Protein AF-A0A653BVE2-F1 (afdb_monomer_lite)

Radius of gyration: 38.2 Å; chains: 1; bounding box: 111×104×84 Å

Foldseek 3Di:
DQDWDAAPPPRDTDSDPVVSQVCCCPPVVDRDFDQQWWAAALPPRDTDNDLVVNVVCCCPPVVDDKDKDKDFDDDDQVVPQFWDFDDDWDDDPQKTKTKTAGQQADIDRDGPDDDDDDPDDDADPLGDLHQPHGWSWMKMWIGDPPTIIIMTMDDTPNDDPDLQSTDDGPVLLVVLLVCVLVLNDPVRCLVVLCVPDPDPVPDHNSNVDDPVNSVVSCVVVVVDDDPPDDPPPPPPPPVVVVVVPVPDDDDDDDDDDDPVVVVVVVVVVVVVVVPPDPDDDPCVVVDDDQPPKWKFADDFDFFWEFQDQQFFKAFEDEDADLVSVVCCLPPAPGFQYEYEYEPLPDAPVSLVSVQVSVRYQEYEYEYDPDDDPDDDLAALAFLPPFFAPPLDDPVARPRNRHRVNLVDDHRHMYIYYYDVVSVVVSVVQCVVFPPDDRNCNVVGDGDMDTGDDGQLATGHDVVLVVQQPDCPDSPRDRRDDDDDDAKDKDWLDDQWDDDPVQTAGLPPAAEAEEEFEDDDDDSTPPDDPPQKGPQSVVVLVVCSVVCSVVDDPVNCVVNSYIYMYIYFYCLSPSLPRLVVVLVCQCVLCPPHGPDDCPDRPYHRHHLLRYQAYEYETAAPDPDLEKEKEWEDPPVPVVVVCCVVPVVDRGHYDYDYPNDGSDNNRGNVLVVCCVDPVNVPPSSVSPHGYIYIHPDDPD

Organism: Callosobruchus maculatus (NCBI:txid64391)

pLDDT: mean 72.63, std 16.87, range [28.06, 95.56]

Sequence (698 aa):
MGDNITCNICDKQYSNVSNLNKHVRLLHNIEPQVKKRCLVCPTCMGMFATYVDLRDHLITTHKVEMYKEEKCFNNYAEMKCAYVKTTGNKSWKNTEKVYYICHRSHVQRSYRYAPQEEQHKMEKSQGSAKASVTCPSTLDVTLGKQQLNAVLYFPHVGHTCSLAHINLTKTERKHIAGKISEGVSFEKILDEIRDSITDKTSLGRINLLDRQDLRNITRDFSLKGNIQLHQNDVKGVFIILSVKILQKNNIFQIPIMNKTIKCTLSACIILQILSRGHGERTKDKMYERITGARGCYRRLNATHQIADRDGSTGVIYYAENIEQLDFILHNGTAPPYIPVIPVKNLSIDVIKKLIDSGLVSGLMVHANNDSLDYFTHDYQCPNPLSSIDGTCRKDSMWNPHGTALLFADIPFPIFYLEEEEEVWKIRDCFKKFNDFHYEAQSDRPLCSLELKSFMYATIDTPTCKRRSSIMTNLNPVKFCDPLGDSNIWASLYPLVEGSRNETVPLRNYKYIVVSARMDTTSMFEKTVGGNSPVTGIVTLLTVAKYLKGILKQEDIHEAKLNVLFILFNGETYDYIGSQRLLYDMLKGDFPVKGLDETNSILPIIRPDDIELFIELSQLGNNRDELYMHYLQNRTEWLLLFLSNVGAGTSKFVTLYSLVPPREFYTRAIGNIMNDPAYLGSGIMCIILMMVLSRNSDH

Structure (mmCIF, N/CA/C/O backbone):
data_AF-A0A653BVE2-F1
#
_entry.id   AF-A0A653BVE2-F1
#
loop_
_atom_site.group_PDB
_atom_site.id
_atom_site.type_symbol
_atom_site.label_atom_id
_atom_site.label_alt_id
_atom_site.label_comp_id
_atom_site.label_asym_id
_atom_site.label_entity_id
_atom_site.label_seq_id
_atom_site.pdbx_PDB_ins_code
_atom_site.Cartn_x
_atom_site.Cartn_y
_atom_site.Cartn_z
_atom_site.occupancy
_atom_site.B_iso_or_equiv
_atom_site.auth_seq_id
_atom_site.auth_comp_id
_atom_site.auth_asym_id
_atom_site.auth_atom_id
_atom_site.pdbx_PDB_model_num
ATOM 1 N N . MET A 1 1 ? 34.224 -57.506 31.367 1.00 35.59 1 MET A N 1
ATOM 2 C CA . MET A 1 1 ? 33.426 -57.850 32.560 1.00 35.59 1 MET A CA 1
ATOM 3 C C . MET A 1 1 ? 32.039 -57.290 32.315 1.00 35.59 1 MET A C 1
ATOM 5 O O . MET A 1 1 ? 31.949 -56.113 32.005 1.00 35.59 1 MET A O 1
ATOM 9 N N . GLY A 1 2 ? 31.014 -58.140 32.241 1.00 46.56 2 GLY A N 1
ATOM 10 C CA . GLY A 1 2 ? 29.642 -57.693 31.984 1.00 46.56 2 GLY A CA 1
ATOM 11 C C . GLY A 1 2 ? 28.997 -57.266 33.294 1.00 46.56 2 GLY A C 1
ATOM 12 O O . GLY A 1 2 ? 29.038 -58.038 34.248 1.00 46.56 2 GLY A O 1
ATOM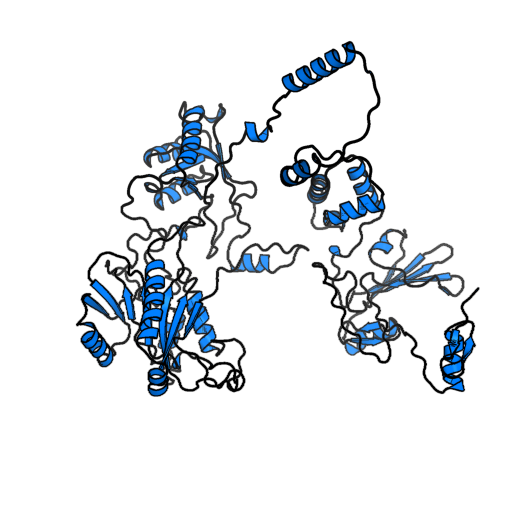 13 N N . ASP A 1 3 ? 28.452 -56.054 33.342 1.00 50.06 3 ASP A N 1
ATOM 14 C CA . ASP A 1 3 ? 27.795 -55.529 34.537 1.00 50.06 3 ASP A CA 1
ATOM 15 C C . ASP A 1 3 ? 26.571 -56.388 34.880 1.00 50.06 3 ASP A C 1
ATOM 17 O O . ASP A 1 3 ? 25.603 -56.467 34.118 1.00 50.06 3 ASP A O 1
ATOM 21 N N . ASN A 1 4 ? 26.632 -57.067 36.026 1.00 69.56 4 ASN A N 1
ATOM 22 C CA . ASN A 1 4 ? 25.501 -57.804 36.571 1.00 69.56 4 ASN A CA 1
ATOM 23 C C . ASN A 1 4 ? 24.443 -56.813 37.070 1.00 69.56 4 ASN A C 1
ATOM 25 O O . ASN A 1 4 ? 24.745 -55.860 37.783 1.00 69.56 4 ASN A O 1
ATOM 29 N N . ILE A 1 5 ? 23.188 -57.065 36.716 1.00 75.75 5 ILE A N 1
ATOM 30 C CA . ILE A 1 5 ? 22.051 -56.194 37.004 1.00 75.75 5 ILE A CA 1
ATOM 31 C C . ILE A 1 5 ? 21.313 -56.757 38.218 1.00 75.75 5 ILE A C 1
ATOM 33 O O . ILE A 1 5 ? 20.835 -57.894 38.183 1.00 75.75 5 ILE A O 1
ATOM 37 N N . THR A 1 6 ? 21.236 -55.981 39.295 1.00 77.44 6 THR A N 1
ATOM 38 C CA . THR A 1 6 ? 20.564 -56.346 40.549 1.00 77.44 6 THR A CA 1
ATOM 39 C C . THR A 1 6 ? 19.058 -56.100 40.482 1.00 77.44 6 THR A C 1
ATOM 41 O O . THR A 1 6 ? 18.588 -55.126 39.893 1.00 77.44 6 THR A O 1
ATOM 44 N N . CYS A 1 7 ? 18.275 -56.990 41.095 1.00 78.00 7 CYS A N 1
ATOM 45 C CA . CYS A 1 7 ? 16.862 -56.744 41.353 1.00 78.00 7 CYS A CA 1
ATOM 46 C C . CYS A 1 7 ? 16.704 -55.723 42.480 1.00 78.00 7 CYS A C 1
ATOM 48 O O . CYS A 1 7 ? 17.214 -55.933 43.568 1.00 78.00 7 CYS A O 1
ATOM 50 N N . ASN A 1 8 ? 15.930 -54.670 42.248 1.00 72.38 8 ASN A N 1
ATOM 51 C CA . ASN A 1 8 ? 15.649 -53.608 43.217 1.00 72.38 8 ASN A CA 1
ATOM 52 C C . ASN A 1 8 ? 14.666 -54.000 44.340 1.00 72.38 8 ASN A C 1
ATOM 54 O O . ASN A 1 8 ? 14.310 -53.146 45.146 1.00 72.38 8 ASN A O 1
ATOM 58 N N . ILE A 1 9 ? 14.187 -55.249 44.364 1.00 78.06 9 ILE A N 1
ATOM 59 C CA . ILE A 1 9 ? 13.228 -55.750 45.364 1.00 78.06 9 ILE A CA 1
ATOM 60 C C . ILE A 1 9 ? 13.868 -56.815 46.262 1.00 78.06 9 ILE A C 1
ATOM 62 O O . ILE A 1 9 ? 13.533 -56.900 47.438 1.00 78.06 9 ILE A O 1
ATOM 66 N N . CYS A 1 10 ? 14.779 -57.638 45.731 1.00 81.69 10 CYS A N 1
ATOM 67 C CA . CYS A 1 10 ? 15.415 -58.710 46.506 1.00 81.69 10 CYS A CA 1
ATOM 68 C C . CYS A 1 10 ? 16.926 -58.869 46.268 1.00 81.69 10 CYS A C 1
ATOM 70 O O . CYS A 1 10 ? 17.470 -59.938 46.545 1.00 81.69 10 CYS A O 1
ATOM 72 N N . ASP A 1 11 ? 17.579 -57.866 45.674 1.00 76.62 11 ASP A N 1
ATOM 73 C CA . ASP A 1 11 ? 19.035 -57.739 45.474 1.00 76.62 11 ASP A CA 1
ATOM 74 C C . ASP A 1 11 ? 19.748 -58.904 44.759 1.00 76.62 11 ASP A C 1
ATOM 76 O O . ASP A 1 11 ? 20.977 -58.971 44.697 1.00 76.62 11 ASP A O 1
ATOM 80 N N . LYS A 1 12 ? 18.996 -59.811 44.121 1.00 80.44 12 LYS A N 1
ATOM 81 C CA . LYS A 1 12 ? 19.558 -60.897 43.304 1.00 80.44 12 LYS A CA 1
ATOM 82 C C . LYS A 1 12 ? 20.155 -60.350 42.010 1.00 80.44 12 LYS A C 1
ATOM 84 O O . LYS A 1 12 ? 19.536 -59.534 41.327 1.00 80.44 12 LYS A O 1
ATOM 89 N N . GLN A 1 13 ? 21.344 -60.833 41.657 1.00 81.44 13 GLN A N 1
ATOM 90 C CA . GLN A 1 13 ? 22.082 -60.412 40.467 1.00 81.44 13 GLN A CA 1
ATOM 91 C C . GLN A 1 13 ? 21.771 -61.280 39.248 1.00 81.44 13 GLN A C 1
ATOM 93 O O . GLN A 1 13 ? 21.729 -62.507 39.330 1.00 81.44 13 GLN A O 1
ATOM 98 N N . TYR A 1 14 ? 21.612 -60.632 38.096 1.00 82.12 14 TYR A N 1
ATOM 99 C CA . TYR A 1 14 ? 21.336 -61.274 36.816 1.00 82.12 14 TYR A CA 1
ATOM 100 C C . TYR A 1 14 ? 22.290 -60.767 35.739 1.00 82.12 14 TYR A C 1
ATOM 102 O O . TYR A 1 14 ? 22.575 -59.578 35.650 1.00 82.12 14 TYR A O 1
ATOM 110 N N . SER A 1 15 ? 22.723 -61.661 34.854 1.00 76.38 15 SER A N 1
ATOM 111 C CA . SER A 1 15 ? 23.645 -61.329 33.761 1.00 76.38 15 SER A CA 1
ATOM 112 C C . SER A 1 15 ? 23.015 -60.488 32.640 1.00 76.38 15 SER A C 1
ATOM 114 O O . SER A 1 15 ? 23.722 -59.981 31.774 1.00 76.38 15 SER A O 1
ATOM 116 N N . ASN A 1 16 ? 21.683 -60.361 32.599 1.00 71.56 16 ASN A N 1
ATOM 117 C CA . ASN A 1 16 ? 20.964 -59.597 31.579 1.00 71.56 16 ASN A CA 1
ATOM 118 C C . ASN A 1 16 ? 19.517 -59.246 31.991 1.00 71.56 16 ASN A C 1
ATOM 120 O O . ASN A 1 16 ? 18.836 -59.983 32.707 1.00 71.56 16 ASN A O 1
ATOM 124 N N . VAL A 1 17 ? 19.015 -58.121 31.459 1.00 72.94 17 VAL A N 1
ATOM 125 C CA . VAL A 1 17 ? 17.705 -57.516 31.797 1.00 72.94 17 VAL A CA 1
ATOM 126 C C . VAL A 1 17 ? 16.525 -58.469 31.563 1.00 72.94 17 VAL A C 1
ATOM 128 O O . VAL A 1 17 ? 15.536 -58.425 32.287 1.00 72.94 17 VAL A O 1
ATOM 131 N N . SER A 1 18 ? 16.605 -59.358 30.567 1.00 74.19 18 SER A N 1
ATOM 132 C CA . SER A 1 18 ? 15.525 -60.318 30.289 1.00 74.19 18 SER A CA 1
ATOM 133 C C . SER A 1 18 ? 15.348 -61.350 31.404 1.00 74.19 18 SER A C 1
ATOM 135 O O . SER A 1 18 ? 14.212 -61.704 31.719 1.00 74.19 18 SER A O 1
ATOM 137 N N . ASN A 1 19 ? 16.442 -61.811 32.017 1.00 79.62 19 ASN A N 1
ATOM 138 C CA . ASN A 1 19 ? 16.379 -62.758 33.129 1.00 79.62 19 ASN A CA 1
ATOM 139 C C . ASN A 1 19 ? 15.893 -62.071 34.407 1.00 79.62 19 ASN A C 1
ATOM 141 O O . ASN A 1 19 ? 15.027 -62.618 35.087 1.00 79.62 19 ASN A O 1
ATOM 145 N N . LEU A 1 20 ? 16.342 -60.835 34.652 1.00 80.81 20 LEU A N 1
ATOM 146 C CA . LEU A 1 20 ? 15.808 -59.992 35.721 1.00 80.81 20 LEU A CA 1
ATOM 147 C C . LEU A 1 20 ? 14.291 -59.777 35.564 1.00 80.81 20 LEU A C 1
ATOM 149 O O . LEU A 1 20 ? 13.531 -59.999 36.498 1.00 80.81 20 LEU A O 1
ATOM 153 N N . ASN A 1 21 ? 13.823 -59.437 34.361 1.00 74.69 21 ASN A N 1
ATOM 154 C CA . ASN A 1 21 ? 12.399 -59.233 34.087 1.00 74.69 21 ASN A CA 1
ATOM 155 C C . ASN A 1 21 ? 11.561 -60.507 34.285 1.00 74.69 21 ASN A C 1
ATOM 157 O O . ASN A 1 21 ? 10.428 -60.425 34.754 1.00 74.69 21 ASN A O 1
ATOM 161 N N . LYS A 1 22 ? 12.089 -61.691 33.940 1.00 80.75 22 LYS A N 1
ATOM 162 C CA . LYS A 1 22 ? 11.421 -62.971 34.236 1.00 80.75 22 LYS A CA 1
ATOM 163 C C . LYS A 1 22 ? 11.338 -63.222 35.738 1.00 80.75 22 LYS A C 1
ATOM 165 O O . LYS A 1 22 ? 10.286 -63.618 36.224 1.00 80.75 22 LYS A O 1
ATOM 170 N N . HIS A 1 23 ? 12.426 -62.965 36.457 1.00 81.81 23 HIS A N 1
ATOM 171 C CA . HIS A 1 23 ? 12.469 -63.084 37.907 1.00 81.81 23 HIS A CA 1
ATOM 172 C C . HIS A 1 23 ? 11.448 -62.161 38.590 1.00 81.81 23 HIS A C 1
ATOM 174 O O . HIS A 1 23 ? 10.668 -62.636 39.410 1.00 81.81 23 HIS A O 1
ATOM 180 N N . VAL A 1 24 ? 11.386 -60.886 38.190 1.00 78.50 24 VAL A N 1
ATOM 181 C CA . VAL A 1 24 ? 10.437 -59.905 38.740 1.00 78.50 24 VAL A CA 1
ATOM 182 C C . VAL A 1 24 ? 8.983 -60.312 38.472 1.00 78.50 24 VAL A C 1
ATOM 184 O O . VAL A 1 24 ? 8.148 -60.207 39.367 1.00 78.50 24 VAL A O 1
ATOM 187 N N . ARG A 1 25 ? 8.680 -60.879 37.294 1.00 79.31 25 ARG A N 1
ATOM 188 C CA . ARG A 1 25 ? 7.337 -61.420 37.010 1.00 79.31 25 ARG A CA 1
ATOM 189 C C . ARG A 1 25 ? 6.971 -62.594 37.902 1.00 79.31 25 ARG A C 1
ATOM 191 O O . ARG A 1 25 ? 5.851 -62.644 38.382 1.00 79.31 25 ARG A O 1
ATOM 198 N N . LEU A 1 26 ? 7.883 -63.550 38.060 1.00 78.56 26 LEU A N 1
ATOM 199 C CA . LEU A 1 26 ? 7.574 -64.837 38.684 1.00 78.56 26 LEU A CA 1
ATOM 200 C C . LEU A 1 26 ? 7.651 -64.800 40.212 1.00 78.56 26 LEU A C 1
ATOM 202 O O . LEU A 1 26 ? 6.894 -65.510 40.860 1.00 78.56 26 LEU A O 1
ATOM 206 N N . LEU A 1 27 ? 8.569 -64.015 40.786 1.00 79.56 27 LEU A N 1
ATOM 207 C CA . LEU A 1 27 ? 8.801 -63.983 42.236 1.00 79.56 27 LEU A CA 1
ATOM 208 C C . LEU A 1 27 ? 8.268 -62.722 42.915 1.00 79.56 27 LEU A C 1
ATOM 210 O O . LEU A 1 27 ? 8.038 -62.748 44.119 1.00 79.56 27 LEU A O 1
ATOM 214 N N . HIS A 1 28 ? 8.060 -61.636 42.167 1.00 78.38 28 HIS A N 1
ATOM 215 C CA . HIS A 1 28 ? 7.499 -60.400 42.716 1.00 78.38 28 HIS A CA 1
ATOM 216 C C . HIS A 1 28 ? 6.098 -60.088 42.191 1.00 78.38 28 HIS A C 1
ATOM 218 O O . HIS A 1 28 ? 5.514 -59.108 42.632 1.00 78.38 28 HIS A O 1
ATOM 224 N N . ASN A 1 29 ? 5.545 -60.897 41.272 1.00 71.94 29 ASN A N 1
ATOM 225 C CA . ASN A 1 29 ? 4.246 -60.657 40.626 1.00 71.94 29 ASN A CA 1
ATOM 226 C C . ASN A 1 29 ? 4.094 -59.240 40.035 1.00 71.94 29 ASN A C 1
ATOM 228 O O . ASN A 1 29 ? 2.986 -58.750 39.829 1.00 71.94 29 ASN A O 1
ATOM 232 N N . ILE A 1 30 ? 5.212 -58.578 39.726 1.00 69.62 30 ILE A N 1
ATOM 233 C CA . ILE A 1 30 ? 5.234 -57.238 39.144 1.00 69.62 30 ILE A CA 1
ATOM 234 C C . ILE A 1 30 ? 5.510 -57.379 37.653 1.00 69.62 30 ILE A C 1
ATOM 236 O O . ILE A 1 30 ? 6.476 -58.024 37.238 1.00 69.62 30 ILE A O 1
ATOM 240 N N . GLU A 1 31 ? 4.664 -56.768 36.824 1.00 65.81 31 GLU A N 1
ATOM 241 C CA . GLU A 1 31 ? 4.888 -56.731 35.383 1.00 65.81 31 GLU A CA 1
ATOM 242 C C . GLU A 1 31 ? 6.006 -55.704 35.067 1.00 65.81 31 GLU A C 1
ATOM 244 O O . GLU A 1 31 ? 5.829 -54.506 35.286 1.00 65.81 31 GLU A O 1
ATOM 249 N N . PRO A 1 32 ? 7.180 -56.124 34.558 1.00 59.06 32 PRO A N 1
ATOM 250 C CA . PRO A 1 32 ? 8.291 -55.236 34.263 1.00 59.06 32 PRO A CA 1
ATOM 251 C C . PRO A 1 32 ? 7.943 -54.331 33.086 1.00 59.06 32 PRO A C 1
ATOM 253 O O . PRO A 1 32 ? 7.394 -54.789 32.077 1.00 59.06 32 PRO A O 1
ATOM 256 N N . GLN A 1 33 ? 8.348 -53.066 33.179 1.00 53.38 33 GLN A N 1
ATOM 257 C CA . GLN A 1 33 ? 8.176 -52.047 32.144 1.00 53.38 33 GLN A CA 1
ATOM 258 C C . GLN A 1 33 ? 9.037 -52.373 30.909 1.00 53.38 33 GLN A C 1
ATOM 260 O O . GLN A 1 33 ? 10.165 -51.902 30.760 1.00 53.38 33 GLN A O 1
ATOM 265 N N . VAL A 1 34 ? 8.535 -53.217 30.003 1.00 53.03 34 VAL A N 1
ATOM 266 C CA . VAL A 1 34 ? 9.236 -53.548 28.753 1.00 53.03 34 VAL A CA 1
ATOM 267 C C . VAL A 1 34 ? 8.854 -52.545 27.667 1.00 53.03 34 VAL A C 1
ATOM 269 O O . VAL A 1 34 ? 7.683 -52.433 27.311 1.00 53.03 34 VAL A O 1
ATOM 272 N N . LYS A 1 35 ? 9.850 -51.870 27.076 1.00 51.22 35 LYS A N 1
ATOM 273 C CA . LYS A 1 35 ? 9.685 -51.021 25.882 1.00 51.22 35 LYS A CA 1
ATOM 274 C C . LYS A 1 35 ? 9.213 -51.876 24.697 1.00 51.22 35 LYS A C 1
ATOM 276 O O . LYS A 1 35 ? 10.043 -52.443 23.982 1.00 51.22 35 LYS A O 1
ATOM 281 N N . LYS A 1 36 ? 7.902 -51.998 24.472 1.00 55.22 36 LYS A N 1
ATOM 282 C CA . LYS A 1 36 ? 7.369 -52.608 23.244 1.00 55.22 36 LYS A CA 1
ATOM 283 C C . LYS A 1 36 ? 7.327 -51.552 22.137 1.00 55.22 36 LYS A C 1
ATOM 285 O O . LYS A 1 36 ? 6.997 -50.395 22.377 1.00 55.22 36 LYS A O 1
ATOM 290 N N . ARG A 1 37 ? 7.748 -51.940 20.928 1.00 57.78 37 ARG A N 1
ATOM 291 C CA . ARG A 1 37 ? 7.570 -51.107 19.730 1.00 57.78 37 ARG A CA 1
ATOM 292 C C . ARG A 1 37 ? 6.094 -51.166 19.358 1.00 57.78 37 ARG A C 1
ATOM 294 O O . ARG A 1 37 ? 5.580 -52.271 19.214 1.00 57.78 37 ARG A O 1
ATOM 301 N N . CYS A 1 38 ? 5.468 -50.011 19.192 1.00 69.38 38 CYS A N 1
ATOM 302 C CA . CYS A 1 38 ? 4.079 -49.906 18.763 1.00 69.38 38 CYS A CA 1
ATOM 303 C C . CYS A 1 38 ? 4.048 -49.141 17.439 1.00 69.38 38 CYS A C 1
ATOM 305 O O . CYS A 1 38 ? 4.719 -48.117 17.285 1.00 69.38 38 CYS A O 1
ATOM 307 N N . LEU A 1 39 ? 3.321 -49.683 16.467 1.00 77.50 39 LEU A N 1
ATOM 308 C CA . LEU A 1 39 ? 3.042 -49.028 15.195 1.00 77.50 39 LEU A CA 1
ATOM 309 C C . LEU A 1 39 ? 1.758 -48.222 15.371 1.00 77.50 39 LEU A C 1
ATOM 311 O O . LEU A 1 39 ? 0.770 -48.762 15.858 1.00 77.50 39 LEU A O 1
ATOM 315 N N . VAL A 1 40 ? 1.781 -46.941 15.022 1.00 78.62 40 VAL A N 1
ATOM 316 C CA . VAL A 1 40 ? 0.650 -46.033 15.251 1.00 78.62 40 VAL A CA 1
ATOM 317 C C . VAL A 1 40 ? -0.050 -45.772 13.926 1.00 78.62 40 VAL A C 1
ATOM 319 O O . VAL A 1 40 ? 0.599 -45.367 12.957 1.00 78.62 40 VAL A O 1
ATOM 322 N N . CYS A 1 41 ? -1.364 -46.003 13.886 1.00 80.12 41 CYS A N 1
ATOM 323 C CA . CYS A 1 41 ? -2.175 -45.755 12.703 1.00 80.12 41 CYS A CA 1
ATOM 324 C C . CYS A 1 41 ? -2.134 -44.269 12.322 1.00 80.12 41 CYS A C 1
ATOM 326 O O . CYS A 1 41 ? -2.431 -43.421 13.168 1.00 80.12 41 CYS A O 1
ATOM 328 N N . PRO A 1 42 ? -1.817 -43.940 11.057 1.00 78.62 42 PRO A N 1
ATOM 329 C CA . PRO A 1 42 ? -1.779 -42.558 10.597 1.00 78.62 42 PRO A CA 1
ATOM 330 C C . PRO A 1 42 ? -3.099 -41.792 10.676 1.00 78.62 42 PRO A C 1
ATOM 332 O O . PRO A 1 42 ? -3.065 -40.568 10.714 1.00 78.62 42 PRO A O 1
ATOM 335 N N . THR A 1 43 ? -4.236 -42.492 10.665 1.00 78.62 43 THR A N 1
ATOM 336 C CA . THR A 1 43 ? -5.560 -41.867 10.525 1.00 78.62 43 THR A CA 1
ATOM 337 C C . THR A 1 43 ? -6.300 -41.739 11.857 1.00 78.62 43 THR A C 1
ATOM 339 O O . THR A 1 43 ? -6.983 -40.745 12.073 1.00 78.62 43 THR A O 1
ATOM 342 N N . CYS A 1 44 ? -6.165 -42.712 12.765 1.00 79.12 44 CYS A N 1
ATOM 343 C CA . CYS A 1 44 ? -6.901 -42.733 14.040 1.00 79.12 44 CYS A CA 1
ATOM 344 C C . CYS A 1 44 ? -6.022 -42.882 15.289 1.00 79.12 44 CYS A C 1
ATOM 346 O O . CYS A 1 44 ? -6.548 -43.031 16.386 1.00 79.12 44 CYS A O 1
ATOM 348 N N . MET A 1 45 ? -4.693 -42.898 15.137 1.00 72.94 45 MET A N 1
ATOM 349 C CA . MET A 1 45 ? -3.726 -43.106 16.226 1.00 72.94 45 MET A CA 1
ATOM 350 C C . MET A 1 45 ? -3.851 -44.442 16.990 1.00 72.94 45 MET A C 1
ATOM 352 O O . MET A 1 45 ? -3.186 -44.632 18.008 1.00 72.94 45 MET A O 1
ATOM 356 N N . GLY A 1 46 ? -4.633 -45.407 16.487 1.00 72.94 46 GLY A N 1
ATOM 357 C CA . GLY A 1 46 ? -4.687 -46.766 17.033 1.00 72.94 46 GLY A CA 1
ATOM 358 C C . GLY A 1 46 ? -3.308 -47.441 17.049 1.00 72.94 46 GLY A C 1
ATOM 359 O O . GLY A 1 46 ? -2.490 -47.217 16.154 1.00 72.94 46 GLY A O 1
ATOM 360 N N . MET A 1 47 ? -3.031 -48.263 18.065 1.00 77.12 47 MET A N 1
ATOM 361 C CA . MET A 1 47 ? -1.729 -48.918 18.249 1.00 77.12 47 MET A CA 1
ATOM 362 C C . MET A 1 47 ? -1.754 -50.386 17.809 1.00 77.12 47 MET A C 1
ATOM 364 O O . MET A 1 47 ? -2.614 -51.153 18.235 1.00 77.12 47 MET A O 1
ATOM 368 N N . PHE A 1 48 ? -0.755 -50.793 17.024 1.00 77.56 48 PHE A N 1
ATOM 369 C CA . PHE A 1 48 ? -0.645 -52.121 16.414 1.00 77.56 48 PHE A CA 1
ATOM 370 C C . PHE A 1 48 ? 0.724 -52.754 16.672 1.00 77.56 48 PHE A C 1
ATOM 372 O O . PHE A 1 48 ? 1.746 -52.067 16.784 1.00 77.56 48 PHE A O 1
ATOM 379 N N . ALA A 1 49 ? 0.756 -54.086 16.758 1.00 73.31 49 ALA A N 1
ATOM 380 C CA . ALA A 1 49 ? 1.981 -54.840 17.012 1.00 73.31 49 ALA A CA 1
ATOM 381 C C . ALA A 1 49 ? 2.783 -55.111 15.728 1.00 73.31 49 ALA A C 1
ATOM 383 O O . ALA A 1 49 ? 4.018 -55.116 15.768 1.00 73.31 49 ALA A O 1
ATOM 384 N N . THR A 1 50 ? 2.105 -55.329 14.594 1.00 78.88 50 THR A N 1
ATOM 385 C CA . THR A 1 50 ? 2.747 -55.654 13.314 1.00 78.88 50 THR A CA 1
ATOM 386 C C . THR A 1 50 ? 2.213 -54.822 12.146 1.00 78.88 50 THR A C 1
ATOM 388 O O . THR A 1 50 ? 1.132 -54.239 12.204 1.00 78.88 50 THR A O 1
ATOM 391 N N . TYR A 1 51 ? 3.002 -54.742 11.067 1.00 81.31 51 TYR A N 1
ATOM 392 C CA . TYR A 1 51 ? 2.610 -54.043 9.836 1.00 81.31 51 TYR A CA 1
ATOM 393 C C . TYR A 1 51 ? 1.444 -54.727 9.111 1.00 81.31 51 TYR A C 1
ATOM 395 O O . TYR A 1 51 ? 0.775 -54.074 8.318 1.00 81.31 51 TYR A O 1
ATOM 403 N N . VAL A 1 52 ? 1.214 -56.020 9.368 1.00 83.94 52 VAL A N 1
ATOM 404 C CA . VAL A 1 52 ? 0.058 -56.754 8.838 1.00 83.94 52 VAL A CA 1
ATOM 405 C C . VAL A 1 52 ? -1.204 -56.255 9.534 1.00 83.94 52 VAL A C 1
ATOM 407 O O . VAL A 1 52 ? -2.062 -55.702 8.859 1.00 83.94 52 VAL A O 1
ATOM 410 N N . ASP A 1 53 ? -1.228 -56.282 10.873 1.00 82.50 53 ASP A N 1
ATOM 411 C CA . ASP A 1 53 ? -2.370 -55.796 11.666 1.00 82.50 53 ASP A CA 1
ATOM 412 C C . ASP A 1 53 ? -2.717 -54.334 11.341 1.00 82.50 53 ASP A C 1
ATOM 414 O O . ASP A 1 53 ? -3.885 -53.965 11.235 1.00 82.50 53 ASP A O 1
ATOM 418 N N . LEU A 1 54 ? -1.692 -53.491 11.149 1.00 84.25 54 LEU A N 1
ATOM 419 C CA . LEU A 1 54 ? -1.878 -52.092 10.766 1.00 84.25 54 LEU A CA 1
ATOM 420 C C . LEU A 1 54 ? -2.521 -51.950 9.376 1.00 84.25 54 LEU A C 1
ATOM 422 O O . LEU A 1 54 ? -3.380 -51.090 9.191 1.00 84.25 54 LEU A O 1
ATOM 426 N N . ARG A 1 55 ? -2.101 -52.751 8.389 1.00 86.62 55 ARG A N 1
ATOM 427 C CA . ARG A 1 55 ? -2.677 -52.703 7.036 1.00 86.62 55 ARG A CA 1
ATOM 428 C C . ARG A 1 55 ? -4.106 -53.223 7.017 1.00 86.62 55 ARG A C 1
ATOM 430 O O . ARG A 1 55 ? -4.950 -52.576 6.408 1.00 86.62 55 ARG A O 1
ATOM 437 N N . ASP A 1 56 ? -4.378 -54.315 7.721 1.00 84.06 56 ASP A N 1
ATOM 438 C CA . ASP A 1 56 ? -5.725 -54.879 7.812 1.00 84.06 56 ASP A CA 1
ATOM 439 C C . ASP A 1 56 ? -6.686 -53.862 8.434 1.00 84.06 56 ASP A C 1
ATOM 441 O O . ASP A 1 56 ? -7.736 -53.579 7.865 1.00 84.06 56 ASP A O 1
ATOM 445 N N . HIS A 1 57 ? -6.274 -53.200 9.519 1.00 85.12 57 HIS A N 1
ATOM 446 C CA . HIS A 1 57 ? -7.033 -52.102 10.112 1.00 85.12 57 HIS A CA 1
ATOM 447 C C . HIS A 1 57 ? -7.270 -50.930 9.142 1.00 85.12 57 HIS A C 1
ATOM 449 O O . HIS A 1 57 ? -8.378 -50.391 9.080 1.00 85.12 57 HIS A O 1
ATOM 455 N N . LEU A 1 58 ? -6.258 -50.524 8.366 1.00 84.69 58 LEU A N 1
ATOM 456 C CA . LEU A 1 58 ? -6.411 -49.463 7.364 1.00 84.69 58 LEU A CA 1
ATOM 457 C C . LEU A 1 58 ? -7.424 -49.847 6.274 1.00 84.69 58 LEU A C 1
ATOM 459 O O . LEU A 1 58 ? -8.212 -48.999 5.855 1.00 84.69 58 LEU A O 1
ATOM 463 N N . ILE A 1 59 ? -7.455 -51.115 5.865 1.00 84.69 59 ILE A N 1
ATOM 464 C CA . ILE A 1 59 ? -8.418 -51.630 4.886 1.00 84.69 59 ILE A CA 1
ATOM 465 C C . ILE A 1 59 ? -9.826 -51.670 5.495 1.00 84.69 59 ILE A C 1
ATOM 467 O O . ILE A 1 59 ? -10.763 -51.122 4.920 1.00 84.69 59 ILE A O 1
ATOM 471 N N . THR A 1 60 ? -9.996 -52.274 6.673 1.00 84.81 60 THR A N 1
ATOM 472 C CA . THR A 1 60 ? -11.328 -52.523 7.249 1.00 84.81 60 THR A CA 1
ATOM 473 C C . THR A 1 60 ? -11.969 -51.279 7.851 1.00 84.81 60 THR A C 1
ATOM 475 O O . THR A 1 60 ? -13.172 -51.076 7.719 1.00 84.81 60 THR A O 1
ATOM 478 N N . THR A 1 61 ? -11.185 -50.449 8.541 1.00 85.31 61 THR A N 1
ATOM 479 C CA . THR A 1 61 ? -11.697 -49.308 9.315 1.00 85.31 61 THR A CA 1
ATOM 480 C C . THR A 1 61 ? -11.610 -48.006 8.529 1.00 85.31 61 THR A C 1
ATOM 482 O O . THR A 1 61 ? -12.514 -47.179 8.611 1.00 85.31 61 THR A O 1
ATOM 485 N N . HIS A 1 62 ? -10.544 -47.824 7.745 1.00 84.00 62 HIS A N 1
ATOM 486 C CA . HIS A 1 62 ? -10.303 -46.592 6.988 1.00 84.00 62 HIS A CA 1
ATOM 487 C C . HIS A 1 62 ? -10.571 -46.722 5.486 1.00 84.00 62 HIS A C 1
ATOM 489 O O . HIS A 1 62 ? -10.440 -45.726 4.777 1.00 84.00 62 HIS A O 1
ATOM 495 N N . LYS A 1 63 ? -10.977 -47.910 5.008 1.00 84.06 63 LYS A N 1
ATOM 496 C CA . LYS A 1 63 ? -11.266 -48.195 3.592 1.00 84.06 63 LYS A CA 1
ATOM 497 C C . LYS A 1 63 ? -10.115 -47.798 2.657 1.00 84.06 63 LYS A C 1
ATOM 499 O O . LYS A 1 63 ? -10.344 -47.337 1.544 1.00 84.06 63 LYS A O 1
ATOM 504 N N . VAL A 1 64 ? -8.873 -47.947 3.122 1.00 83.38 64 VAL A N 1
ATOM 505 C CA . VAL A 1 64 ? -7.675 -47.672 2.321 1.00 83.38 64 VAL A CA 1
ATOM 506 C C . VAL A 1 64 ? -7.373 -48.878 1.439 1.00 83.38 64 VAL A C 1
ATOM 508 O O . VAL A 1 64 ? -7.148 -49.975 1.949 1.00 83.38 64 VAL A O 1
ATOM 511 N N . GLU A 1 65 ? -7.311 -48.675 0.126 1.00 80.88 65 GLU A N 1
ATOM 512 C CA . GLU A 1 65 ? -6.863 -49.708 -0.811 1.00 80.88 65 GLU A CA 1
ATOM 513 C C . GLU A 1 65 ? -5.341 -49.893 -0.728 1.00 80.88 65 GLU A C 1
ATOM 515 O O . GLU A 1 65 ? -4.571 -48.953 -0.934 1.00 80.88 65 GLU A O 1
ATOM 520 N N . MET A 1 66 ? -4.903 -51.115 -0.410 1.00 80.00 66 MET A N 1
ATOM 521 C CA . MET A 1 66 ? -3.490 -51.497 -0.360 1.00 80.00 66 MET A CA 1
ATOM 522 C C . MET A 1 66 ? -3.166 -52.442 -1.518 1.00 80.00 66 MET A C 1
ATOM 524 O O . MET A 1 66 ? -3.816 -53.472 -1.691 1.00 80.00 66 MET A O 1
ATOM 528 N N . TYR A 1 67 ? -2.110 -52.129 -2.260 1.00 77.38 67 TYR A N 1
ATOM 529 C CA . TYR A 1 67 ? -1.635 -52.896 -3.406 1.00 77.38 67 TYR A CA 1
ATOM 530 C C . TYR A 1 67 ? -0.340 -53.647 -3.070 1.00 77.38 67 TYR A C 1
ATOM 532 O O . TYR A 1 67 ? 0.489 -53.193 -2.269 1.00 77.38 67 TYR A O 1
ATOM 540 N N . LYS A 1 68 ? -0.169 -54.811 -3.704 1.00 81.69 68 LYS A N 1
ATOM 541 C CA . LYS A 1 68 ? 1.019 -55.665 -3.611 1.00 81.69 68 LYS A CA 1
ATOM 542 C C . LYS A 1 68 ? 1.600 -55.851 -5.011 1.00 81.69 68 LYS A C 1
ATOM 544 O O . LYS A 1 68 ? 0.942 -56.428 -5.869 1.00 81.69 68 LYS A O 1
ATOM 549 N N . GLU A 1 69 ? 2.842 -55.425 -5.208 1.00 75.69 69 GLU A N 1
ATOM 550 C CA . GLU A 1 69 ? 3.599 -55.663 -6.442 1.00 75.69 69 GLU A CA 1
ATOM 551 C C . GLU A 1 69 ? 4.778 -56.606 -6.183 1.00 75.69 69 GLU A C 1
ATOM 553 O O . GLU A 1 69 ? 5.538 -56.430 -5.226 1.00 75.69 69 GLU A O 1
ATOM 558 N N . GLU A 1 70 ? 4.944 -57.602 -7.054 1.00 71.00 70 GLU A N 1
ATOM 559 C CA . GLU A 1 70 ? 6.115 -58.481 -7.080 1.00 71.00 70 GLU A CA 1
ATOM 560 C C . GLU A 1 70 ? 7.044 -58.004 -8.194 1.00 71.00 70 GLU A C 1
ATOM 562 O O . GLU A 1 70 ? 6.668 -57.994 -9.365 1.00 71.00 70 GLU A O 1
ATOM 567 N N . LYS A 1 71 ? 8.248 -57.553 -7.833 1.00 59.72 71 LYS A N 1
ATOM 568 C CA . LYS A 1 71 ? 9.176 -56.946 -8.788 1.00 59.72 71 LYS A CA 1
ATOM 569 C C . LYS A 1 71 ? 10.564 -57.564 -8.652 1.00 59.72 71 LYS A C 1
ATOM 571 O O . LYS A 1 71 ? 11.146 -57.610 -7.566 1.00 59.72 71 LYS A O 1
ATOM 576 N N . CYS A 1 72 ? 11.091 -58.048 -9.774 1.00 44.72 72 CYS A N 1
ATOM 577 C CA . CYS A 1 72 ? 12.472 -58.504 -9.905 1.00 44.72 72 CYS A CA 1
ATOM 578 C C . CYS A 1 72 ? 13.344 -57.286 -10.237 1.00 44.72 72 CYS A C 1
ATOM 580 O O . CYS A 1 72 ? 13.074 -56.586 -11.212 1.00 44.72 72 CYS A O 1
ATOM 582 N N . PHE A 1 73 ? 14.364 -57.000 -9.425 1.00 46.62 73 PHE A N 1
ATOM 583 C CA . PHE A 1 73 ? 15.236 -55.835 -9.618 1.00 46.62 73 PHE A CA 1
ATOM 584 C C . PHE A 1 73 ? 16.669 -56.253 -9.953 1.00 46.62 73 PHE A C 1
ATOM 586 O O . PHE A 1 73 ? 17.207 -57.177 -9.345 1.00 46.62 73 PHE A O 1
ATOM 593 N N . ASN A 1 74 ? 17.307 -55.513 -10.867 1.00 38.53 74 ASN A N 1
ATOM 594 C CA . ASN A 1 74 ? 18.656 -55.808 -11.363 1.00 38.53 74 ASN A CA 1
ATOM 595 C C . ASN A 1 74 ? 19.794 -55.192 -10.520 1.00 38.53 74 ASN A C 1
ATOM 597 O O . ASN A 1 74 ? 20.942 -55.593 -10.695 1.00 38.53 74 ASN A O 1
ATOM 601 N N . ASN A 1 75 ? 19.541 -54.229 -9.613 1.00 41.84 75 ASN A N 1
ATOM 602 C CA . ASN A 1 75 ? 20.612 -53.633 -8.796 1.00 41.84 75 ASN A CA 1
ATOM 603 C C . ASN A 1 75 ? 20.152 -53.082 -7.423 1.00 41.84 75 ASN A C 1
ATOM 605 O O . ASN A 1 75 ? 19.042 -52.585 -7.266 1.00 41.84 75 ASN A O 1
ATOM 609 N N . TYR A 1 76 ? 21.037 -53.144 -6.418 1.00 42.12 76 TYR A N 1
ATOM 610 C CA . TYR A 1 76 ? 20.756 -52.893 -4.987 1.00 42.12 76 TYR A CA 1
ATOM 611 C C . TYR A 1 76 ? 20.860 -51.407 -4.567 1.00 42.12 76 TYR A C 1
ATOM 613 O O . TYR A 1 76 ? 20.500 -51.037 -3.446 1.00 42.12 76 TYR A O 1
ATOM 621 N N . ALA A 1 77 ? 21.411 -50.545 -5.430 1.00 42.69 77 ALA A N 1
ATOM 622 C CA . ALA A 1 77 ? 21.805 -49.177 -5.079 1.00 42.69 77 ALA A CA 1
ATOM 623 C C . ALA A 1 77 ? 20.653 -48.151 -5.095 1.00 42.69 77 ALA A C 1
ATOM 625 O O . ALA A 1 77 ? 20.678 -47.223 -4.287 1.00 42.69 77 ALA A O 1
ATOM 626 N N . GLU A 1 78 ? 19.627 -48.341 -5.931 1.00 43.16 78 GLU A N 1
ATOM 627 C CA . GLU A 1 78 ? 18.482 -47.417 -6.057 1.00 43.16 78 GLU A CA 1
ATOM 628 C C . GLU A 1 78 ? 17.492 -47.524 -4.879 1.00 43.16 78 GLU A C 1
ATOM 630 O O . GLU A 1 78 ? 16.888 -46.537 -4.461 1.00 43.16 78 GLU A O 1
ATOM 635 N N . MET A 1 79 ? 17.394 -48.697 -4.244 1.00 50.16 79 MET A N 1
ATOM 636 C CA . MET A 1 79 ? 16.438 -48.974 -3.158 1.00 50.16 79 MET A CA 1
ATOM 637 C C . MET A 1 79 ? 16.715 -48.217 -1.846 1.00 50.16 79 MET A C 1
ATOM 639 O O . MET A 1 79 ? 15.801 -47.978 -1.053 1.00 50.16 79 MET A O 1
ATOM 643 N N . LYS A 1 80 ? 17.976 -47.841 -1.584 1.00 47.75 80 LYS A N 1
ATOM 644 C CA . LYS A 1 80 ? 18.406 -47.267 -0.292 1.00 47.75 80 LYS A CA 1
ATOM 645 C C . LYS A 1 80 ? 17.908 -45.845 -0.035 1.00 47.75 80 LYS A C 1
ATOM 647 O O . LYS A 1 80 ? 17.940 -45.408 1.114 1.00 47.75 80 LYS A O 1
ATOM 652 N N . CYS A 1 81 ? 17.486 -45.120 -1.068 1.00 48.91 81 CYS A N 1
ATOM 653 C CA . CYS A 1 81 ? 17.119 -43.711 -0.926 1.00 48.91 81 CYS A CA 1
ATOM 654 C C . CYS A 1 81 ? 15.673 -43.508 -0.440 1.00 48.91 81 CYS A C 1
ATOM 656 O O . CYS A 1 81 ? 15.392 -42.474 0.162 1.00 48.91 81 CYS A O 1
ATOM 658 N N . ALA A 1 82 ? 14.786 -44.500 -0.608 1.00 59.88 82 ALA A N 1
ATOM 659 C CA . ALA A 1 82 ? 13.388 -44.430 -0.160 1.00 59.88 82 ALA A CA 1
ATOM 660 C C . ALA A 1 82 ? 13.085 -45.298 1.079 1.00 59.88 82 ALA A C 1
ATOM 662 O O . ALA A 1 82 ? 12.273 -44.893 1.922 1.00 59.88 82 ALA A O 1
ATOM 663 N N . TYR A 1 83 ? 13.762 -46.448 1.229 1.00 71.81 83 TYR A N 1
ATOM 664 C CA . TYR A 1 83 ? 13.526 -47.403 2.315 1.00 71.81 83 TYR A CA 1
ATOM 665 C C . TYR A 1 83 ? 14.779 -47.691 3.153 1.00 71.81 83 TYR A C 1
ATOM 667 O O . TYR A 1 83 ? 15.901 -47.773 2.654 1.00 71.81 83 TYR A O 1
ATOM 675 N N . VAL A 1 84 ? 14.579 -47.894 4.456 1.00 73.31 84 VAL A N 1
ATOM 676 C CA . VAL A 1 84 ? 15.637 -48.123 5.445 1.00 73.31 84 VAL A CA 1
ATOM 677 C C . VAL A 1 84 ? 15.482 -49.506 6.072 1.00 73.31 84 VAL A C 1
ATOM 679 O O . VAL A 1 84 ? 14.403 -49.899 6.520 1.00 73.31 84 VAL A O 1
ATOM 682 N N . LYS A 1 85 ? 16.595 -50.239 6.149 1.00 75.81 85 LYS A N 1
ATOM 683 C CA . LYS A 1 85 ? 16.686 -51.522 6.853 1.00 75.81 85 LYS A CA 1
ATOM 684 C C . LYS A 1 85 ? 16.681 -51.286 8.364 1.00 75.81 85 LYS A C 1
ATOM 686 O O . LYS A 1 85 ? 17.538 -50.568 8.874 1.00 75.81 85 LYS A O 1
ATOM 691 N N . THR A 1 86 ? 15.746 -51.904 9.084 1.00 64.44 86 THR A N 1
ATOM 692 C CA . THR A 1 86 ? 15.620 -51.737 10.550 1.00 64.44 86 THR A CA 1
ATOM 693 C C . THR A 1 86 ? 15.969 -52.972 11.367 1.00 64.44 86 THR A C 1
ATOM 695 O O . THR A 1 86 ? 16.163 -52.863 12.580 1.00 64.44 86 THR A O 1
ATOM 698 N N . THR A 1 87 ? 16.070 -54.137 10.730 1.00 65.44 87 THR A N 1
ATOM 699 C CA . THR A 1 87 ? 16.433 -55.404 11.374 1.00 65.44 87 THR A CA 1
ATOM 700 C C . THR A 1 87 ? 17.565 -56.095 10.620 1.00 65.44 87 THR A C 1
ATOM 702 O O . THR A 1 87 ? 17.756 -55.858 9.427 1.00 65.44 87 THR A O 1
ATOM 705 N N . GLY A 1 88 ? 18.310 -56.967 11.306 1.00 70.31 88 GLY A N 1
ATOM 706 C CA . GLY A 1 88 ? 19.264 -57.878 10.665 1.00 70.31 88 GLY A CA 1
ATOM 707 C C . GLY A 1 88 ? 18.583 -58.852 9.694 1.00 70.31 88 GLY A C 1
ATOM 708 O O . GLY A 1 88 ? 17.352 -58.946 9.666 1.00 70.31 88 GLY A O 1
ATOM 709 N N . ASN A 1 89 ? 19.387 -59.556 8.893 1.00 78.06 89 ASN A N 1
ATOM 710 C CA . ASN A 1 89 ? 18.889 -60.586 7.975 1.00 78.06 89 ASN A CA 1
ATOM 711 C C . ASN A 1 89 ? 18.260 -61.719 8.789 1.00 78.06 89 ASN A C 1
ATOM 713 O O . ASN A 1 89 ? 18.792 -62.099 9.833 1.00 78.06 89 ASN A O 1
ATOM 717 N N . LYS A 1 90 ? 17.124 -62.247 8.327 1.00 76.56 90 LYS A N 1
ATOM 718 C CA . LYS A 1 90 ? 16.475 -63.402 8.954 1.00 76.56 90 LYS A CA 1
ATOM 719 C C . LYS A 1 90 ? 16.595 -64.605 8.030 1.00 76.56 90 LYS A C 1
ATOM 721 O O . LYS A 1 90 ? 16.181 -64.524 6.876 1.00 76.56 90 LYS A O 1
ATOM 726 N N . SER A 1 91 ? 17.129 -65.711 8.535 1.00 72.88 91 SER A N 1
ATOM 727 C CA . SER A 1 91 ? 17.158 -66.975 7.803 1.00 72.88 91 SER A CA 1
ATOM 728 C C . SER A 1 91 ? 15.753 -67.579 7.744 1.00 72.88 91 SER A C 1
ATOM 730 O O . SER A 1 91 ? 15.034 -67.642 8.742 1.00 72.88 91 SER A O 1
ATOM 732 N N . TRP A 1 92 ? 15.328 -67.996 6.555 1.00 66.00 92 TRP A N 1
ATOM 733 C CA . TRP A 1 92 ? 14.023 -68.607 6.328 1.00 66.00 92 TRP A CA 1
ATOM 734 C C . TRP A 1 92 ? 14.113 -69.637 5.203 1.00 66.00 92 TRP A C 1
ATOM 736 O O . TRP A 1 92 ? 14.410 -69.279 4.069 1.00 66.00 92 TRP A O 1
ATOM 746 N N . LYS A 1 93 ? 13.861 -70.919 5.506 1.00 58.47 93 LYS A N 1
ATOM 747 C CA . LYS A 1 93 ? 13.804 -72.027 4.526 1.00 58.47 93 LYS A CA 1
ATOM 748 C C . LYS A 1 93 ? 14.899 -71.951 3.433 1.00 58.47 93 LYS A C 1
ATOM 750 O O . LYS A 1 93 ? 14.586 -71.911 2.249 1.00 58.47 93 LYS A O 1
ATOM 755 N N . ASN A 1 94 ? 16.178 -71.900 3.829 1.00 67.69 94 ASN A N 1
ATOM 756 C CA . ASN A 1 94 ? 17.352 -71.794 2.933 1.00 67.69 94 ASN A CA 1
ATOM 757 C C . ASN A 1 94 ? 17.512 -70.482 2.128 1.00 67.69 94 ASN A C 1
ATOM 759 O O . ASN A 1 94 ? 18.356 -70.405 1.237 1.00 67.69 94 ASN A O 1
ATOM 763 N N . THR A 1 95 ? 16.747 -69.443 2.462 1.00 71.06 95 THR A N 1
ATOM 764 C CA . THR A 1 95 ? 16.838 -68.089 1.889 1.00 71.06 95 THR A CA 1
ATOM 765 C C . THR A 1 95 ? 16.998 -67.049 2.996 1.00 71.06 95 THR A C 1
ATOM 767 O O . THR A 1 95 ? 16.618 -67.293 4.145 1.00 71.06 95 THR A O 1
ATOM 770 N N . GLU A 1 96 ? 17.561 -65.883 2.682 1.00 78.81 96 GLU A N 1
ATOM 771 C CA . GLU A 1 96 ? 17.617 -64.766 3.631 1.00 78.81 96 GLU A CA 1
ATOM 772 C C . GLU A 1 96 ? 16.521 -63.749 3.319 1.00 78.81 96 GLU A C 1
ATOM 774 O O . GLU A 1 96 ? 16.424 -63.247 2.202 1.00 78.81 96 GLU A O 1
ATOM 779 N N . LYS A 1 97 ? 15.701 -63.408 4.317 1.00 78.50 97 LYS A N 1
ATOM 780 C CA . LYS A 1 97 ? 14.706 -62.338 4.209 1.00 78.50 97 LYS A CA 1
ATOM 781 C C . LYS A 1 97 ? 15.201 -61.060 4.869 1.00 78.50 97 LYS A C 1
ATOM 783 O O . LYS A 1 97 ? 15.654 -61.067 6.020 1.00 78.50 97 LYS A O 1
ATOM 788 N N . VAL A 1 98 ? 15.064 -59.951 4.150 1.00 80.00 98 VAL A N 1
ATOM 789 C CA . VAL A 1 98 ? 15.410 -58.603 4.601 1.00 80.00 98 VAL A CA 1
ATOM 790 C C . VAL A 1 98 ? 14.186 -57.704 4.478 1.00 80.00 98 VAL A C 1
ATOM 792 O O . VAL A 1 98 ? 13.602 -57.580 3.407 1.00 80.00 98 VAL A O 1
ATOM 795 N N . TYR A 1 99 ? 13.817 -57.062 5.586 1.00 80.81 99 TYR A N 1
ATOM 796 C CA . TYR A 1 99 ? 12.661 -56.172 5.665 1.00 80.81 99 TYR A CA 1
ATOM 797 C C . TYR A 1 99 ? 13.116 -54.715 5.633 1.00 80.81 99 TYR A C 1
ATOM 799 O O . TYR A 1 99 ? 13.941 -54.285 6.453 1.00 80.81 99 TYR A O 1
ATOM 807 N N . TYR A 1 100 ? 12.550 -53.952 4.709 1.00 79.50 100 TYR A N 1
ATOM 808 C CA . TYR A 1 100 ? 12.778 -52.526 4.564 1.00 79.50 100 TYR A CA 1
ATOM 809 C C . TYR A 1 100 ? 11.487 -51.765 4.859 1.00 79.50 100 TYR A C 1
ATOM 811 O O . TYR A 1 100 ? 10.407 -52.139 4.409 1.00 79.50 100 TYR A O 1
ATOM 819 N N . ILE A 1 101 ? 11.600 -50.675 5.616 1.00 80.19 101 ILE A N 1
ATOM 820 C CA . ILE A 1 101 ? 10.471 -49.784 5.911 1.00 80.19 101 ILE A CA 1
ATOM 821 C C . ILE A 1 101 ? 10.712 -48.417 5.285 1.00 80.19 101 ILE A C 1
ATOM 823 O O . ILE A 1 101 ? 11.864 -48.024 5.087 1.00 80.19 101 ILE A O 1
ATOM 827 N N . CYS A 1 102 ? 9.647 -47.672 5.000 1.00 77.94 102 CYS A N 1
ATOM 828 C CA . CYS A 1 102 ? 9.771 -46.308 4.491 1.00 77.94 102 CYS A CA 1
ATOM 829 C C . CYS A 1 102 ? 10.675 -45.444 5.397 1.00 77.94 102 CYS A C 1
ATOM 831 O O . CYS A 1 102 ? 10.537 -45.450 6.625 1.00 77.94 102 CYS A O 1
ATOM 833 N N . HIS A 1 103 ? 11.586 -44.661 4.806 1.00 74.75 103 HIS A N 1
ATOM 834 C CA . HIS A 1 103 ? 12.501 -43.798 5.561 1.00 74.75 103 HIS A CA 1
ATOM 835 C C . HIS A 1 103 ? 11.776 -42.745 6.413 1.00 74.75 103 HIS A C 1
ATOM 837 O O . HIS A 1 103 ? 12.305 -42.370 7.461 1.00 74.75 103 HIS A O 1
ATOM 843 N N . ARG A 1 104 ? 10.570 -42.310 6.017 1.00 70.06 104 ARG A N 1
ATOM 844 C CA . ARG A 1 104 ? 9.741 -41.366 6.787 1.00 70.06 104 ARG A CA 1
ATOM 845 C C . ARG A 1 104 ? 8.980 -42.030 7.928 1.00 70.06 104 ARG A C 1
ATOM 847 O O . ARG A 1 104 ? 8.541 -41.318 8.823 1.00 70.06 104 ARG A O 1
ATOM 854 N N . SER A 1 105 ? 8.865 -43.361 7.938 1.00 75.69 105 SER A N 1
ATOM 855 C CA . SER A 1 105 ? 8.119 -44.082 8.971 1.00 75.69 105 SER A CA 1
ATOM 856 C C . SER A 1 105 ? 8.734 -43.847 10.352 1.00 75.69 105 SER A C 1
ATOM 858 O O . SER A 1 105 ? 9.952 -44.016 10.551 1.00 75.69 105 SER A O 1
ATOM 860 N N . HIS A 1 106 ? 7.885 -43.450 11.297 1.00 73.38 106 HIS A N 1
ATOM 861 C CA . HIS A 1 106 ? 8.219 -43.338 12.707 1.00 73.38 106 HIS A CA 1
ATOM 862 C C . HIS A 1 106 ? 7.586 -44.480 13.490 1.00 73.38 106 HIS A C 1
ATOM 864 O O . HIS A 1 106 ? 6.416 -44.815 13.317 1.00 73.38 106 HIS A O 1
ATOM 870 N N . VAL A 1 107 ? 8.398 -45.096 14.346 1.00 65.19 107 VAL A N 1
ATOM 871 C CA . VAL A 1 107 ? 7.985 -46.185 15.228 1.00 65.19 107 VAL A CA 1
ATOM 872 C C . VAL A 1 107 ? 8.143 -45.673 16.649 1.00 65.19 107 VAL A C 1
ATOM 874 O O . VAL A 1 107 ? 9.275 -45.533 17.128 1.00 65.19 107 VAL A O 1
ATOM 877 N N . GLN A 1 108 ? 7.020 -45.379 17.305 1.00 60.03 108 GLN A N 1
ATOM 878 C CA . GLN A 1 108 ? 7.031 -44.956 18.699 1.00 60.03 108 GLN A CA 1
ATOM 879 C C . GLN A 1 108 ? 7.462 -46.120 19.604 1.00 60.03 108 GLN A C 1
ATOM 881 O O . GLN A 1 108 ? 7.186 -47.300 19.361 1.00 60.03 108 GLN A O 1
ATOM 886 N N . ARG A 1 109 ? 8.183 -45.776 20.672 1.00 53.09 109 ARG A N 1
ATOM 887 C CA . ARG A 1 109 ? 8.502 -46.688 21.775 1.00 53.09 109 ARG A CA 1
ATOM 888 C C . ARG A 1 109 ? 7.682 -46.226 22.975 1.00 53.09 109 ARG A C 1
ATOM 890 O O . ARG A 1 109 ? 8.129 -45.332 23.683 1.00 53.09 109 ARG A O 1
ATOM 897 N N . SER A 1 110 ? 6.492 -46.781 23.183 1.00 43.16 110 SER A N 1
ATOM 898 C CA . SER A 1 110 ? 5.656 -46.394 24.325 1.00 43.16 110 SER A CA 1
ATOM 899 C C . SER A 1 110 ? 6.165 -47.044 25.621 1.00 43.16 110 SER A C 1
ATOM 901 O O . SER A 1 110 ? 6.402 -48.256 25.663 1.00 43.16 110 SER A O 1
ATOM 903 N N . TYR A 1 111 ? 6.311 -46.244 26.684 1.00 42.31 111 TYR A N 1
ATOM 904 C CA . TYR A 1 111 ? 6.190 -46.729 28.066 1.00 42.31 111 TYR A CA 1
ATOM 905 C C . TYR A 1 111 ? 4.725 -47.083 28.314 1.00 42.31 111 TYR A C 1
ATOM 907 O O . TYR A 1 111 ? 3.851 -46.432 27.747 1.00 42.31 111 TYR A O 1
ATOM 915 N N . ARG A 1 112 ? 4.435 -48.101 29.135 1.00 37.97 112 ARG A N 1
ATOM 916 C CA . ARG A 1 112 ? 3.032 -48.425 29.410 1.00 37.97 112 ARG A CA 1
ATOM 917 C C . ARG A 1 112 ? 2.362 -47.353 30.280 1.00 37.97 112 ARG A C 1
ATOM 919 O O . ARG A 1 112 ? 1.196 -47.113 30.050 1.00 37.97 112 ARG A O 1
ATOM 926 N N . TYR A 1 113 ? 3.081 -46.652 31.160 1.00 40.62 113 TYR A N 1
ATOM 927 C CA . TYR A 1 113 ? 2.588 -45.477 31.896 1.00 40.62 113 TYR A CA 1
ATOM 928 C C . TYR A 1 113 ? 3.783 -44.644 32.398 1.00 40.62 113 TYR A C 1
ATOM 930 O O . TYR A 1 113 ? 4.555 -45.148 33.210 1.00 40.62 113 TYR A O 1
ATOM 938 N N . ALA A 1 114 ? 3.966 -43.416 31.897 1.00 31.81 114 ALA A N 1
ATOM 939 C CA . ALA A 1 114 ? 4.709 -42.326 32.555 1.00 31.81 114 ALA A CA 1
ATOM 940 C C . ALA A 1 114 ? 4.486 -41.002 31.786 1.00 31.81 114 ALA A C 1
ATOM 942 O O . ALA A 1 114 ? 4.610 -41.014 30.557 1.00 31.81 114 ALA A O 1
ATOM 943 N N . PRO A 1 115 ? 4.188 -39.876 32.461 1.00 32.56 115 PRO A N 1
ATOM 944 C CA . PRO A 1 115 ? 4.114 -38.564 31.823 1.00 32.56 115 PRO A CA 1
ATOM 945 C C . PRO A 1 115 ? 5.535 -38.080 31.496 1.00 32.56 115 PRO A C 1
ATOM 947 O O . PRO A 1 115 ? 6.430 -38.162 32.336 1.00 32.56 115 PRO A O 1
ATOM 950 N N . GLN A 1 116 ? 5.770 -37.628 30.263 1.00 37.56 116 GLN A N 1
ATOM 951 C CA . GLN A 1 116 ? 7.044 -37.022 29.873 1.00 37.56 116 GLN A CA 1
ATOM 952 C C . GLN A 1 116 ? 6.970 -35.512 30.077 1.00 37.56 116 GLN A C 1
ATOM 954 O O . GLN A 1 116 ? 6.134 -34.850 29.471 1.00 37.56 116 GLN A O 1
ATOM 959 N N . GLU A 1 117 ? 7.868 -34.989 30.911 1.00 35.19 117 GLU A N 1
ATOM 960 C CA . GLU A 1 117 ? 8.192 -33.565 30.970 1.00 35.19 117 GLU A CA 1
ATOM 961 C C . GLU A 1 117 ? 8.585 -33.065 29.571 1.00 35.19 117 GLU A C 1
ATOM 963 O O . GLU A 1 117 ? 9.442 -33.645 28.893 1.00 35.19 117 GLU A O 1
ATOM 968 N N . GLU A 1 118 ? 7.929 -31.995 29.125 1.00 34.59 118 GLU A N 1
ATOM 969 C CA . GLU A 1 118 ? 8.129 -31.392 27.813 1.00 34.59 118 GLU A CA 1
ATOM 970 C C . GLU A 1 118 ? 9.498 -30.708 27.723 1.00 34.59 118 GLU A C 1
ATOM 972 O O . GLU A 1 118 ? 9.688 -29.561 28.126 1.00 34.59 118 GLU A O 1
ATOM 977 N N . GLN A 1 119 ? 10.477 -31.391 27.131 1.00 34.97 119 GLN A N 1
ATOM 978 C CA . GLN A 1 119 ? 11.660 -30.717 26.604 1.00 34.97 119 GLN A CA 1
ATOM 979 C C . GLN A 1 119 ? 11.335 -30.128 25.229 1.00 34.97 119 GLN A C 1
ATOM 981 O O . GLN A 1 119 ? 11.417 -30.809 24.203 1.00 34.97 119 GLN A O 1
ATOM 986 N N . HIS A 1 120 ? 10.995 -28.840 25.213 1.00 37.16 120 HIS A N 1
ATOM 987 C CA . HIS A 1 120 ? 10.819 -28.039 24.002 1.00 37.16 120 HIS A CA 1
ATOM 988 C C . HIS A 1 120 ? 12.157 -27.902 23.256 1.00 37.16 120 HIS A C 1
ATOM 990 O O . HIS A 1 120 ? 12.998 -27.064 23.582 1.00 37.16 120 HIS A O 1
ATOM 996 N N . LYS A 1 121 ? 12.390 -28.746 22.244 1.00 38.84 121 LYS A N 1
ATOM 997 C CA . LYS A 1 121 ? 13.434 -28.506 21.234 1.00 38.84 121 LYS A CA 1
ATOM 998 C C . LYS A 1 121 ? 12.863 -27.603 20.152 1.00 38.84 121 LYS A C 1
ATOM 1000 O O . LYS A 1 121 ? 11.819 -27.922 19.597 1.00 38.84 121 LYS A O 1
ATOM 1005 N N . MET A 1 122 ? 13.591 -26.542 19.800 1.00 38.81 122 MET A N 1
ATOM 1006 C CA . MET A 1 122 ? 13.257 -25.707 18.643 1.00 38.81 122 MET A CA 1
ATOM 1007 C C . MET A 1 122 ? 13.070 -26.573 17.392 1.00 38.81 122 MET A C 1
ATOM 1009 O O . MET A 1 122 ? 13.983 -27.295 16.973 1.00 38.81 122 MET A O 1
ATOM 1013 N N . GLU A 1 123 ? 11.872 -26.510 16.817 1.00 42.22 123 GLU A N 1
ATOM 1014 C CA . GLU A 1 123 ? 11.543 -27.229 15.597 1.00 42.22 123 GLU A CA 1
ATOM 1015 C C . GLU A 1 123 ? 12.305 -26.635 14.412 1.00 42.22 123 GLU A C 1
ATOM 1017 O O . GLU A 1 123 ? 12.483 -25.424 14.275 1.00 42.22 123 GLU A O 1
ATOM 1022 N N . LYS A 1 124 ? 12.800 -27.511 13.538 1.00 46.56 124 LYS A N 1
ATOM 1023 C CA . LYS A 1 124 ? 13.446 -27.080 12.297 1.00 46.56 124 LYS A CA 1
ATOM 1024 C C . LYS A 1 124 ? 12.381 -26.476 11.385 1.00 46.56 124 LYS A C 1
ATOM 1026 O O . LYS A 1 124 ? 11.314 -27.062 11.248 1.00 46.56 124 LYS A O 1
ATOM 1031 N N . SER A 1 125 ? 12.714 -25.406 10.667 1.00 47.44 125 SER A N 1
ATOM 1032 C CA . SER A 1 125 ? 11.818 -24.759 9.691 1.00 47.44 125 SER A CA 1
ATOM 1033 C C . SER A 1 125 ? 11.269 -25.702 8.606 1.00 47.44 125 SER A C 1
ATOM 1035 O O . SER A 1 125 ? 10.207 -25.448 8.056 1.00 47.44 125 SER A O 1
ATOM 1037 N N . GLN A 1 126 ? 11.967 -26.807 8.316 1.00 47.12 126 GLN A N 1
ATOM 1038 C CA . GLN A 1 126 ? 11.568 -27.849 7.353 1.00 47.12 126 GLN A CA 1
ATOM 1039 C C . GLN A 1 126 ? 10.808 -29.036 7.991 1.00 47.12 126 GLN A C 1
ATOM 1041 O O . GLN A 1 126 ? 10.535 -30.033 7.322 1.00 47.12 126 GLN A O 1
ATOM 1046 N N . GLY A 1 127 ? 10.517 -28.982 9.294 1.00 55.41 127 GLY A N 1
ATOM 1047 C CA . GLY A 1 127 ? 9.943 -30.094 10.052 1.00 55.41 127 GLY A CA 1
ATOM 1048 C C . GLY A 1 127 ? 10.898 -31.286 10.234 1.00 55.41 127 GLY A C 1
ATOM 1049 O O . GLY A 1 127 ? 12.089 -31.250 9.907 1.00 55.41 127 GLY A O 1
ATOM 1050 N N . SER A 1 128 ? 10.386 -32.378 10.806 1.00 60.56 128 SER A N 1
ATOM 1051 C CA . SER A 1 128 ? 11.136 -33.629 10.986 1.00 60.56 128 SER A CA 1
ATOM 1052 C C . SER A 1 128 ? 11.138 -34.476 9.704 1.00 60.56 128 SER A C 1
ATOM 1054 O O . SER A 1 128 ? 10.104 -34.700 9.078 1.00 60.56 128 SER A O 1
ATOM 1056 N N . ALA A 1 129 ? 12.297 -35.048 9.349 1.00 59.41 129 ALA A N 1
ATOM 1057 C CA . ALA A 1 129 ? 12.404 -36.026 8.257 1.00 59.41 129 ALA A CA 1
ATOM 1058 C C . ALA A 1 129 ? 11.584 -37.308 8.529 1.00 59.41 129 ALA A C 1
ATOM 1060 O O . ALA A 1 129 ? 11.158 -38.000 7.602 1.00 59.41 129 ALA A O 1
ATOM 1061 N N . LYS A 1 130 ? 11.345 -37.619 9.810 1.00 63.41 130 LYS A N 1
ATOM 1062 C CA . LYS A 1 130 ? 10.410 -38.657 10.253 1.00 63.41 130 LYS A CA 1
ATOM 1063 C C . LYS A 1 130 ? 9.015 -38.055 10.382 1.00 63.41 130 LYS A C 1
ATOM 1065 O O . LYS A 1 130 ? 8.869 -37.061 11.089 1.00 63.41 130 LYS A O 1
ATOM 1070 N N . ALA A 1 131 ? 8.022 -38.665 9.736 1.00 60.66 131 ALA A N 1
ATOM 1071 C CA . ALA A 1 131 ? 6.618 -38.354 9.986 1.00 60.66 131 ALA A CA 1
ATOM 1072 C C . ALA A 1 131 ? 6.291 -38.651 11.458 1.00 60.66 131 ALA A C 1
ATOM 1074 O O . ALA A 1 131 ? 6.926 -39.512 12.051 1.00 60.66 131 ALA A O 1
ATOM 1075 N N . SER A 1 132 ? 5.315 -37.988 12.068 1.00 61.28 132 SER A N 1
ATOM 1076 C CA . SER A 1 132 ? 4.857 -38.328 13.429 1.00 61.28 132 SER A CA 1
ATOM 1077 C C . SER A 1 132 ? 4.092 -39.664 13.491 1.00 61.28 132 SER A C 1
ATOM 1079 O O . SER A 1 132 ? 3.766 -40.139 14.576 1.00 61.28 132 SER A O 1
ATOM 1081 N N . VAL A 1 133 ? 3.852 -40.293 12.334 1.00 69.69 133 VAL A N 1
ATOM 1082 C CA . VAL A 1 133 ? 3.011 -41.481 12.131 1.00 69.69 133 VAL A CA 1
ATOM 1083 C C . VAL A 1 133 ? 3.775 -42.644 11.475 1.00 69.69 133 VAL A C 1
ATOM 1085 O O . VAL A 1 133 ? 4.820 -42.455 10.838 1.00 69.69 133 VAL A O 1
ATOM 1088 N N . THR A 1 134 ? 3.266 -43.874 11.619 1.00 81.19 134 THR A N 1
ATOM 1089 C CA . THR A 1 134 ? 3.859 -45.068 10.994 1.00 81.19 134 THR A CA 1
ATOM 1090 C C . THR A 1 134 ? 3.339 -45.250 9.565 1.00 81.19 134 THR A C 1
ATOM 1092 O O . THR A 1 134 ? 2.169 -45.543 9.354 1.00 81.19 134 THR A O 1
ATOM 1095 N N . CYS A 1 135 ? 4.222 -45.141 8.570 1.00 81.81 135 CYS A N 1
ATOM 1096 C CA . CYS A 1 135 ? 3.852 -45.370 7.170 1.00 81.81 135 CYS A CA 1
ATOM 1097 C C . CYS A 1 135 ? 3.689 -46.873 6.882 1.00 81.81 135 CYS A C 1
ATOM 1099 O O . CYS A 1 135 ? 4.668 -47.589 7.094 1.00 81.81 135 CYS A O 1
ATOM 1101 N N . PRO A 1 136 ? 2.547 -47.354 6.344 1.00 82.69 136 PRO A N 1
ATOM 1102 C CA . PRO A 1 136 ? 2.273 -48.784 6.131 1.00 82.69 136 PRO A CA 1
ATOM 1103 C C . PRO A 1 136 ? 3.053 -49.425 4.969 1.00 82.69 136 PRO A C 1
ATOM 1105 O O . PRO A 1 136 ? 3.019 -50.649 4.809 1.00 82.69 136 PRO A O 1
ATOM 1108 N N . SER A 1 137 ? 3.752 -48.615 4.166 1.00 81.88 137 SER A N 1
ATOM 1109 C CA . SER A 1 137 ? 4.524 -49.084 3.020 1.00 81.88 137 SER A CA 1
ATOM 1110 C C . SER A 1 137 ? 5.829 -49.764 3.450 1.00 81.88 137 SER A C 1
ATOM 1112 O O . SER A 1 137 ? 6.684 -49.175 4.129 1.00 81.88 137 SER A O 1
ATOM 1114 N N . THR A 1 138 ? 5.977 -51.021 3.034 1.00 84.06 138 THR A N 1
ATOM 1115 C CA . THR A 1 138 ? 7.118 -51.889 3.343 1.00 84.06 138 THR A CA 1
ATOM 1116 C C . THR A 1 138 ? 7.605 -52.596 2.089 1.00 84.06 138 THR A C 1
ATOM 1118 O O . THR A 1 138 ? 6.841 -52.821 1.151 1.00 84.06 138 THR A O 1
ATOM 1121 N N . LEU A 1 139 ? 8.883 -52.958 2.090 1.00 81.50 139 LEU A N 1
ATOM 1122 C CA . LEU A 1 139 ? 9.530 -53.671 1.001 1.00 81.50 139 LEU A CA 1
ATOM 1123 C C . LEU A 1 139 ? 10.249 -54.896 1.562 1.00 81.50 139 LEU A C 1
ATOM 1125 O O . LEU A 1 139 ? 11.196 -54.778 2.346 1.00 81.50 139 LEU A O 1
ATOM 1129 N N . ASP A 1 140 ? 9.787 -56.067 1.149 1.00 82.00 140 ASP A N 1
ATOM 1130 C CA . ASP A 1 140 ? 10.266 -57.349 1.646 1.00 82.00 140 ASP A CA 1
ATOM 1131 C C . ASP A 1 140 ? 11.130 -58.000 0.572 1.00 82.00 140 ASP A C 1
ATOM 1133 O O . ASP A 1 140 ? 10.648 -58.341 -0.505 1.00 82.00 140 ASP A O 1
ATOM 1137 N N . VAL A 1 141 ? 12.418 -58.180 0.857 1.00 77.88 141 VAL A N 1
ATOM 1138 C CA . VAL A 1 141 ? 13.377 -58.765 -0.085 1.00 77.88 141 VAL A CA 1
ATOM 1139 C C . VAL A 1 141 ? 13.731 -60.174 0.359 1.00 77.88 141 VAL A C 1
ATOM 1141 O O . VAL A 1 141 ? 14.175 -60.381 1.489 1.00 77.88 141 VAL A O 1
ATOM 1144 N N . THR A 1 142 ? 13.566 -61.138 -0.541 1.00 78.69 142 THR A N 1
ATOM 1145 C CA . THR A 1 142 ? 14.010 -62.521 -0.358 1.00 78.69 142 THR A CA 1
ATOM 1146 C C . THR A 1 142 ? 15.234 -62.765 -1.235 1.00 78.69 142 THR A C 1
ATOM 1148 O O . THR A 1 142 ? 15.161 -62.693 -2.461 1.00 78.69 142 THR A O 1
ATOM 1151 N N . LEU A 1 143 ? 16.368 -63.030 -0.591 1.00 71.31 143 LEU A N 1
ATOM 1152 C CA . LEU A 1 143 ? 17.647 -63.338 -1.220 1.00 71.31 143 LEU A CA 1
ATOM 1153 C C . LEU A 1 143 ? 17.743 -64.857 -1.422 1.00 71.31 143 LEU A C 1
ATOM 1155 O O . LEU A 1 143 ? 17.911 -65.612 -0.457 1.00 71.31 143 LEU A O 1
ATOM 1159 N N . GLY A 1 144 ? 17.598 -65.303 -2.672 1.00 66.75 144 GLY A N 1
ATOM 1160 C CA . GLY A 1 144 ? 17.934 -66.658 -3.110 1.00 66.75 144 GLY A CA 1
ATOM 1161 C C . GLY A 1 144 ? 19.386 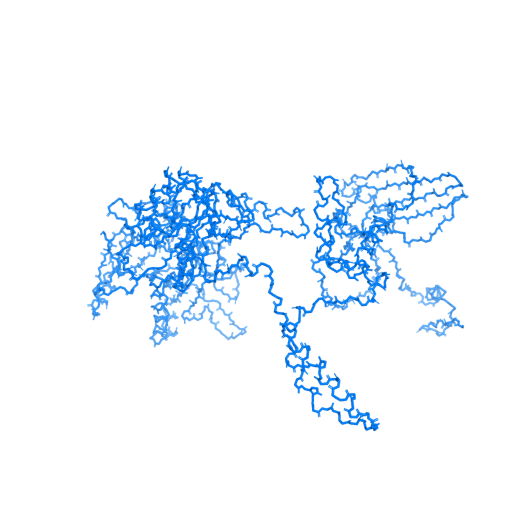-66.758 -3.594 1.00 66.75 144 GLY A C 1
ATOM 1162 O O . GLY A 1 144 ? 20.072 -65.750 -3.739 1.00 66.75 144 GLY A O 1
ATOM 1163 N N . LYS A 1 145 ? 19.863 -67.977 -3.889 1.00 59.12 145 LYS A N 1
ATOM 1164 C CA . LYS A 1 145 ? 21.254 -68.217 -4.329 1.00 59.12 145 LYS A CA 1
ATOM 1165 C C . LYS A 1 145 ? 21.622 -67.512 -5.650 1.00 59.12 145 LYS A C 1
ATOM 1167 O O . LYS A 1 145 ? 22.801 -67.251 -5.856 1.00 59.12 145 LYS A O 1
ATOM 1172 N N . GLN A 1 146 ? 20.647 -67.204 -6.517 1.00 55.41 146 GLN A N 1
ATOM 1173 C CA . GLN A 1 146 ? 20.859 -66.523 -7.813 1.00 55.41 146 GLN A CA 1
ATOM 1174 C C . GLN A 1 146 ? 19.705 -65.589 -8.258 1.00 55.41 146 GLN A C 1
ATOM 1176 O O . GLN A 1 146 ? 19.762 -65.045 -9.356 1.00 55.41 146 GLN A O 1
ATOM 1181 N N . GLN A 1 147 ? 18.667 -65.365 -7.438 1.00 58.28 147 GLN A N 1
ATOM 1182 C CA . GLN A 1 147 ? 17.549 -64.461 -7.765 1.00 58.28 147 GLN A CA 1
ATOM 1183 C C . GLN A 1 147 ? 17.106 -63.650 -6.540 1.00 58.28 147 GLN A C 1
ATOM 1185 O O . GLN A 1 147 ? 17.051 -64.172 -5.421 1.00 58.28 147 GLN A O 1
ATOM 1190 N N . LEU A 1 148 ? 16.804 -62.368 -6.768 1.00 64.19 148 LEU A N 1
ATOM 1191 C CA . LEU A 1 148 ? 16.319 -61.417 -5.770 1.00 64.19 148 LEU A CA 1
ATOM 1192 C C . LEU A 1 148 ? 14.842 -61.128 -6.045 1.00 64.19 148 LEU A C 1
ATOM 1194 O O . LEU A 1 148 ? 14.515 -60.435 -7.007 1.00 64.19 148 LEU A O 1
ATOM 1198 N N . ASN A 1 149 ? 13.967 -61.631 -5.174 1.00 69.81 149 ASN A N 1
ATOM 1199 C CA . ASN A 1 149 ? 12.534 -61.348 -5.243 1.00 69.81 149 ASN A CA 1
ATOM 1200 C C . ASN A 1 149 ? 12.183 -60.283 -4.210 1.00 69.81 149 ASN A C 1
ATOM 1202 O O . ASN A 1 149 ? 12.385 -60.494 -3.010 1.00 69.81 149 ASN A O 1
ATOM 1206 N N . ALA A 1 150 ? 11.654 -59.151 -4.669 1.00 74.50 150 ALA A N 1
ATOM 1207 C CA . ALA A 1 150 ? 11.211 -58.066 -3.811 1.00 74.50 150 ALA A CA 1
ATOM 1208 C C . ALA A 1 150 ? 9.693 -57.881 -3.922 1.00 74.50 150 ALA A C 1
ATOM 1210 O O . ALA A 1 150 ? 9.140 -57.804 -5.017 1.00 74.50 150 ALA A O 1
ATOM 1211 N N . VAL A 1 151 ? 9.028 -57.807 -2.772 1.00 80.12 151 VAL A N 1
ATOM 1212 C CA . VAL A 1 151 ? 7.587 -57.565 -2.664 1.00 80.12 151 VAL A CA 1
ATOM 1213 C C . VAL A 1 151 ? 7.370 -56.183 -2.067 1.00 80.12 151 VAL A C 1
ATOM 1215 O O . VAL A 1 151 ? 7.782 -55.928 -0.933 1.00 80.12 151 VAL A O 1
ATOM 1218 N N . LEU A 1 152 ? 6.732 -55.298 -2.829 1.00 78.94 152 LEU A N 1
ATOM 1219 C CA . LEU A 1 152 ? 6.420 -53.931 -2.426 1.00 78.94 152 LEU A CA 1
ATOM 1220 C C . LEU A 1 152 ? 4.950 -53.815 -2.006 1.00 78.94 152 LEU A C 1
ATOM 1222 O O . LEU A 1 152 ? 4.057 -54.205 -2.756 1.00 78.94 152 LEU A O 1
ATOM 1226 N N . TYR A 1 153 ? 4.711 -53.223 -0.834 1.00 81.06 153 TYR A N 1
ATOM 1227 C CA . TYR A 1 153 ? 3.380 -52.850 -0.348 1.00 81.06 153 TYR A CA 1
ATOM 1228 C C . TYR A 1 153 ? 3.208 -51.323 -0.401 1.00 81.06 153 TYR A C 1
ATOM 1230 O O . TYR A 1 153 ? 4.023 -50.593 0.174 1.00 81.06 153 TYR A O 1
ATOM 1238 N N . PHE A 1 154 ? 2.154 -50.829 -1.054 1.00 75.75 154 PHE A N 1
ATOM 1239 C CA . PHE A 1 154 ? 1.866 -49.393 -1.243 1.00 75.75 154 PHE A CA 1
ATOM 1240 C C . PHE A 1 154 ? 0.340 -49.141 -1.276 1.00 75.75 154 PHE A C 1
ATOM 1242 O O . PHE A 1 154 ? -0.392 -50.121 -1.402 1.00 75.75 154 PHE A O 1
ATOM 1249 N N . PRO A 1 155 ? -0.183 -47.901 -1.132 1.00 65.38 155 PRO A N 1
ATOM 1250 C CA . PRO A 1 155 ? 0.477 -46.584 -1.132 1.00 65.38 155 PRO A CA 1
ATOM 1251 C C . PRO A 1 155 ? 1.120 -46.176 0.210 1.00 65.38 155 PRO A C 1
ATOM 1253 O O . PRO A 1 155 ? 0.956 -46.826 1.243 1.00 65.38 155 PRO A O 1
ATOM 1256 N N . HIS A 1 156 ? 1.880 -45.073 0.207 1.00 71.81 156 HIS A N 1
ATOM 1257 C CA . HIS A 1 156 ? 2.284 -44.399 1.446 1.00 71.81 156 HIS A CA 1
ATOM 1258 C C . HIS A 1 156 ? 1.067 -43.690 2.063 1.00 71.81 156 HIS A C 1
ATOM 1260 O O . HIS A 1 156 ? 0.418 -42.893 1.393 1.00 71.81 156 HIS A O 1
ATOM 1266 N N . VAL A 1 157 ? 0.787 -43.941 3.344 1.00 72.88 157 VAL A N 1
ATOM 1267 C CA . VAL A 1 157 ? -0.336 -43.332 4.081 1.00 72.88 157 VAL A CA 1
ATOM 1268 C C . VAL A 1 157 ? 0.215 -42.554 5.271 1.00 72.88 157 VAL A C 1
ATOM 1270 O O . VAL A 1 157 ? 1.107 -43.038 5.971 1.00 72.88 157 VAL A O 1
ATOM 1273 N N . GLY A 1 158 ? -0.296 -41.341 5.491 1.00 65.88 158 GLY A N 1
ATOM 1274 C CA . GLY A 1 158 ? 0.120 -40.475 6.598 1.00 65.88 158 GLY A CA 1
ATOM 1275 C C . GLY A 1 158 ? 1.247 -39.491 6.287 1.00 65.88 158 GLY A C 1
ATOM 1276 O O . GLY A 1 158 ? 1.603 -38.689 7.145 1.00 65.88 158 GLY A O 1
ATOM 1277 N N . HIS A 1 159 ? 1.828 -39.529 5.086 1.00 62.66 159 HIS A N 1
ATOM 1278 C CA . HIS A 1 159 ? 2.779 -38.514 4.642 1.00 62.66 159 HIS A CA 1
ATOM 1279 C C . HIS A 1 159 ? 2.807 -38.389 3.118 1.00 62.66 159 HIS A C 1
ATOM 1281 O O . HIS A 1 159 ? 2.608 -39.361 2.394 1.00 62.66 159 HIS A O 1
ATOM 1287 N N . THR A 1 160 ? 3.164 -37.206 2.628 1.00 59.06 160 THR A N 1
ATOM 1288 C CA . THR A 1 160 ? 3.436 -36.968 1.207 1.00 59.06 160 THR A CA 1
ATOM 1289 C C . THR A 1 160 ? 4.862 -37.400 0.837 1.00 59.06 160 THR A C 1
ATOM 1291 O O . THR A 1 160 ? 5.774 -37.395 1.674 1.00 59.06 160 THR A O 1
ATOM 1294 N N . CYS A 1 161 ? 5.087 -37.810 -0.410 1.00 56.53 161 CYS A N 1
ATOM 1295 C CA . CYS A 1 161 ? 6.432 -38.057 -0.938 1.00 56.53 161 CYS A CA 1
ATOM 1296 C C . CYS A 1 161 ? 7.033 -36.731 -1.419 1.00 56.53 161 CYS A C 1
ATOM 1298 O O . CYS A 1 161 ? 6.905 -36.372 -2.582 1.00 56.53 161 CYS A O 1
ATOM 1300 N N . SER A 1 162 ? 7.652 -35.979 -0.507 1.00 58.44 162 SER A N 1
ATOM 1301 C CA . SER A 1 162 ? 8.356 -34.739 -0.849 1.00 58.44 162 SER A CA 1
ATOM 1302 C C . SER A 1 162 ? 9.812 -35.029 -1.217 1.00 58.44 162 SER A C 1
ATOM 1304 O O . SER A 1 162 ? 10.528 -35.680 -0.449 1.00 58.44 162 SER A O 1
ATOM 1306 N N . LEU A 1 163 ? 10.260 -34.502 -2.362 1.00 63.44 163 LEU A N 1
ATOM 1307 C CA . LEU A 1 163 ? 11.642 -34.618 -2.840 1.00 63.44 163 LEU A CA 1
ATOM 1308 C C . LEU A 1 163 ? 12.668 -34.064 -1.830 1.00 63.44 163 LEU A C 1
ATOM 1310 O O . LEU A 1 163 ? 13.789 -34.558 -1.803 1.00 63.44 163 LEU A O 1
ATOM 1314 N N . ALA A 1 164 ? 12.294 -33.124 -0.947 1.00 57.06 164 ALA A N 1
ATOM 1315 C CA . ALA A 1 164 ? 13.176 -32.576 0.102 1.00 57.06 164 ALA A CA 1
ATOM 1316 C C . ALA A 1 164 ? 13.704 -33.615 1.095 1.00 57.06 164 ALA A C 1
ATOM 1318 O O . ALA A 1 164 ? 14.794 -33.452 1.642 1.00 57.06 164 ALA A O 1
ATOM 1319 N N . HIS A 1 165 ? 12.914 -34.649 1.385 1.00 60.06 165 HIS A N 1
ATOM 1320 C CA . HIS A 1 165 ? 13.240 -35.621 2.431 1.00 60.06 165 HIS A CA 1
ATOM 1321 C C . HIS A 1 165 ? 13.978 -36.852 1.892 1.00 60.06 165 HIS A C 1
ATOM 1323 O O . HIS A 1 165 ? 14.375 -37.722 2.666 1.00 60.06 165 HIS A O 1
ATOM 1329 N N . ILE A 1 166 ? 14.203 -36.903 0.577 1.00 66.38 166 ILE A N 1
ATOM 1330 C CA . ILE A 1 166 ? 15.029 -37.916 -0.076 1.00 66.38 166 ILE A CA 1
ATOM 1331 C C . ILE A 1 166 ? 16.502 -37.528 0.102 1.00 66.38 166 ILE A C 1
ATOM 1333 O O . ILE A 1 166 ? 16.866 -36.355 0.043 1.00 66.38 166 ILE A O 1
ATOM 1337 N N . ASN A 1 167 ? 17.368 -38.513 0.338 1.00 67.38 167 ASN A N 1
ATOM 1338 C CA . ASN A 1 167 ? 18.810 -38.280 0.397 1.00 67.38 167 ASN A CA 1
ATOM 1339 C C . ASN A 1 167 ? 19.413 -38.248 -1.011 1.00 67.38 167 ASN A C 1
ATOM 1341 O O . ASN A 1 167 ? 19.023 -39.040 -1.866 1.00 67.38 167 ASN A O 1
ATOM 1345 N N . LEU A 1 168 ? 20.431 -37.408 -1.210 1.00 70.50 168 LEU A N 1
ATOM 1346 C CA . LEU A 1 168 ? 21.290 -37.483 -2.393 1.00 70.50 168 LEU A CA 1
ATOM 1347 C C . LEU A 1 168 ? 21.931 -38.870 -2.490 1.00 70.50 168 LEU A C 1
ATOM 1349 O O . LEU A 1 168 ? 22.401 -39.432 -1.489 1.00 70.50 168 LEU A O 1
ATOM 1353 N N . THR A 1 169 ? 21.998 -39.399 -3.703 1.00 73.38 169 THR A N 1
ATOM 1354 C CA . THR A 1 169 ? 22.688 -40.650 -3.995 1.00 73.38 169 THR A CA 1
ATOM 1355 C C . THR A 1 169 ? 24.192 -40.510 -3.744 1.00 73.38 169 THR A C 1
ATOM 1357 O O . THR A 1 169 ? 24.776 -39.423 -3.714 1.00 73.38 169 THR A O 1
ATOM 1360 N N . LYS A 1 170 ? 24.869 -41.647 -3.554 1.00 75.62 170 LYS A N 1
ATOM 1361 C CA . LYS A 1 170 ? 26.322 -41.650 -3.324 1.00 75.62 170 LYS A CA 1
ATOM 1362 C C . LYS A 1 170 ? 27.111 -41.109 -4.521 1.00 75.62 170 LYS A C 1
ATOM 1364 O O . LYS A 1 170 ? 28.185 -40.553 -4.316 1.00 75.62 170 LYS A O 1
ATOM 1369 N N . THR A 1 171 ? 26.611 -41.302 -5.738 1.00 75.50 171 THR A N 1
ATOM 1370 C CA . THR A 1 171 ? 27.225 -40.826 -6.984 1.00 75.50 171 THR A CA 1
ATOM 1371 C C . THR A 1 171 ? 27.108 -39.309 -7.103 1.00 75.50 171 THR A C 1
ATOM 1373 O O . THR A 1 171 ? 28.124 -38.646 -7.288 1.00 75.50 171 THR A O 1
ATOM 1376 N N . GLU A 1 172 ? 25.920 -38.749 -6.867 1.00 79.88 172 GLU A N 1
ATOM 1377 C CA . GLU A 1 172 ? 25.683 -37.297 -6.856 1.00 79.88 172 GLU A CA 1
ATOM 1378 C C . GLU A 1 172 ? 26.559 -36.587 -5.817 1.00 79.88 172 GLU A C 1
ATOM 1380 O O . GLU A 1 172 ? 27.225 -35.598 -6.117 1.00 79.88 172 GLU A O 1
ATOM 1385 N N . ARG A 1 173 ? 26.642 -37.134 -4.596 1.00 82.06 173 ARG A N 1
ATOM 1386 C CA . ARG A 1 173 ? 27.486 -36.561 -3.536 1.00 82.06 173 ARG A CA 1
ATOM 1387 C C . ARG A 1 173 ? 28.971 -36.555 -3.896 1.00 82.06 173 ARG A C 1
ATOM 1389 O O . ARG A 1 173 ? 29.665 -35.616 -3.523 1.00 82.06 173 ARG A O 1
ATOM 1396 N N . LYS A 1 174 ? 29.454 -37.580 -4.609 1.00 81.81 174 LYS A N 1
ATOM 1397 C CA . LYS A 1 174 ? 30.836 -37.627 -5.115 1.00 81.81 174 LYS A CA 1
ATOM 1398 C C . LYS A 1 174 ? 31.071 -36.594 -6.215 1.00 81.81 174 LYS A C 1
ATOM 1400 O O . LYS A 1 174 ? 32.104 -35.939 -6.195 1.00 81.81 174 LYS A O 1
ATOM 1405 N N . HIS A 1 175 ? 30.119 -36.429 -7.133 1.00 83.88 175 HIS A N 1
ATOM 1406 C CA . HIS A 1 175 ? 30.214 -35.438 -8.206 1.00 83.88 175 HIS A CA 1
ATOM 1407 C C . HIS A 1 175 ? 30.329 -34.010 -7.649 1.00 83.88 175 HIS A C 1
ATOM 1409 O O . HIS A 1 175 ? 31.230 -33.263 -8.019 1.00 83.88 175 HIS A O 1
ATOM 1415 N N . ILE A 1 176 ? 29.482 -33.664 -6.675 1.00 86.94 176 ILE A N 1
ATOM 1416 C CA . ILE A 1 176 ? 29.513 -32.357 -6.001 1.00 86.94 176 ILE A CA 1
ATOM 1417 C C . ILE A 1 176 ? 30.817 -32.168 -5.215 1.00 86.94 176 ILE A C 1
ATOM 1419 O O . ILE A 1 176 ? 31.419 -31.099 -5.264 1.00 86.94 176 ILE A O 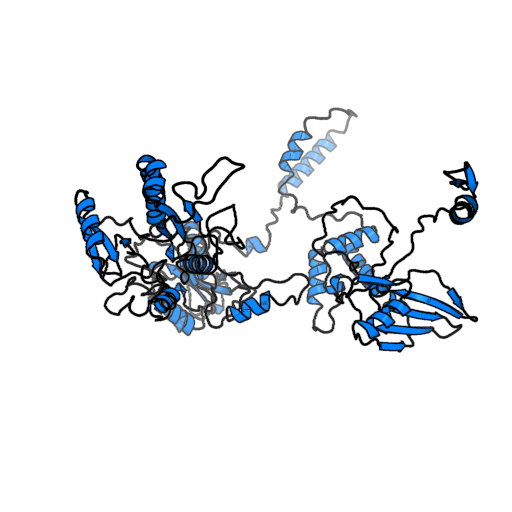1
ATOM 1423 N N . ALA A 1 177 ? 31.277 -33.204 -4.505 1.00 85.19 177 ALA A N 1
ATOM 1424 C CA . ALA A 1 177 ? 32.548 -33.160 -3.786 1.00 85.19 177 ALA A CA 1
ATOM 1425 C C . ALA A 1 177 ? 33.740 -32.879 -4.724 1.00 85.19 177 ALA A C 1
ATOM 1427 O O . ALA A 1 177 ? 34.628 -32.121 -4.343 1.00 85.19 177 ALA A O 1
ATOM 1428 N N . GLY A 1 178 ? 33.722 -33.424 -5.948 1.00 82.25 178 GLY A N 1
ATOM 1429 C CA . GLY A 1 178 ? 34.705 -33.125 -6.996 1.00 82.25 178 GLY A CA 1
ATOM 1430 C C . GLY A 1 178 ? 34.749 -31.637 -7.349 1.00 82.25 178 GLY A C 1
ATOM 1431 O O . GLY A 1 178 ? 35.792 -31.006 -7.189 1.00 82.25 178 GLY A O 1
ATOM 1432 N N . LYS A 1 179 ? 33.600 -31.034 -7.682 1.00 81.81 179 LYS A N 1
ATOM 1433 C CA . LYS A 1 179 ? 33.513 -29.591 -7.992 1.00 81.81 179 LYS A CA 1
ATOM 1434 C C . LYS A 1 179 ? 33.979 -28.694 -6.839 1.00 81.81 179 LYS A C 1
ATOM 1436 O O . LYS A 1 179 ? 34.629 -27.676 -7.059 1.00 81.81 179 LYS A O 1
ATOM 1441 N N . ILE A 1 180 ? 33.678 -29.078 -5.596 1.00 83.31 180 ILE A N 1
ATOM 1442 C CA . ILE A 1 180 ? 34.158 -28.354 -4.408 1.00 83.31 180 ILE A CA 1
ATOM 1443 C C . ILE A 1 180 ? 35.686 -28.456 -4.294 1.00 83.31 180 ILE A C 1
ATOM 1445 O O . ILE A 1 180 ? 36.336 -27.469 -3.956 1.00 83.31 180 ILE A O 1
ATOM 1449 N N . SER A 1 181 ? 36.267 -29.627 -4.576 1.00 80.19 181 SER A N 1
ATOM 1450 C CA . SER A 1 181 ? 37.724 -29.819 -4.536 1.00 80.19 181 SER A CA 1
ATOM 1451 C C . SER A 1 181 ? 38.470 -29.030 -5.617 1.00 80.19 181 SER A C 1
ATOM 1453 O O . SER A 1 181 ? 39.608 -28.629 -5.398 1.00 80.19 181 SER A O 1
ATOM 1455 N N . GLU A 1 182 ? 37.805 -28.736 -6.735 1.00 76.94 182 GLU A N 1
ATOM 1456 C CA . GLU A 1 182 ? 38.312 -27.891 -7.825 1.00 76.94 182 GLU A CA 1
ATOM 1457 C C . GLU A 1 182 ? 38.221 -26.382 -7.515 1.00 76.94 182 GLU A C 1
ATOM 1459 O O . GLU A 1 182 ? 38.656 -25.557 -8.315 1.00 76.94 182 GLU A O 1
ATOM 1464 N N . GLY A 1 183 ? 37.674 -25.996 -6.355 1.00 69.75 183 GLY A N 1
ATOM 1465 C CA . GLY A 1 183 ? 37.581 -24.596 -5.928 1.00 69.75 183 GLY A CA 1
ATOM 1466 C C . GLY A 1 183 ? 36.387 -23.829 -6.504 1.00 69.75 183 GLY A C 1
ATOM 1467 O O . GLY A 1 183 ? 36.335 -22.604 -6.387 1.00 69.75 183 GLY A O 1
ATOM 1468 N N . VAL A 1 184 ? 35.408 -24.518 -7.100 1.00 76.06 184 VAL A N 1
ATOM 1469 C CA . VAL A 1 184 ? 34.172 -23.887 -7.583 1.00 76.06 184 VAL A CA 1
ATOM 1470 C C . VAL A 1 184 ? 33.358 -23.374 -6.390 1.00 76.06 184 VAL A C 1
ATOM 1472 O O . VAL A 1 184 ? 33.132 -24.094 -5.412 1.00 76.06 184 VAL A O 1
ATOM 1475 N N . SER A 1 185 ? 32.914 -22.114 -6.451 1.00 78.25 185 SER A N 1
ATOM 1476 C CA . SER A 1 185 ? 32.141 -21.504 -5.366 1.00 78.25 185 SER A CA 1
ATOM 1477 C C . SER A 1 185 ? 30.798 -22.211 -5.169 1.00 78.25 185 SER A C 1
ATOM 1479 O O . SER A 1 185 ? 30.197 -22.742 -6.104 1.00 78.25 185 SER A O 1
ATOM 1481 N N . PHE A 1 186 ? 30.289 -22.190 -3.936 1.00 82.56 186 PHE A N 1
ATOM 1482 C CA . PHE A 1 186 ? 28.996 -22.802 -3.622 1.00 82.56 186 PHE A CA 1
ATOM 1483 C C . PHE A 1 186 ? 27.849 -22.206 -4.440 1.00 82.56 186 PHE A C 1
ATOM 1485 O O . PHE A 1 186 ? 26.936 -22.936 -4.795 1.00 82.56 186 PHE A O 1
ATOM 1492 N N . GLU A 1 187 ? 27.895 -20.911 -4.753 1.00 76.69 187 GLU A N 1
ATOM 1493 C CA . GLU A 1 187 ? 26.897 -20.258 -5.610 1.00 76.69 187 GLU A CA 1
ATOM 1494 C C . GLU A 1 187 ? 26.903 -20.844 -7.017 1.00 76.69 187 GLU A C 1
ATOM 1496 O O . GLU A 1 187 ? 25.875 -21.328 -7.475 1.00 76.69 187 GLU A O 1
ATOM 1501 N N . LYS A 1 188 ? 28.079 -20.935 -7.640 1.00 78.56 188 LYS A N 1
ATOM 1502 C CA . LYS A 1 188 ? 28.203 -21.447 -9.004 1.00 78.56 188 LYS A CA 1
ATOM 1503 C C . LYS A 1 188 ? 27.801 -22.921 -9.117 1.00 78.56 188 LYS A C 1
ATOM 1505 O O . LYS A 1 188 ? 27.151 -23.302 -10.081 1.00 78.56 188 LYS A O 1
ATOM 1510 N N . ILE A 1 189 ? 28.113 -23.741 -8.107 1.00 80.88 189 ILE A N 1
ATOM 1511 C CA . ILE A 1 189 ? 27.651 -25.141 -8.052 1.00 80.88 189 ILE A CA 1
ATOM 1512 C C . ILE A 1 189 ? 26.118 -25.215 -7.987 1.00 80.88 189 ILE A C 1
ATOM 1514 O O . ILE A 1 189 ? 25.523 -26.083 -8.622 1.00 80.88 189 ILE A O 1
ATOM 1518 N N . LEU A 1 190 ? 25.476 -24.339 -7.207 1.00 83.12 190 LEU A N 1
ATOM 1519 C CA . LEU A 1 190 ? 24.018 -24.321 -7.075 1.00 83.12 190 LEU A CA 1
ATOM 1520 C C . LEU A 1 190 ? 23.337 -23.843 -8.359 1.00 83.12 190 LEU A C 1
ATOM 1522 O O . LEU A 1 190 ? 22.310 -24.412 -8.724 1.00 83.12 190 LEU A O 1
ATOM 1526 N N . ASP A 1 191 ? 23.905 -22.847 -9.032 1.00 78.75 191 ASP A N 1
ATOM 1527 C CA . ASP A 1 191 ? 23.347 -22.293 -10.266 1.00 78.75 191 ASP A CA 1
ATOM 1528 C C . ASP A 1 191 ? 23.501 -23.281 -11.433 1.00 78.75 191 ASP A C 1
ATOM 1530 O O . ASP A 1 191 ? 22.504 -23.644 -12.043 1.00 78.75 191 ASP A O 1
ATOM 1534 N N . GLU A 1 192 ? 24.680 -23.890 -11.628 1.00 81.12 192 GLU A N 1
ATOM 1535 C CA . GLU A 1 192 ? 24.891 -24.921 -12.664 1.00 81.12 192 GLU A CA 1
ATOM 1536 C C . GLU A 1 192 ? 23.929 -26.116 -12.532 1.00 81.12 192 GLU A C 1
ATOM 1538 O O . GLU A 1 192 ? 23.455 -26.674 -13.523 1.00 81.12 192 GLU A O 1
ATOM 1543 N N . ILE A 1 193 ? 23.6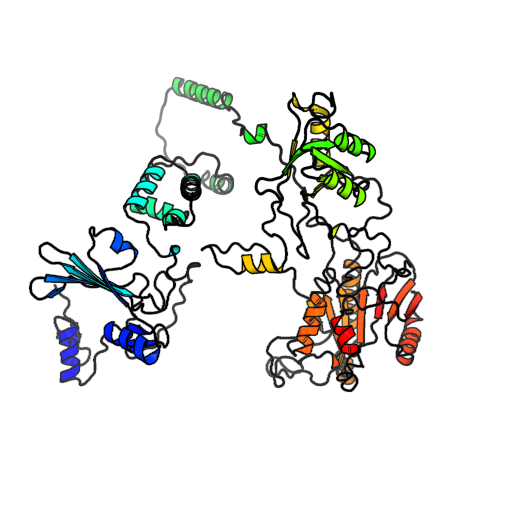34 -26.539 -11.300 1.00 81.19 193 ILE A N 1
ATOM 1544 C CA . ILE A 1 193 ? 22.719 -27.660 -11.049 1.00 81.19 193 ILE A CA 1
ATOM 1545 C C . ILE A 1 193 ? 21.258 -27.257 -11.303 1.00 81.19 193 ILE A C 1
ATOM 1547 O O . ILE A 1 193 ? 20.454 -28.098 -11.720 1.00 81.19 193 ILE A O 1
ATOM 1551 N N . ARG A 1 194 ? 20.897 -25.989 -11.083 1.00 79.81 194 ARG A N 1
ATOM 1552 C CA . ARG A 1 194 ? 19.557 -25.463 -11.387 1.00 79.81 194 ARG A CA 1
ATOM 1553 C C . ARG A 1 194 ? 19.363 -25.233 -12.883 1.00 79.81 194 ARG A C 1
ATOM 1555 O O . ARG A 1 194 ? 18.302 -25.573 -13.394 1.00 79.81 194 ARG A O 1
ATOM 1562 N N . ASP A 1 195 ? 20.395 -24.764 -13.573 1.00 72.94 195 ASP A N 1
ATOM 1563 C CA . ASP A 1 195 ? 20.371 -24.492 -15.014 1.00 72.94 195 ASP A CA 1
ATOM 1564 C C . ASP A 1 195 ? 20.371 -25.778 -15.855 1.00 72.94 195 ASP A C 1
ATOM 1566 O O . ASP A 1 195 ? 19.909 -25.788 -16.991 1.00 72.94 195 ASP A O 1
ATOM 1570 N N . SER A 1 196 ? 20.818 -26.903 -15.284 1.00 70.62 196 SER A N 1
ATOM 1571 C CA . SER A 1 196 ? 20.772 -28.221 -15.937 1.00 70.62 196 SER A CA 1
ATOM 1572 C C . SER A 1 196 ? 19.361 -28.819 -16.105 1.00 70.62 196 SER A C 1
ATOM 1574 O O . SER A 1 196 ? 19.219 -29.922 -16.635 1.00 70.62 196 SER A O 1
ATOM 1576 N N . ILE A 1 197 ? 18.307 -28.130 -15.649 1.00 70.38 197 ILE A N 1
ATOM 1577 C CA . ILE A 1 197 ? 16.921 -28.613 -15.696 1.00 70.38 197 ILE A CA 1
ATOM 1578 C C . ILE A 1 197 ? 16.268 -28.184 -17.014 1.00 70.38 197 ILE A C 1
ATOM 1580 O O . ILE A 1 197 ? 15.754 -27.074 -17.127 1.00 70.38 197 ILE A O 1
ATOM 1584 N N . THR A 1 198 ? 16.240 -29.079 -18.001 1.00 57.94 198 THR A N 1
ATOM 1585 C CA . THR A 1 198 ? 15.569 -28.835 -19.289 1.00 57.94 198 THR A CA 1
ATOM 1586 C C . THR A 1 198 ? 14.104 -29.288 -19.322 1.00 57.94 198 THR A C 1
ATOM 1588 O O . THR A 1 198 ? 13.338 -28.726 -20.094 1.00 57.94 198 THR A O 1
ATOM 1591 N N . ASP A 1 199 ? 13.676 -30.219 -18.452 1.00 54.88 199 ASP A N 1
ATOM 1592 C CA . ASP A 1 199 ? 12.295 -30.734 -18.400 1.00 54.88 199 ASP A CA 1
ATOM 1593 C C . ASP A 1 199 ? 11.754 -30.936 -16.967 1.00 54.88 199 ASP A C 1
ATOM 1595 O O . ASP A 1 199 ? 12.470 -31.308 -16.037 1.00 54.88 199 ASP A O 1
ATOM 1599 N N . LYS A 1 200 ? 10.436 -30.747 -16.772 1.00 51.41 200 LYS A N 1
ATOM 1600 C CA . LYS A 1 200 ? 9.754 -30.914 -15.462 1.00 51.41 200 LYS A CA 1
ATOM 1601 C C . LYS A 1 200 ? 9.692 -32.368 -14.965 1.00 51.41 200 LYS A C 1
ATOM 1603 O O . LYS A 1 200 ? 9.385 -32.598 -13.798 1.00 51.41 200 LYS A O 1
ATOM 1608 N N . THR A 1 201 ? 9.954 -33.350 -15.822 1.00 45.66 201 THR A N 1
ATOM 1609 C CA . THR A 1 201 ? 9.896 -34.785 -15.494 1.00 45.66 201 THR A CA 1
ATOM 1610 C C . THR A 1 201 ? 11.201 -35.324 -14.897 1.00 45.66 201 THR A C 1
ATOM 1612 O O . THR A 1 201 ? 11.193 -36.416 -14.332 1.00 45.66 201 THR A O 1
ATOM 1615 N N . SER A 1 202 ? 12.301 -34.561 -14.947 1.00 53.59 202 SER A N 1
ATOM 1616 C CA . SER A 1 202 ? 13.638 -34.960 -14.475 1.00 53.59 202 SER A CA 1
ATOM 1617 C C . SER A 1 202 ? 14.068 -34.304 -13.153 1.00 53.59 202 SER A C 1
ATOM 1619 O O . SER A 1 202 ? 15.253 -34.285 -12.824 1.00 53.59 202 SER A O 1
ATOM 1621 N N . LEU A 1 203 ? 13.127 -33.751 -12.379 1.00 61.78 203 LEU A N 1
ATOM 1622 C CA . LEU A 1 203 ? 13.400 -33.115 -11.084 1.00 61.78 203 LEU A CA 1
ATOM 1623 C C . LEU A 1 203 ? 13.799 -34.152 -10.015 1.00 61.78 203 LEU A C 1
ATOM 1625 O O . LEU A 1 203 ? 12.966 -34.917 -9.526 1.00 61.78 203 LEU A O 1
ATOM 1629 N N . GLY A 1 204 ? 15.076 -34.151 -9.622 1.00 65.56 204 GLY A N 1
ATOM 1630 C CA . GLY A 1 204 ? 15.637 -34.999 -8.567 1.00 65.56 204 GLY A CA 1
ATOM 1631 C C . GLY A 1 204 ? 15.998 -34.232 -7.288 1.00 65.56 204 GLY A C 1
ATOM 1632 O O . GLY A 1 204 ? 15.950 -33.004 -7.224 1.00 65.56 204 GLY A O 1
ATOM 1633 N N . ARG A 1 205 ? 16.424 -34.950 -6.235 1.00 70.19 205 ARG A N 1
ATOM 1634 C CA . ARG A 1 205 ? 16.902 -34.333 -4.975 1.00 70.19 205 ARG A CA 1
ATOM 1635 C C . ARG A 1 205 ? 18.111 -33.416 -5.190 1.00 70.19 205 ARG A C 1
ATOM 1637 O O . ARG A 1 205 ? 18.274 -32.444 -4.448 1.00 70.19 205 ARG A O 1
ATOM 1644 N N . ILE A 1 206 ? 18.952 -33.726 -6.178 1.00 76.38 206 ILE A N 1
ATOM 1645 C CA . ILE A 1 206 ? 20.128 -32.925 -6.533 1.00 76.38 206 ILE A CA 1
ATOM 1646 C C . ILE A 1 206 ? 19.756 -31.503 -6.963 1.00 76.38 206 ILE A C 1
ATOM 1648 O O . ILE A 1 206 ? 20.470 -30.564 -6.644 1.00 76.38 206 ILE A O 1
ATOM 1652 N N . ASN A 1 207 ? 18.586 -31.301 -7.565 1.00 74.62 207 ASN A N 1
ATOM 1653 C CA . ASN A 1 207 ? 18.132 -29.976 -7.993 1.00 74.62 207 ASN A CA 1
ATOM 1654 C C . ASN A 1 207 ? 17.670 -29.085 -6.823 1.00 74.62 207 ASN A C 1
ATOM 1656 O O . ASN A 1 207 ? 17.444 -27.890 -6.994 1.00 74.62 207 ASN A O 1
ATOM 1660 N N . LEU A 1 208 ? 17.551 -29.661 -5.623 1.00 71.69 208 LEU A N 1
ATOM 1661 C CA . LEU A 1 208 ? 17.102 -29.005 -4.393 1.00 71.69 208 LEU A CA 1
ATOM 1662 C C . LEU A 1 208 ? 18.242 -28.816 -3.383 1.00 71.69 208 LEU A C 1
ATOM 1664 O O . LEU A 1 208 ? 18.003 -28.746 -2.179 1.00 71.69 208 LEU A O 1
ATOM 1668 N N . LEU A 1 209 ? 19.491 -28.807 -3.849 1.00 78.12 209 LEU A N 1
ATOM 1669 C CA . LEU A 1 209 ? 20.648 -28.544 -2.998 1.00 78.12 209 LEU A CA 1
ATOM 1670 C C . LEU A 1 209 ? 20.581 -27.149 -2.370 1.00 78.12 209 LEU A C 1
ATOM 1672 O O . LEU A 1 209 ? 20.205 -26.167 -3.017 1.00 78.12 209 LEU A O 1
ATOM 1676 N N . ASP A 1 210 ? 21.022 -27.062 -1.119 1.00 75.38 210 ASP A N 1
ATOM 1677 C CA . ASP A 1 210 ? 21.264 -25.802 -0.425 1.00 75.38 210 ASP A CA 1
ATOM 1678 C C . ASP A 1 210 ? 22.736 -25.664 0.015 1.00 75.38 210 ASP A C 1
ATOM 1680 O O . ASP A 1 210 ? 23.562 -26.574 -0.108 1.00 75.38 210 ASP A O 1
ATOM 1684 N N . ARG A 1 211 ? 23.096 -24.491 0.549 1.00 75.38 211 ARG A N 1
ATOM 1685 C CA . ARG A 1 211 ? 24.461 -24.241 1.046 1.00 75.38 211 ARG A CA 1
ATOM 1686 C C . ARG A 1 211 ? 24.839 -25.168 2.210 1.00 75.38 211 ARG A C 1
ATOM 1688 O O . ARG A 1 211 ? 26.024 -25.419 2.425 1.00 75.38 211 ARG A O 1
ATOM 1695 N N . GLN A 1 212 ? 23.869 -25.656 2.981 1.00 74.19 212 GLN A N 1
ATOM 1696 C CA . GLN A 1 212 ? 24.120 -26.534 4.119 1.00 74.19 212 GLN A CA 1
ATOM 1697 C C . GLN A 1 212 ? 24.423 -27.970 3.666 1.00 74.19 212 GLN A C 1
ATOM 1699 O O . GLN A 1 212 ? 25.294 -28.612 4.254 1.00 74.19 212 GLN A O 1
ATOM 1704 N N . ASP A 1 213 ? 23.787 -28.450 2.599 1.00 75.31 213 ASP A N 1
ATOM 1705 C CA . ASP A 1 213 ? 24.091 -29.707 1.920 1.00 75.31 213 ASP A CA 1
ATOM 1706 C C . ASP A 1 213 ? 25.528 -29.708 1.403 1.00 75.31 213 ASP A C 1
ATOM 1708 O O . ASP A 1 213 ? 26.270 -30.655 1.666 1.00 75.31 213 ASP A O 1
ATOM 1712 N N . LEU A 1 214 ? 25.959 -28.617 0.759 1.00 82.56 214 LEU A N 1
ATOM 1713 C CA . LEU A 1 214 ? 27.341 -28.463 0.297 1.00 82.56 214 LEU A CA 1
ATOM 1714 C C . LEU A 1 214 ? 28.328 -28.511 1.468 1.00 82.56 214 LEU A C 1
ATOM 1716 O O . LEU A 1 214 ? 29.278 -29.284 1.423 1.00 82.56 214 LEU A O 1
ATOM 1720 N N . ARG A 1 215 ? 28.054 -27.801 2.573 1.00 77.62 215 ARG A N 1
ATOM 1721 C CA . ARG A 1 215 ? 28.873 -27.868 3.803 1.00 77.62 215 ARG A CA 1
ATOM 1722 C C . ARG A 1 215 ? 28.924 -29.273 4.406 1.00 77.62 215 ARG A C 1
ATOM 1724 O O . ARG A 1 215 ? 29.975 -29.699 4.884 1.00 77.62 215 ARG A O 1
ATOM 1731 N N . ASN A 1 216 ? 27.801 -29.991 4.402 1.00 77.69 216 ASN A N 1
ATOM 1732 C CA . ASN A 1 216 ? 27.736 -31.374 4.869 1.00 77.69 216 ASN A CA 1
ATOM 1733 C C . ASN A 1 216 ? 28.581 -32.288 3.973 1.00 77.69 216 ASN A C 1
ATOM 1735 O O . ASN A 1 216 ? 29.312 -33.121 4.493 1.00 77.69 216 ASN A O 1
ATOM 1739 N N . ILE A 1 217 ? 28.541 -32.105 2.651 1.00 82.88 217 ILE A N 1
ATOM 1740 C CA . ILE A 1 217 ? 29.385 -32.839 1.701 1.00 82.88 217 ILE A CA 1
ATOM 1741 C C . ILE A 1 217 ? 30.865 -32.498 1.931 1.00 82.88 217 ILE A C 1
ATOM 1743 O O . ILE A 1 217 ? 31.663 -33.414 2.098 1.00 82.88 217 ILE A O 1
ATOM 1747 N N . THR A 1 218 ? 31.237 -31.221 2.054 1.00 79.81 218 THR A N 1
ATOM 1748 C CA . THR A 1 218 ? 32.614 -30.795 2.371 1.00 79.81 218 THR A CA 1
ATOM 1749 C C . THR A 1 218 ? 33.135 -31.470 3.639 1.00 79.81 218 THR A C 1
ATOM 1751 O O . THR A 1 218 ? 34.257 -31.973 3.659 1.00 79.81 218 THR A O 1
ATOM 1754 N N . ARG A 1 219 ? 32.314 -31.519 4.696 1.00 78.62 219 ARG A N 1
ATOM 1755 C CA . ARG A 1 219 ? 32.658 -32.198 5.951 1.00 78.62 219 ARG A CA 1
ATOM 1756 C C . ARG A 1 219 ? 32.798 -33.705 5.758 1.00 78.62 219 ARG A C 1
ATOM 1758 O O . ARG A 1 219 ? 33.797 -34.271 6.185 1.00 78.62 219 ARG A O 1
ATOM 1765 N N . ASP A 1 220 ? 31.813 -34.346 5.140 1.00 77.25 220 ASP A N 1
ATOM 1766 C CA . ASP A 1 220 ? 31.750 -35.805 5.031 1.00 77.25 220 ASP A CA 1
ATOM 1767 C C . ASP A 1 220 ? 32.870 -36.362 4.127 1.00 77.25 220 ASP A C 1
ATOM 1769 O O . ASP A 1 220 ? 33.327 -37.482 4.339 1.00 77.25 220 ASP A O 1
ATOM 1773 N N . PHE A 1 221 ? 33.358 -35.564 3.170 1.00 81.81 221 PHE A N 1
ATOM 1774 C CA . PHE A 1 221 ? 34.536 -35.867 2.346 1.00 81.81 221 PHE A CA 1
ATOM 1775 C C . PHE A 1 221 ? 35.845 -35.278 2.900 1.00 81.81 221 PHE A C 1
ATOM 1777 O O . PHE A 1 221 ? 36.888 -35.428 2.274 1.00 81.81 221 PHE A O 1
ATOM 1784 N N . SER A 1 222 ? 35.813 -34.631 4.072 1.00 77.50 222 SER A N 1
ATOM 1785 C CA . SER A 1 222 ? 36.986 -34.030 4.728 1.00 77.50 222 SER A CA 1
ATOM 1786 C C . SER A 1 222 ? 37.775 -33.065 3.828 1.00 77.50 222 SER A C 1
ATOM 1788 O O . SER A 1 222 ? 38.995 -32.966 3.912 1.00 77.50 222 SER A O 1
ATOM 1790 N N . LEU A 1 223 ? 37.062 -32.297 2.999 1.00 75.38 223 LEU A N 1
ATOM 1791 C CA . LEU A 1 223 ? 37.602 -31.290 2.080 1.00 75.38 223 LEU A CA 1
ATOM 1792 C C . LEU A 1 223 ? 37.954 -29.987 2.826 1.00 75.38 223 LEU A C 1
ATOM 1794 O O . LEU A 1 223 ? 37.497 -28.902 2.472 1.00 75.38 223 LEU A O 1
ATOM 1798 N N . LYS A 1 224 ? 38.717 -30.088 3.920 1.00 57.84 224 LYS A N 1
ATOM 1799 C CA . LYS A 1 224 ? 39.302 -28.937 4.622 1.00 57.84 224 LYS A CA 1
ATOM 1800 C C . LYS A 1 224 ? 40.783 -28.844 4.272 1.00 57.84 224 LYS A C 1
ATOM 1802 O O . LYS A 1 224 ? 41.616 -29.470 4.915 1.00 57.84 224 LYS A O 1
ATOM 1807 N N . GLY A 1 225 ? 41.089 -28.017 3.281 1.00 45.94 225 GLY A N 1
ATOM 1808 C CA . GLY A 1 225 ? 42.449 -27.621 2.939 1.00 45.94 225 GLY A CA 1
ATOM 1809 C C . GLY A 1 225 ? 42.410 -26.402 2.027 1.00 45.94 225 GLY A C 1
ATOM 1810 O O . GLY A 1 225 ? 41.961 -26.511 0.897 1.00 45.94 225 GLY A O 1
ATOM 1811 N N . ASN A 1 226 ? 42.823 -25.248 2.555 1.00 41.03 226 ASN A N 1
ATOM 1812 C CA . ASN A 1 226 ? 43.152 -24.019 1.825 1.00 41.03 226 ASN A CA 1
ATOM 1813 C C . ASN A 1 226 ? 42.204 -23.613 0.687 1.00 41.03 226 ASN A C 1
ATOM 1815 O O . ASN A 1 226 ? 42.623 -23.444 -0.454 1.00 41.03 226 ASN A O 1
ATOM 1819 N N . ILE A 1 227 ? 40.944 -23.330 1.017 1.00 41.72 227 ILE A N 1
ATOM 1820 C CA . ILE A 1 227 ? 40.186 -22.385 0.195 1.00 41.72 227 ILE A CA 1
ATOM 1821 C C . ILE A 1 227 ? 40.748 -21.008 0.547 1.00 41.72 227 ILE A C 1
ATOM 1823 O O . ILE A 1 227 ? 40.420 -20.450 1.596 1.00 41.72 227 ILE A O 1
ATOM 1827 N N . GLN A 1 228 ? 41.649 -20.483 -0.288 1.00 38.81 228 GLN A N 1
ATOM 1828 C CA . GLN A 1 228 ? 41.901 -19.047 -0.308 1.00 38.81 228 GLN A CA 1
ATOM 1829 C C . GLN A 1 228 ? 40.573 -18.377 -0.660 1.00 38.81 228 GLN A C 1
ATOM 1831 O O . GLN A 1 228 ? 40.155 -18.344 -1.814 1.00 38.81 228 GLN A O 1
ATOM 1836 N N . LEU A 1 229 ? 39.876 -17.892 0.366 1.00 37.84 229 LEU A N 1
ATOM 1837 C CA . LEU A 1 229 ? 38.800 -16.933 0.190 1.00 37.84 229 LEU A CA 1
ATOM 1838 C C . LEU A 1 229 ? 39.411 -15.718 -0.512 1.00 37.84 229 LEU A C 1
ATOM 1840 O O . LEU A 1 229 ? 40.397 -15.153 -0.034 1.00 37.84 229 LEU A O 1
ATOM 1844 N N . HIS A 1 230 ? 38.855 -15.349 -1.662 1.00 36.59 230 HIS A N 1
ATOM 1845 C CA . HIS A 1 230 ? 39.259 -14.147 -2.377 1.00 36.59 230 HIS A CA 1
ATOM 1846 C C . HIS A 1 230 ? 39.117 -12.929 -1.445 1.00 36.59 230 HIS A C 1
ATOM 1848 O O . HIS A 1 230 ? 38.148 -12.811 -0.696 1.00 36.59 230 HIS A O 1
ATOM 1854 N N . GLN A 1 231 ? 40.097 -12.027 -1.476 1.00 36.16 231 GLN A N 1
ATOM 1855 C CA . GLN A 1 231 ? 40.401 -11.034 -0.434 1.00 36.16 231 GLN A CA 1
ATOM 1856 C C . GLN A 1 231 ? 39.348 -9.936 -0.147 1.00 36.16 231 GLN A C 1
ATOM 1858 O O . GLN A 1 231 ? 39.662 -9.003 0.587 1.00 36.16 231 GLN A O 1
ATOM 1863 N N . ASN A 1 232 ? 38.108 -10.019 -0.643 1.00 43.34 232 ASN A N 1
ATOM 1864 C CA . ASN A 1 232 ? 37.162 -8.894 -0.572 1.00 43.34 232 ASN A CA 1
ATOM 1865 C C . ASN A 1 232 ? 35.878 -9.094 0.254 1.00 43.34 232 ASN A C 1
ATOM 1867 O O . ASN A 1 232 ? 35.142 -8.124 0.405 1.00 43.34 232 ASN A O 1
ATOM 1871 N N . ASP A 1 233 ? 35.653 -10.240 0.904 1.00 35.91 233 ASP A N 1
ATOM 1872 C CA . ASP A 1 233 ? 34.417 -10.454 1.693 1.00 35.91 233 ASP A CA 1
ATOM 1873 C C . ASP A 1 233 ? 34.554 -10.197 3.209 1.00 35.91 233 ASP A C 1
ATOM 1875 O O . ASP A 1 233 ? 33.674 -10.546 3.994 1.00 35.91 233 ASP A O 1
ATOM 1879 N N . VAL A 1 234 ? 35.632 -9.540 3.660 1.00 36.56 234 VAL A N 1
ATOM 1880 C CA . VAL A 1 234 ? 35.811 -9.152 5.077 1.00 36.56 234 VAL A CA 1
ATOM 1881 C C . VAL A 1 234 ? 36.079 -7.651 5.217 1.00 36.56 234 VAL A C 1
ATOM 1883 O O . VAL A 1 234 ? 37.063 -7.220 5.813 1.00 36.56 234 VAL A O 1
ATOM 1886 N N . LYS A 1 235 ? 35.178 -6.812 4.700 1.00 38.06 235 LYS A N 1
ATOM 1887 C CA . LYS A 1 235 ? 35.060 -5.415 5.150 1.00 38.06 235 LYS A CA 1
ATOM 1888 C C . LYS A 1 235 ? 33.779 -5.274 5.964 1.00 38.06 235 LYS A C 1
ATOM 1890 O O . LYS A 1 235 ? 32.706 -5.054 5.424 1.00 38.06 235 LYS A O 1
ATOM 1895 N N . GLY A 1 236 ? 33.910 -5.454 7.279 1.00 37.31 236 GLY A N 1
ATOM 1896 C CA . GLY A 1 236 ? 32.806 -5.236 8.219 1.00 37.31 236 GLY A CA 1
ATOM 1897 C C . GLY A 1 236 ? 33.106 -5.556 9.685 1.00 37.31 236 GLY A C 1
ATOM 1898 O O . GLY A 1 236 ? 32.479 -4.980 10.561 1.00 37.31 236 GLY A O 1
ATOM 1899 N N . VAL A 1 237 ? 34.087 -6.419 9.989 1.00 37.38 237 VAL A N 1
ATOM 1900 C CA . VAL A 1 237 ? 34.369 -6.818 11.393 1.00 37.38 237 VAL A CA 1
ATOM 1901 C C . VAL A 1 237 ? 35.853 -6.692 11.786 1.00 37.38 237 VAL A C 1
ATOM 1903 O O . VAL A 1 237 ? 36.202 -6.758 12.962 1.00 37.38 237 VAL A O 1
ATOM 1906 N N . PHE A 1 238 ? 36.758 -6.414 10.842 1.00 30.94 238 PHE A N 1
ATOM 1907 C CA . PHE A 1 238 ? 38.204 -6.444 11.111 1.00 30.94 238 PHE A CA 1
ATOM 1908 C C . PHE A 1 238 ? 38.786 -5.172 11.761 1.00 30.94 238 PHE A C 1
ATOM 1910 O O . PHE A 1 238 ? 39.895 -5.209 12.295 1.00 30.94 238 PHE A O 1
ATOM 1917 N N . ILE A 1 239 ? 38.053 -4.054 11.787 1.00 31.84 239 ILE A N 1
ATOM 1918 C CA . ILE A 1 239 ? 38.566 -2.792 12.359 1.00 31.84 239 ILE A CA 1
ATOM 1919 C C . ILE A 1 239 ? 38.481 -2.784 13.899 1.00 31.84 239 ILE A C 1
ATOM 1921 O O . ILE A 1 239 ? 39.334 -2.194 14.554 1.00 31.84 239 ILE A O 1
ATOM 1925 N N . ILE A 1 240 ? 37.549 -3.528 14.505 1.00 36.12 240 ILE A N 1
ATOM 1926 C CA . ILE A 1 240 ? 37.382 -3.550 15.972 1.00 36.12 240 ILE A CA 1
ATOM 1927 C C . ILE A 1 240 ? 38.314 -4.571 16.655 1.00 36.12 240 ILE A C 1
ATOM 1929 O O . ILE A 1 240 ? 38.711 -4.369 17.803 1.00 36.12 240 ILE A O 1
ATOM 1933 N N . LEU A 1 241 ? 38.742 -5.634 15.959 1.00 32.12 241 LEU A N 1
ATOM 1934 C CA . LEU A 1 241 ? 39.683 -6.615 16.526 1.00 32.12 241 LEU A CA 1
ATOM 1935 C C . LEU A 1 241 ? 41.157 -6.193 16.416 1.00 32.12 241 LEU A C 1
ATOM 1937 O O . LEU A 1 241 ? 41.971 -6.589 17.251 1.00 32.12 241 LEU A O 1
ATOM 1941 N N . SER A 1 242 ? 41.503 -5.363 15.430 1.00 32.41 242 SER A N 1
ATOM 1942 C CA . SER A 1 242 ? 42.904 -5.022 15.135 1.00 32.41 242 SER A CA 1
ATOM 1943 C C . SER A 1 242 ? 43.511 -4.005 16.110 1.00 32.41 242 SER A C 1
ATOM 1945 O O . SER A 1 242 ? 44.727 -3.955 16.264 1.00 32.41 242 SER A O 1
ATOM 1947 N N . VAL A 1 243 ? 42.683 -3.242 16.835 1.00 35.97 243 VAL A N 1
ATOM 1948 C CA . VAL A 1 243 ? 43.152 -2.271 17.844 1.00 35.97 243 VAL A CA 1
ATOM 1949 C C . VAL A 1 243 ? 43.428 -2.939 19.204 1.00 35.97 243 VAL A C 1
ATOM 1951 O O . VAL A 1 243 ? 44.262 -2.462 19.967 1.00 35.97 243 VAL A O 1
ATOM 1954 N N . LYS A 1 244 ? 42.817 -4.097 19.502 1.00 32.97 244 LYS A N 1
ATOM 1955 C CA . LYS A 1 244 ? 43.002 -4.809 20.787 1.00 32.97 244 LYS A CA 1
ATOM 1956 C C . LYS A 1 244 ? 44.206 -5.758 20.836 1.00 32.97 244 LYS A C 1
ATOM 1958 O O . LYS A 1 244 ? 44.593 -6.170 21.926 1.00 32.97 244 LYS A O 1
ATOM 1963 N N . ILE A 1 245 ? 44.805 -6.099 19.694 1.00 32.69 245 ILE A N 1
ATOM 1964 C CA . ILE A 1 245 ? 45.916 -7.069 19.615 1.00 32.69 245 ILE A CA 1
ATOM 1965 C C . ILE A 1 245 ? 47.296 -6.385 19.691 1.00 32.69 245 ILE A C 1
ATOM 1967 O O . ILE A 1 245 ? 48.276 -7.027 20.052 1.00 32.69 245 ILE A O 1
ATOM 1971 N N . LEU A 1 246 ? 47.386 -5.066 19.483 1.00 32.72 246 LEU A N 1
ATOM 1972 C CA . LEU A 1 246 ? 48.667 -4.339 19.505 1.00 32.72 246 LEU A CA 1
ATOM 1973 C C . LEU A 1 246 ? 49.140 -3.865 20.895 1.00 32.72 246 LEU A C 1
ATOM 1975 O O . LEU A 1 246 ? 50.202 -3.261 20.992 1.00 32.72 246 LEU A O 1
ATOM 1979 N N . GLN A 1 247 ? 48.415 -4.163 21.981 1.00 33.94 247 GLN A N 1
ATOM 1980 C CA . GLN A 1 247 ? 48.845 -3.824 23.355 1.00 33.94 247 GLN A CA 1
ATOM 1981 C C . GLN A 1 247 ? 49.277 -5.023 24.212 1.00 33.94 247 GLN A C 1
ATOM 1983 O O . GLN A 1 247 ? 49.752 -4.839 25.330 1.00 33.94 247 GLN A O 1
ATOM 1988 N N . LYS A 1 248 ? 49.160 -6.256 23.714 1.00 35.88 248 LYS A N 1
ATOM 1989 C CA . LYS A 1 248 ? 49.580 -7.458 24.444 1.00 35.88 248 LYS A CA 1
ATOM 1990 C C . LYS A 1 248 ? 50.427 -8.339 23.542 1.00 35.88 248 LYS A C 1
ATOM 1992 O O . LYS A 1 248 ? 49.896 -9.187 22.837 1.00 35.88 248 LYS A O 1
ATOM 1997 N N . ASN A 1 249 ? 51.736 -8.113 23.567 1.00 32.94 249 ASN A N 1
ATOM 1998 C CA . ASN A 1 249 ? 52.736 -9.122 23.936 1.00 32.94 249 ASN A CA 1
ATOM 1999 C C . ASN A 1 249 ? 54.123 -8.652 23.483 1.00 32.94 249 ASN A C 1
ATOM 2001 O O . ASN A 1 249 ? 54.503 -8.758 22.321 1.00 32.94 249 ASN A O 1
ATOM 2005 N N . ASN A 1 250 ? 54.876 -8.146 24.460 1.00 35.69 250 ASN A N 1
ATOM 2006 C CA . ASN A 1 250 ? 56.330 -8.216 24.462 1.00 35.69 250 ASN A CA 1
ATOM 2007 C C . ASN A 1 250 ? 56.781 -9.688 24.416 1.00 35.69 250 ASN A C 1
ATOM 2009 O O . ASN A 1 250 ? 56.057 -10.566 24.882 1.00 35.69 250 ASN A O 1
ATOM 2013 N N . ILE A 1 251 ? 58.044 -9.874 24.013 1.00 28.42 251 ILE A N 1
ATOM 2014 C CA . ILE A 1 251 ? 58.911 -11.063 24.147 1.00 28.42 251 ILE A CA 1
ATOM 2015 C C . ILE A 1 251 ? 59.080 -11.864 22.837 1.00 28.42 251 ILE A C 1
ATOM 2017 O O . ILE A 1 251 ? 58.322 -12.779 22.542 1.00 28.42 251 ILE A O 1
ATOM 2021 N N . PHE A 1 252 ? 60.131 -11.547 22.069 1.00 28.06 252 PHE A N 1
ATOM 2022 C CA . PHE A 1 252 ? 61.370 -12.349 22.038 1.00 28.06 252 PHE A CA 1
ATOM 2023 C C . PHE A 1 252 ? 62.465 -11.615 21.236 1.00 28.06 252 PHE A C 1
ATOM 2025 O O . PHE A 1 252 ? 62.325 -11.352 20.044 1.00 28.06 252 PHE A O 1
ATOM 2032 N N . GLN A 1 253 ? 63.567 -11.276 21.914 1.00 32.62 253 GLN A N 1
ATOM 2033 C CA . GLN A 1 253 ? 64.851 -10.913 21.307 1.00 32.62 253 GLN A CA 1
ATOM 2034 C C . GLN A 1 253 ? 65.506 -12.165 20.715 1.00 32.62 253 GLN A C 1
ATOM 2036 O O . GLN A 1 253 ? 65.679 -13.110 21.476 1.00 32.62 253 GLN A O 1
ATOM 2041 N N . ILE A 1 254 ? 65.971 -12.132 19.457 1.00 31.53 254 ILE A N 1
ATOM 2042 C CA . ILE A 1 254 ? 67.170 -12.857 18.969 1.00 31.53 254 ILE A CA 1
ATOM 2043 C C . ILE A 1 254 ? 67.842 -11.990 17.867 1.00 31.53 254 ILE A C 1
ATOM 2045 O O . ILE A 1 254 ? 67.129 -11.292 17.141 1.00 31.53 254 ILE A O 1
ATOM 2049 N N . PRO A 1 255 ? 69.189 -11.934 17.780 1.00 42.81 255 PRO A N 1
ATOM 2050 C CA . PRO A 1 255 ? 69.926 -10.766 17.307 1.00 42.81 255 PRO A CA 1
ATOM 2051 C C . PRO A 1 255 ? 70.476 -10.877 15.869 1.00 42.81 255 PRO A C 1
ATOM 2053 O O . PRO A 1 255 ? 70.585 -11.952 15.297 1.00 42.81 255 PRO A O 1
ATOM 2056 N N . ILE A 1 256 ? 70.878 -9.711 15.344 1.00 48.06 256 ILE A N 1
ATOM 2057 C CA . ILE A 1 256 ? 71.806 -9.467 14.220 1.00 48.06 256 ILE A CA 1
ATOM 2058 C C . ILE A 1 256 ? 71.398 -10.086 12.867 1.00 48.06 256 ILE A C 1
ATOM 2060 O O . ILE A 1 256 ? 71.793 -11.187 12.503 1.00 48.06 256 ILE A O 1
ATOM 2064 N N . MET A 1 257 ? 70.713 -9.283 12.045 1.00 37.44 257 MET A N 1
ATOM 2065 C CA . MET A 1 257 ? 70.692 -9.451 10.587 1.00 37.44 257 MET A CA 1
ATOM 2066 C C . MET A 1 257 ? 71.288 -8.220 9.892 1.00 37.44 257 MET A C 1
ATOM 2068 O O . MET A 1 257 ? 71.045 -7.077 10.285 1.00 37.44 257 MET A O 1
ATOM 2072 N N . ASN A 1 258 ? 72.098 -8.498 8.871 1.00 53.84 258 ASN A N 1
ATOM 2073 C CA . ASN A 1 258 ? 73.042 -7.606 8.198 1.00 53.84 258 ASN A CA 1
ATOM 2074 C C . ASN A 1 258 ? 72.399 -6.347 7.575 1.00 53.84 258 ASN A C 1
ATOM 2076 O O . ASN A 1 258 ? 71.281 -6.389 7.058 1.00 53.84 258 ASN A O 1
ATOM 2080 N N . LYS A 1 259 ? 73.134 -5.223 7.568 1.00 51.91 259 LYS A N 1
ATOM 2081 C CA . LYS A 1 259 ? 72.675 -3.892 7.098 1.00 51.91 259 LYS A CA 1
ATOM 2082 C C . LYS A 1 259 ? 72.194 -3.900 5.632 1.00 51.91 259 LYS A C 1
ATOM 2084 O O . LYS A 1 259 ? 71.280 -3.163 5.280 1.00 51.91 259 LYS A O 1
ATOM 2089 N N . THR A 1 260 ? 72.745 -4.792 4.810 1.00 51.84 260 THR A N 1
ATOM 2090 C CA . THR A 1 260 ? 72.348 -5.040 3.415 1.00 51.84 260 THR A CA 1
ATOM 2091 C C . THR A 1 260 ? 70.952 -5.651 3.277 1.00 51.84 260 THR A C 1
ATOM 2093 O O . THR A 1 260 ? 70.224 -5.269 2.368 1.00 51.84 260 THR A O 1
ATOM 2096 N N . ILE A 1 261 ? 70.533 -6.516 4.208 1.00 55.12 261 ILE A N 1
ATOM 2097 C CA . ILE A 1 261 ? 69.206 -7.156 4.185 1.00 55.12 261 ILE A CA 1
ATOM 2098 C C . ILE A 1 261 ? 68.111 -6.147 4.559 1.00 55.12 261 ILE A C 1
ATOM 2100 O O . ILE A 1 261 ? 67.021 -6.182 4.002 1.00 55.12 261 ILE A O 1
ATOM 2104 N N . LYS A 1 262 ? 68.403 -5.183 5.447 1.00 52.53 262 LYS A N 1
ATOM 2105 C CA . LYS A 1 262 ? 67.466 -4.084 5.748 1.00 52.53 262 LYS A CA 1
ATOM 2106 C C . LYS A 1 262 ? 67.248 -3.163 4.543 1.00 52.53 262 LYS A C 1
ATOM 2108 O O . LYS A 1 262 ? 66.117 -2.751 4.308 1.00 52.53 262 LYS A O 1
ATOM 2113 N N . CYS A 1 263 ? 68.294 -2.868 3.766 1.00 53.56 263 CYS A N 1
ATOM 2114 C CA . CYS A 1 263 ? 68.162 -2.043 2.562 1.00 53.56 263 CYS A CA 1
ATOM 2115 C C . CYS A 1 263 ? 67.399 -2.758 1.440 1.00 53.56 263 CYS A C 1
ATOM 2117 O O . CYS A 1 263 ? 66.568 -2.126 0.794 1.00 53.56 263 CYS A O 1
ATOM 2119 N N . THR A 1 264 ? 67.616 -4.061 1.233 1.00 57.47 264 THR A N 1
ATOM 2120 C CA . THR A 1 264 ? 66.858 -4.823 0.226 1.00 57.47 264 THR A CA 1
ATOM 2121 C C . THR A 1 264 ? 65.403 -5.021 0.640 1.00 57.47 264 THR A C 1
ATOM 2123 O O . THR A 1 264 ? 64.520 -4.859 -0.196 1.00 57.47 264 THR A O 1
ATOM 2126 N N . LEU A 1 265 ? 65.120 -5.265 1.926 1.00 55.44 265 LEU A N 1
ATOM 2127 C CA . LEU A 1 265 ? 63.744 -5.373 2.419 1.00 55.44 265 LEU A CA 1
ATOM 2128 C C . LEU A 1 265 ? 62.995 -4.034 2.310 1.00 55.44 265 LEU A C 1
ATOM 2130 O O . LEU A 1 265 ? 61.864 -4.014 1.836 1.00 55.44 265 LEU A O 1
ATOM 2134 N N . SER A 1 266 ? 63.631 -2.911 2.670 1.00 61.84 266 SER A N 1
ATOM 2135 C CA . SER A 1 266 ? 63.043 -1.576 2.481 1.00 61.84 266 SER A CA 1
ATOM 2136 C C . SER A 1 266 ? 62.832 -1.238 1.005 1.00 61.84 266 SER A C 1
ATOM 2138 O O . SER A 1 266 ? 61.785 -0.698 0.661 1.00 61.84 266 SER A O 1
ATOM 2140 N N . ALA A 1 267 ? 63.766 -1.594 0.117 1.00 63.91 267 ALA A N 1
ATOM 2141 C CA . ALA A 1 267 ? 63.599 -1.397 -1.323 1.00 63.91 267 ALA A CA 1
ATOM 2142 C C . ALA A 1 267 ? 62.449 -2.248 -1.892 1.00 63.91 267 ALA A C 1
ATOM 2144 O O . ALA A 1 267 ? 61.656 -1.743 -2.682 1.00 63.91 267 ALA A O 1
ATOM 2145 N N . CYS A 1 268 ? 62.292 -3.499 -1.443 1.00 61.06 268 CYS A N 1
ATOM 2146 C CA . CYS A 1 268 ? 61.165 -4.356 -1.819 1.00 61.06 268 CYS A CA 1
ATOM 2147 C C . CYS A 1 268 ? 59.824 -3.827 -1.293 1.00 61.06 268 CYS A C 1
ATOM 2149 O O . CYS A 1 268 ? 58.835 -3.870 -2.019 1.00 61.06 268 CYS A O 1
ATOM 2151 N N . ILE A 1 269 ? 59.779 -3.288 -0.071 1.00 64.25 269 ILE A N 1
ATOM 2152 C CA . ILE A 1 269 ? 58.566 -2.677 0.494 1.00 64.25 269 ILE A CA 1
ATOM 2153 C C . ILE A 1 269 ? 58.198 -1.401 -0.278 1.00 64.25 269 ILE A C 1
ATOM 2155 O O . ILE A 1 269 ? 57.031 -1.203 -0.603 1.00 64.25 269 ILE A O 1
ATOM 2159 N N . ILE A 1 270 ? 59.177 -0.573 -0.653 1.00 63.94 270 ILE A N 1
ATOM 2160 C CA . ILE A 1 270 ? 58.951 0.621 -1.485 1.00 63.94 270 ILE A CA 1
ATOM 2161 C C . ILE A 1 270 ? 58.471 0.223 -2.891 1.00 63.94 270 ILE A C 1
ATOM 2163 O O . ILE A 1 270 ? 57.514 0.814 -3.390 1.00 63.94 270 ILE A O 1
ATOM 2167 N N . LEU A 1 271 ? 59.037 -0.828 -3.499 1.00 58.38 271 LEU A N 1
ATOM 2168 C CA . LEU A 1 271 ? 58.548 -1.377 -4.773 1.00 58.38 271 LEU A CA 1
ATOM 2169 C C . LEU A 1 271 ? 57.123 -1.947 -4.668 1.00 58.38 271 LEU A C 1
ATOM 2171 O O . LEU A 1 271 ? 56.339 -1.798 -5.604 1.00 58.38 271 LEU A O 1
ATOM 2175 N N . GLN A 1 272 ? 56.753 -2.564 -3.541 1.00 57.94 272 GLN A N 1
ATOM 2176 C CA . GLN A 1 272 ? 55.387 -3.047 -3.291 1.00 57.94 272 GLN A CA 1
ATOM 2177 C C . GLN A 1 272 ? 54.383 -1.909 -3.047 1.00 57.94 272 GLN A C 1
ATOM 2179 O O . GLN A 1 272 ? 53.211 -2.035 -3.394 1.00 57.94 272 GLN A O 1
ATOM 2184 N N . ILE A 1 273 ? 54.825 -0.777 -2.491 1.00 58.69 273 ILE A N 1
ATOM 2185 C CA . ILE A 1 273 ? 53.986 0.420 -2.329 1.00 58.69 273 ILE A CA 1
ATOM 2186 C C . ILE A 1 273 ? 53.783 1.128 -3.680 1.00 58.69 273 ILE A C 1
ATOM 2188 O O . ILE A 1 273 ? 52.670 1.567 -3.967 1.00 58.69 273 ILE A O 1
ATOM 2192 N N . LEU A 1 274 ? 54.814 1.175 -4.533 1.00 53.34 274 LEU A N 1
ATOM 2193 C CA . LEU A 1 274 ? 54.754 1.759 -5.882 1.00 53.34 274 LEU A CA 1
ATOM 2194 C C . LEU A 1 274 ? 53.980 0.896 -6.897 1.00 53.34 274 LEU A C 1
ATOM 2196 O O . LEU A 1 274 ? 53.537 1.409 -7.918 1.00 53.34 274 LEU A O 1
ATOM 2200 N N . SER A 1 275 ? 53.770 -0.392 -6.611 1.00 50.06 275 SER A N 1
ATOM 2201 C CA . SER A 1 275 ? 53.005 -1.331 -7.449 1.00 50.06 275 SER A CA 1
ATOM 2202 C C . SER A 1 275 ? 51.588 -1.605 -6.929 1.00 50.06 275 SER A C 1
ATOM 2204 O O . SER A 1 275 ? 50.996 -2.644 -7.227 1.00 50.06 275 SER A O 1
ATOM 2206 N N . ARG A 1 276 ? 50.987 -0.660 -6.189 1.00 51.44 276 ARG A N 1
ATOM 2207 C CA . ARG A 1 276 ? 49.544 -0.689 -5.897 1.00 51.44 276 ARG A CA 1
ATOM 2208 C C . ARG A 1 276 ? 48.732 -0.375 -7.155 1.00 51.44 276 ARG A C 1
ATOM 2210 O O . ARG A 1 276 ? 48.164 0.707 -7.293 1.00 51.44 276 ARG A O 1
ATOM 2217 N N . GLY A 1 277 ? 48.645 -1.346 -8.060 1.00 57.62 277 GLY A N 1
ATOM 2218 C CA . GLY A 1 277 ? 47.632 -1.351 -9.106 1.00 57.62 277 GLY A CA 1
ATOM 2219 C C . GLY A 1 277 ? 46.253 -1.308 -8.452 1.00 57.62 277 GLY A C 1
ATOM 2220 O O . GLY A 1 277 ? 45.874 -2.230 -7.730 1.00 57.62 277 GLY A O 1
ATOM 2221 N N . HIS A 1 278 ? 45.518 -0.217 -8.658 1.00 58.22 278 HIS A N 1
ATOM 2222 C CA . HIS A 1 278 ? 44.117 -0.138 -8.260 1.00 58.22 278 HIS A CA 1
ATOM 2223 C C . HIS A 1 278 ? 43.310 -1.014 -9.220 1.00 58.22 278 HIS A C 1
ATOM 2225 O O . HIS A 1 278 ? 42.997 -0.624 -10.342 1.00 58.22 278 HIS A O 1
ATOM 2231 N N . GLY A 1 279 ? 43.035 -2.247 -8.795 1.00 58.22 279 GLY A N 1
ATOM 2232 C CA . GLY A 1 279 ? 42.117 -3.134 -9.495 1.00 58.22 279 GLY A CA 1
ATOM 2233 C C . GLY A 1 279 ? 40.686 -2.643 -9.311 1.00 58.22 279 GLY A C 1
ATOM 2234 O O . GLY A 1 279 ? 40.027 -3.013 -8.345 1.00 58.22 279 GLY A O 1
ATOM 2235 N N . GLU A 1 280 ? 40.212 -1.802 -10.223 1.00 66.50 280 GLU A N 1
ATOM 2236 C CA . GLU A 1 280 ? 38.792 -1.466 -10.325 1.00 66.50 280 GLU A CA 1
ATOM 2237 C C . GLU A 1 280 ? 38.032 -2.587 -11.034 1.00 66.50 280 GLU A C 1
ATOM 2239 O O . GLU A 1 280 ? 38.484 -3.131 -12.048 1.00 66.50 280 GLU A O 1
ATOM 2244 N N . ARG A 1 281 ? 36.858 -2.936 -10.506 1.00 75.81 281 ARG A N 1
ATOM 2245 C CA . ARG A 1 281 ? 35.989 -3.957 -11.089 1.00 75.81 281 ARG A CA 1
ATOM 2246 C C . ARG A 1 281 ? 35.527 -3.488 -12.468 1.00 75.81 281 ARG A C 1
ATOM 2248 O O . ARG A 1 281 ? 35.023 -2.381 -12.598 1.00 75.81 281 ARG A O 1
ATOM 2255 N N . THR A 1 282 ? 35.589 -4.353 -13.482 1.00 83.00 282 THR A N 1
ATOM 2256 C CA . THR A 1 282 ? 35.113 -4.029 -14.844 1.00 83.00 282 THR A CA 1
ATOM 2257 C C . THR A 1 282 ? 33.673 -3.514 -14.852 1.00 83.00 282 THR A C 1
ATOM 2259 O O . THR A 1 282 ? 33.351 -2.598 -15.595 1.00 83.00 282 THR A O 1
ATOM 2262 N N . LYS A 1 283 ? 32.821 -4.048 -13.965 1.00 83.06 283 LYS A N 1
ATOM 2263 C CA . LYS A 1 283 ? 31.447 -3.570 -13.785 1.00 83.06 283 LYS A CA 1
ATOM 2264 C C . LYS A 1 283 ? 31.387 -2.096 -13.377 1.00 83.06 283 LYS A C 1
ATOM 2266 O O . LYS A 1 283 ? 30.564 -1.379 -13.922 1.00 83.06 283 LYS A O 1
ATOM 2271 N N . ASP A 1 284 ? 32.254 -1.657 -12.473 1.00 82.06 284 ASP A N 1
ATOM 2272 C CA . ASP A 1 284 ? 32.245 -0.289 -11.941 1.00 82.06 284 ASP A CA 1
ATOM 2273 C C . ASP A 1 284 ? 32.846 0.706 -12.954 1.00 82.06 284 ASP A C 1
ATOM 2275 O O . ASP A 1 284 ? 32.599 1.901 -12.871 1.00 82.06 284 ASP A O 1
ATOM 2279 N N . LYS A 1 285 ? 33.579 0.204 -13.963 1.00 82.94 285 LYS A N 1
ATOM 2280 C CA . LYS A 1 285 ? 34.018 0.985 -15.133 1.00 82.94 285 LYS A CA 1
ATOM 2281 C C . LYS A 1 285 ? 32.942 1.141 -16.210 1.00 82.94 285 LYS A C 1
ATOM 2283 O O . LYS A 1 285 ? 33.068 2.018 -17.056 1.00 82.94 285 LYS A O 1
ATOM 2288 N N . MET A 1 286 ? 31.950 0.250 -16.230 1.00 84.38 286 MET A N 1
ATOM 2289 C CA . MET A 1 286 ? 30.900 0.207 -17.257 1.00 84.38 286 MET A CA 1
ATOM 2290 C C . MET A 1 286 ? 29.564 0.765 -16.766 1.00 84.38 286 MET A C 1
ATOM 2292 O O . MET A 1 286 ? 28.817 1.322 -17.560 1.00 84.38 286 MET A O 1
ATOM 2296 N N . TYR A 1 287 ? 29.251 0.590 -15.482 1.00 89.00 287 TYR A N 1
ATOM 2297 C CA . TYR A 1 287 ? 27.964 0.944 -14.899 1.00 89.00 287 TYR A CA 1
ATOM 2298 C C . TYR A 1 287 ? 28.148 1.877 -13.714 1.00 89.00 287 TYR A C 1
ATOM 2300 O O . TYR A 1 287 ? 28.813 1.532 -12.736 1.00 89.00 287 TYR A O 1
ATOM 2308 N N . GLU A 1 288 ? 27.446 2.999 -13.766 1.00 89.00 288 GLU A N 1
ATOM 2309 C CA . GLU A 1 288 ? 27.225 3.863 -12.618 1.00 89.00 288 GLU A CA 1
ATOM 2310 C C . GLU A 1 288 ? 25.841 3.571 -12.026 1.00 89.00 288 GLU A C 1
ATOM 2312 O O . GLU A 1 288 ? 24.871 3.347 -12.752 1.00 89.00 288 GLU A O 1
ATOM 2317 N N . ARG A 1 289 ? 25.743 3.506 -10.694 1.00 88.94 289 ARG A N 1
ATOM 2318 C CA . ARG A 1 289 ? 24.457 3.296 -10.019 1.00 88.94 289 ARG A CA 1
ATOM 2319 C C . ARG A 1 289 ? 23.854 4.633 -9.633 1.00 88.94 289 ARG A C 1
ATOM 2321 O O . ARG A 1 289 ? 24.477 5.370 -8.880 1.00 88.94 289 ARG A O 1
ATOM 2328 N N . ILE A 1 290 ? 22.611 4.842 -10.048 1.00 89.56 290 ILE A N 1
ATOM 2329 C CA . ILE A 1 290 ? 21.782 5.949 -9.582 1.00 89.56 290 ILE A CA 1
ATOM 2330 C C . ILE A 1 290 ? 21.135 5.562 -8.250 1.00 89.56 290 ILE A C 1
ATOM 2332 O O . ILE A 1 290 ? 20.440 4.543 -8.159 1.00 89.56 290 ILE A O 1
ATOM 2336 N N . THR A 1 291 ? 21.395 6.340 -7.202 1.00 86.88 291 THR A N 1
ATOM 2337 C CA . THR A 1 291 ? 20.766 6.171 -5.884 1.00 86.88 291 THR A CA 1
ATOM 2338 C C . THR A 1 291 ? 19.517 7.041 -5.750 1.00 86.88 291 THR A C 1
ATOM 2340 O O . THR A 1 291 ? 19.255 7.899 -6.580 1.00 86.88 291 THR A O 1
ATOM 2343 N N . GLY A 1 292 ? 18.664 6.756 -4.762 1.00 82.56 292 GLY A N 1
ATOM 2344 C CA . GLY A 1 292 ? 17.484 7.590 -4.481 1.00 82.56 292 GLY A CA 1
ATOM 2345 C C . GLY A 1 292 ? 16.305 7.450 -5.458 1.00 82.56 292 GLY A C 1
ATOM 2346 O O . GLY A 1 292 ? 15.236 7.995 -5.190 1.00 82.56 292 GLY A O 1
ATOM 2347 N N . ALA A 1 293 ? 16.441 6.681 -6.545 1.00 86.25 293 ALA A N 1
ATOM 2348 C CA . ALA A 1 293 ? 15.360 6.439 -7.501 1.00 86.25 293 ALA A CA 1
ATOM 2349 C C . ALA A 1 293 ? 14.201 5.640 -6.883 1.00 86.25 293 ALA A C 1
ATOM 2351 O O . ALA A 1 293 ? 14.396 4.565 -6.308 1.00 86.25 293 ALA A O 1
ATOM 2352 N N . ARG A 1 294 ? 12.974 6.140 -7.046 1.00 88.81 294 ARG A N 1
ATOM 2353 C CA . ARG A 1 294 ? 11.749 5.541 -6.501 1.00 88.81 294 ARG A CA 1
ATOM 2354 C C . ARG A 1 294 ? 10.914 4.955 -7.629 1.00 88.81 294 ARG A C 1
ATOM 2356 O O . ARG A 1 294 ? 10.396 5.686 -8.468 1.00 88.81 294 ARG A O 1
ATOM 2363 N N . GLY A 1 295 ? 10.792 3.633 -7.655 1.00 85.69 295 GLY A N 1
ATOM 2364 C CA . GLY A 1 295 ? 10.005 2.933 -8.667 1.00 85.69 295 GLY A CA 1
ATOM 2365 C C . GLY A 1 295 ? 8.501 3.058 -8.425 1.00 85.69 295 GLY A C 1
ATOM 2366 O O . GLY A 1 295 ? 8.030 3.068 -7.285 1.00 85.69 295 GLY A O 1
ATOM 2367 N N . CYS A 1 296 ? 7.739 3.115 -9.512 1.00 83.19 296 CYS A N 1
ATOM 2368 C CA . CYS A 1 296 ? 6.319 2.799 -9.497 1.00 83.19 296 CYS A CA 1
ATOM 2369 C C . CYS A 1 296 ? 6.145 1.278 -9.348 1.00 83.19 296 CYS A C 1
ATOM 2371 O O . CYS A 1 296 ? 6.885 0.494 -9.952 1.00 83.19 296 CYS A O 1
ATOM 2373 N N . TYR A 1 297 ? 5.182 0.855 -8.529 1.00 76.88 297 TYR A N 1
ATOM 2374 C CA . TYR A 1 297 ? 4.900 -0.555 -8.269 1.00 76.88 297 TYR A CA 1
ATOM 2375 C C . TYR A 1 297 ? 3.491 -0.931 -8.711 1.00 76.88 297 TYR A C 1
ATOM 2377 O O . TYR A 1 297 ? 2.542 -0.156 -8.594 1.00 76.88 297 TYR A O 1
ATOM 2385 N N . ARG A 1 298 ? 3.356 -2.163 -9.206 1.00 72.69 298 ARG A N 1
ATOM 2386 C CA . ARG A 1 298 ? 2.095 -2.672 -9.744 1.00 72.69 298 ARG A CA 1
ATOM 2387 C C . ARG A 1 298 ? 1.102 -2.947 -8.615 1.00 72.69 298 ARG A C 1
ATOM 2389 O O . ARG A 1 298 ? 1.410 -3.684 -7.679 1.00 72.69 298 ARG A O 1
ATOM 2396 N N . ARG A 1 299 ? -0.120 -2.433 -8.758 1.00 73.31 299 ARG A N 1
ATOM 2397 C CA . ARG A 1 299 ? -1.287 -2.820 -7.951 1.00 73.31 299 ARG A CA 1
ATOM 2398 C C . ARG A 1 299 ? -2.251 -3.594 -8.843 1.00 73.31 299 ARG A C 1
ATOM 2400 O O . ARG A 1 299 ? -2.453 -3.234 -9.997 1.00 73.31 299 ARG A O 1
ATOM 2407 N N . LEU A 1 300 ? -2.797 -4.698 -8.343 1.00 68.25 300 LEU A N 1
ATOM 2408 C CA . LEU A 1 300 ? -3.684 -5.559 -9.124 1.00 68.25 300 LEU A CA 1
ATOM 2409 C C . LEU A 1 300 ? -5.142 -5.216 -8.810 1.00 68.25 300 LEU A C 1
ATOM 2411 O O . LEU A 1 300 ? -5.577 -5.416 -7.680 1.00 68.25 300 LEU A O 1
ATOM 2415 N N . ASN A 1 301 ? -5.894 -4.745 -9.808 1.00 59.19 301 ASN A N 1
ATOM 2416 C CA . ASN A 1 301 ? -7.360 -4.685 -9.732 1.00 59.19 301 ASN A CA 1
ATOM 2417 C C . ASN A 1 301 ? -8.025 -5.303 -10.980 1.00 59.19 301 ASN A C 1
ATOM 2419 O O . ASN A 1 301 ? -8.941 -6.102 -10.830 1.00 59.19 301 ASN A O 1
ATOM 2423 N N . ALA A 1 302 ? -7.488 -5.098 -12.191 1.00 38.56 302 ALA A N 1
ATOM 2424 C CA . ALA A 1 302 ? -7.823 -5.905 -13.372 1.00 38.56 302 ALA A CA 1
ATOM 2425 C C . ALA A 1 302 ? -6.811 -5.716 -14.522 1.00 38.56 302 ALA A C 1
ATOM 2427 O O . ALA A 1 302 ? -6.335 -4.613 -14.766 1.00 38.56 302 ALA A O 1
ATOM 2428 N N . THR A 1 303 ? -6.580 -6.805 -15.262 1.00 36.94 303 THR A N 1
ATOM 2429 C CA . THR A 1 303 ? -5.877 -6.948 -16.557 1.00 36.94 303 THR A CA 1
ATOM 2430 C C . THR A 1 303 ? -4.351 -6.779 -16.628 1.00 36.94 303 THR A C 1
ATOM 2432 O O . THR A 1 303 ? -3.679 -6.365 -15.690 1.00 36.94 303 THR A O 1
ATOM 2435 N N . HIS A 1 304 ? -3.820 -7.359 -17.709 1.00 41.66 304 HIS A N 1
ATOM 2436 C CA . HIS A 1 304 ? -2.521 -8.005 -17.862 1.00 41.66 304 HIS A CA 1
ATOM 2437 C C . HIS A 1 304 ? -1.388 -7.042 -18.200 1.00 41.66 304 HIS A C 1
ATOM 2439 O O . HIS A 1 304 ? -1.504 -6.326 -19.178 1.00 41.66 304 HIS A O 1
ATOM 2445 N N . GLN A 1 305 ? -0.230 -7.234 -17.565 1.00 46.72 305 GLN A N 1
ATOM 2446 C CA . GLN A 1 305 ? 1.087 -7.063 -18.184 1.00 46.72 305 GLN A CA 1
ATOM 2447 C C . GLN A 1 305 ? 2.173 -7.702 -17.307 1.00 46.72 305 GLN A C 1
ATOM 2449 O O . GLN A 1 305 ? 1.997 -7.906 -16.102 1.00 46.72 305 GLN A O 1
ATOM 2454 N N . ILE A 1 306 ? 3.269 -8.098 -17.945 1.00 41.88 306 ILE A N 1
ATOM 2455 C CA . ILE A 1 306 ? 4.434 -8.740 -17.335 1.00 41.88 306 ILE A CA 1
ATOM 2456 C C . ILE A 1 306 ? 5.601 -7.792 -17.609 1.00 41.88 306 ILE A C 1
ATOM 2458 O O . ILE A 1 306 ? 5.926 -7.572 -18.770 1.00 41.88 306 ILE A O 1
ATOM 2462 N N . ALA A 1 307 ? 6.198 -7.214 -16.566 1.00 44.75 307 ALA A N 1
ATOM 2463 C CA . ALA A 1 307 ? 7.483 -6.527 -16.705 1.00 44.75 307 ALA A CA 1
ATOM 2464 C C . ALA A 1 307 ? 8.582 -7.564 -16.992 1.00 44.75 307 ALA A C 1
ATOM 2466 O O . ALA A 1 307 ? 8.465 -8.710 -16.551 1.00 44.75 307 ALA A O 1
ATOM 2467 N N . ASP A 1 308 ? 9.639 -7.187 -17.708 1.00 50.62 308 ASP A N 1
ATOM 2468 C CA . ASP A 1 308 ? 10.750 -8.096 -18.004 1.00 50.62 308 ASP A CA 1
ATOM 2469 C C . ASP A 1 308 ? 11.557 -8.435 -16.734 1.00 50.62 308 ASP A C 1
ATOM 2471 O O . ASP A 1 308 ? 11.762 -7.585 -15.862 1.00 50.62 308 ASP A O 1
ATOM 2475 N N . ARG A 1 309 ? 11.992 -9.695 -16.605 1.00 60.16 309 ARG A N 1
ATOM 2476 C CA . ARG A 1 309 ? 12.711 -10.218 -15.429 1.00 60.16 309 ARG A CA 1
ATOM 2477 C C . ARG A 1 309 ? 14.107 -9.641 -15.282 1.00 60.16 309 ARG A C 1
ATOM 2479 O O . ARG A 1 309 ? 14.547 -9.434 -14.150 1.00 60.16 309 ARG A O 1
ATOM 2486 N N . ASP A 1 310 ? 14.769 -9.374 -16.400 1.00 65.69 310 ASP A N 1
ATOM 2487 C CA . ASP A 1 310 ? 16.168 -8.946 -16.414 1.00 65.69 310 ASP A CA 1
ATOM 2488 C C . ASP A 1 310 ? 16.326 -7.418 -16.297 1.00 65.69 310 ASP A C 1
ATOM 2490 O O . ASP A 1 310 ? 17.416 -6.921 -16.006 1.00 65.69 310 ASP A O 1
ATOM 2494 N N . GLY A 1 311 ? 15.210 -6.681 -16.365 1.00 78.12 311 GLY A N 1
ATOM 2495 C CA . GLY A 1 311 ? 15.153 -5.222 -16.298 1.00 78.12 311 GLY A CA 1
ATOM 2496 C C . GLY A 1 311 ? 15.028 -4.581 -17.678 1.00 78.12 311 GLY A C 1
ATOM 2497 O O . GLY A 1 311 ? 15.477 -5.123 -18.683 1.00 78.12 311 GLY A O 1
ATOM 2498 N N . SER A 1 312 ? 14.412 -3.403 -17.725 1.00 86.62 312 SER A N 1
ATOM 2499 C CA . SER A 1 312 ? 14.215 -2.667 -18.971 1.00 86.62 312 SER A CA 1
ATOM 2500 C C . SER A 1 312 ? 15.431 -1.799 -19.266 1.00 86.62 312 SER A C 1
ATOM 2502 O O . SER A 1 312 ? 15.752 -0.901 -18.487 1.00 86.62 312 SER A O 1
ATOM 2504 N N . THR A 1 313 ? 16.104 -2.050 -20.387 1.00 91.56 313 THR A N 1
ATOM 2505 C CA . THR A 1 313 ? 17.227 -1.229 -20.862 1.00 91.56 313 THR A CA 1
ATOM 2506 C C . THR A 1 313 ? 16.791 -0.322 -22.006 1.00 91.56 313 THR A C 1
ATOM 2508 O O . THR A 1 313 ? 15.914 -0.685 -22.791 1.00 91.56 313 THR A O 1
ATOM 2511 N N . GLY A 1 314 ? 17.375 0.870 -22.105 1.00 92.06 314 GLY A N 1
ATOM 2512 C CA . GLY A 1 314 ? 17.114 1.765 -23.229 1.00 92.06 314 GLY A CA 1
ATOM 2513 C C . GLY A 1 314 ? 18.013 2.994 -23.270 1.00 92.06 314 GLY A C 1
ATOM 2514 O O . GLY A 1 314 ? 18.596 3.400 -22.264 1.00 92.06 314 GLY A O 1
ATOM 2515 N N . VAL A 1 315 ? 18.146 3.566 -24.465 1.00 93.00 315 VAL A N 1
ATOM 2516 C CA . VAL A 1 315 ? 18.940 4.767 -24.741 1.00 93.00 315 VAL A CA 1
ATOM 2517 C C . VAL A 1 315 ? 18.292 5.973 -24.072 1.00 93.00 315 VAL A C 1
ATOM 2519 O O . VAL A 1 315 ? 17.093 6.208 -24.220 1.00 93.00 315 VAL A O 1
ATOM 2522 N N . ILE A 1 316 ? 19.087 6.757 -23.348 1.00 94.00 316 ILE A N 1
ATOM 2523 C CA . ILE A 1 316 ? 18.591 7.943 -22.644 1.00 94.00 316 ILE A CA 1
ATOM 2524 C C . ILE A 1 316 ? 18.178 9.003 -23.657 1.00 94.00 316 ILE A C 1
ATOM 2526 O O . ILE A 1 316 ? 18.961 9.338 -24.549 1.00 94.00 316 ILE A O 1
ATOM 2530 N N . TYR A 1 317 ? 17.006 9.598 -23.457 1.00 92.25 317 TYR A N 1
ATOM 2531 C CA . TYR A 1 317 ? 16.643 10.845 -24.115 1.00 92.25 317 TYR A CA 1
ATOM 2532 C C . TYR A 1 317 ? 16.148 11.861 -23.093 1.00 92.25 317 TYR A C 1
ATOM 2534 O O . TYR A 1 317 ? 15.099 11.674 -22.480 1.00 92.25 317 TYR A O 1
ATOM 2542 N N . TYR A 1 318 ? 16.909 12.931 -22.886 1.00 91.88 318 TYR A N 1
ATOM 2543 C CA . TYR A 1 318 ? 16.533 13.979 -21.944 1.00 91.88 318 TYR A CA 1
ATOM 2544 C C . TYR A 1 318 ? 15.658 15.017 -22.650 1.00 91.88 318 TYR A C 1
ATOM 2546 O O . TYR A 1 318 ? 16.135 15.702 -23.553 1.00 91.88 318 TYR A O 1
ATOM 2554 N N . ALA A 1 319 ? 14.391 15.129 -22.245 1.00 89.00 319 ALA A N 1
ATOM 2555 C CA . ALA A 1 319 ? 13.428 16.052 -22.839 1.00 89.00 319 ALA A CA 1
ATOM 2556 C C . ALA A 1 319 ? 12.959 17.080 -21.803 1.00 89.00 319 ALA A C 1
ATOM 2558 O O . ALA A 1 319 ? 12.307 16.744 -20.814 1.00 89.00 319 ALA A O 1
ATOM 2559 N N . GLU A 1 320 ? 13.256 18.353 -22.056 1.00 84.19 320 GLU A N 1
ATOM 2560 C CA . GLU A 1 320 ? 12.776 19.468 -21.232 1.00 84.19 320 GLU A CA 1
ATOM 2561 C C . GLU A 1 320 ? 11.315 19.808 -21.578 1.00 84.19 320 GLU A C 1
ATOM 2563 O O . GLU A 1 320 ? 10.515 20.132 -20.695 1.00 84.19 320 GLU A O 1
ATOM 2568 N N . ASN A 1 321 ? 10.946 19.644 -22.855 1.00 83.50 321 ASN A N 1
ATOM 2569 C CA . ASN A 1 321 ? 9.624 19.959 -23.401 1.00 83.50 321 ASN A CA 1
ATOM 2570 C C . ASN A 1 321 ? 8.970 18.742 -24.070 1.00 83.50 321 ASN A C 1
ATOM 2572 O O . ASN A 1 321 ? 9.648 17.840 -24.558 1.00 83.50 321 ASN A O 1
ATOM 2576 N N . ILE A 1 322 ? 7.637 18.748 -24.149 1.00 82.50 322 ILE A N 1
ATOM 2577 C CA . ILE A 1 322 ? 6.850 17.664 -24.765 1.00 82.50 322 ILE A CA 1
ATOM 2578 C C . ILE A 1 322 ? 7.132 17.546 -26.273 1.00 82.50 322 ILE A C 1
ATOM 2580 O O . ILE A 1 322 ? 7.173 16.440 -26.797 1.00 82.50 322 ILE A O 1
ATOM 2584 N N . GLU A 1 323 ? 7.408 18.653 -26.966 1.00 83.69 323 GLU A N 1
ATOM 2585 C CA . GLU A 1 323 ? 7.718 18.651 -28.408 1.00 83.69 323 GLU A CA 1
ATOM 2586 C C . GLU A 1 323 ? 8.997 17.864 -28.740 1.00 83.69 323 GLU A C 1
ATOM 2588 O O . GLU A 1 323 ? 9.078 17.202 -29.772 1.00 83.69 323 GLU A O 1
ATOM 2593 N N . GLN A 1 324 ? 9.987 17.875 -27.840 1.00 83.56 324 GLN A N 1
ATOM 2594 C CA . GLN A 1 324 ? 11.211 17.080 -27.998 1.00 83.56 324 GLN A CA 1
ATOM 2595 C C . GLN A 1 324 ? 10.915 15.579 -27.907 1.00 83.56 324 GLN A C 1
ATOM 2597 O O . GLN A 1 324 ? 11.607 14.767 -28.512 1.00 83.56 324 GLN A O 1
ATOM 2602 N N . LEU A 1 325 ? 9.859 15.194 -27.189 1.00 84.00 325 LEU A N 1
ATOM 2603 C CA . LEU A 1 325 ? 9.449 13.800 -27.097 1.00 84.00 325 LEU A CA 1
ATOM 2604 C C . LEU A 1 325 ? 8.930 13.286 -28.443 1.00 84.00 325 LEU A C 1
ATOM 2606 O O . LEU A 1 325 ? 9.306 12.188 -28.846 1.00 84.00 325 LEU A O 1
ATOM 2610 N N . ASP A 1 326 ? 8.137 14.092 -29.162 1.00 82.94 326 ASP A N 1
ATOM 2611 C CA . ASP A 1 326 ? 7.554 13.714 -30.457 1.00 82.94 326 ASP A CA 1
ATOM 2612 C C . ASP A 1 326 ? 8.643 13.379 -31.502 1.00 82.94 326 ASP A C 1
ATOM 2614 O O . ASP A 1 326 ? 8.415 12.532 -32.372 1.00 82.94 326 ASP A O 1
ATOM 2618 N N . PHE A 1 327 ? 9.847 13.958 -31.377 1.00 79.25 327 PHE A N 1
ATOM 2619 C CA . PHE A 1 327 ? 11.004 13.616 -32.211 1.00 79.25 327 PHE A CA 1
ATOM 2620 C C . PHE A 1 327 ? 11.422 12.147 -32.063 1.00 79.25 327 PHE A C 1
ATOM 2622 O O . PHE A 1 327 ? 11.619 11.469 -33.069 1.00 79.25 327 PHE A O 1
ATOM 2629 N N . ILE A 1 328 ? 11.526 11.630 -30.833 1.00 80.50 328 ILE A N 1
ATOM 2630 C CA . ILE A 1 328 ? 11.906 10.226 -30.598 1.00 80.50 328 ILE A CA 1
ATOM 2631 C C . ILE A 1 328 ? 10.866 9.285 -31.201 1.00 80.50 328 ILE A C 1
ATOM 2633 O O . ILE A 1 328 ? 11.216 8.256 -31.773 1.00 80.50 328 ILE A O 1
ATOM 2637 N N . LEU A 1 329 ? 9.586 9.642 -31.058 1.00 80.88 329 LEU A N 1
ATOM 2638 C CA . LEU A 1 329 ? 8.476 8.774 -31.438 1.00 80.88 329 LEU A CA 1
ATOM 2639 C C . LEU A 1 329 ? 8.391 8.565 -32.956 1.00 80.88 329 LEU A C 1
ATOM 2641 O O . LEU A 1 329 ? 7.930 7.513 -33.384 1.00 80.88 329 LEU A O 1
ATOM 2645 N N . HIS A 1 330 ? 8.846 9.535 -33.759 1.00 81.12 330 HIS A N 1
ATOM 2646 C CA . HIS A 1 330 ? 8.744 9.481 -35.223 1.00 81.12 330 HIS A CA 1
ATOM 2647 C C . HIS A 1 330 ? 10.093 9.298 -35.932 1.00 81.12 330 HIS A C 1
ATOM 2649 O O . HIS A 1 330 ? 10.156 8.599 -36.939 1.00 81.12 330 HIS A O 1
ATOM 2655 N N . ASN A 1 331 ? 11.167 9.906 -35.416 1.00 77.75 331 ASN A N 1
ATOM 2656 C CA . ASN A 1 331 ? 12.474 9.985 -36.081 1.00 77.75 331 ASN A CA 1
ATOM 2657 C C . ASN A 1 331 ? 13.589 9.228 -35.335 1.00 77.75 331 ASN A C 1
ATOM 2659 O O . ASN A 1 331 ? 14.756 9.321 -35.719 1.00 77.75 331 ASN A O 1
ATOM 2663 N N . GLY A 1 332 ? 13.268 8.510 -34.256 1.00 76.94 332 GLY A N 1
ATOM 2664 C CA . GLY A 1 332 ? 14.250 7.746 -33.488 1.00 76.94 332 GLY A CA 1
ATOM 2665 C C . GLY A 1 332 ? 14.849 6.584 -34.291 1.00 76.94 332 GLY A C 1
ATOM 2666 O O . GLY A 1 332 ? 14.124 5.745 -34.817 1.00 76.94 332 GLY A O 1
ATOM 2667 N N . THR A 1 333 ? 16.179 6.507 -34.354 1.00 82.56 333 THR A N 1
ATOM 2668 C CA . THR A 1 333 ? 16.929 5.477 -35.103 1.00 82.56 333 THR A CA 1
ATOM 2669 C C . THR A 1 333 ? 17.524 4.374 -34.217 1.00 82.56 333 THR A C 1
ATOM 2671 O O . THR A 1 333 ? 18.008 3.369 -34.731 1.00 82.56 333 THR A O 1
ATOM 2674 N N . ALA A 1 334 ? 17.470 4.525 -32.888 1.00 83.44 334 ALA A N 1
ATOM 2675 C CA . ALA A 1 334 ? 18.085 3.627 -31.906 1.00 83.44 334 ALA A CA 1
ATOM 2676 C C . ALA A 1 334 ? 17.130 3.208 -30.758 1.00 83.44 334 ALA A C 1
ATOM 2678 O O . ALA A 1 334 ? 17.449 3.432 -29.586 1.00 83.44 334 ALA A O 1
ATOM 2679 N N . PRO A 1 335 ? 15.956 2.607 -31.046 1.00 86.00 335 PRO A N 1
ATOM 2680 C CA . PRO A 1 335 ? 15.114 2.019 -30.005 1.00 86.00 335 PRO A CA 1
ATOM 2681 C C . PRO A 1 335 ? 15.789 0.784 -29.366 1.00 86.00 335 PRO A C 1
ATOM 2683 O O . PRO A 1 335 ? 16.559 0.091 -30.038 1.00 86.00 335 PRO A O 1
ATOM 2686 N N . PRO A 1 336 ? 15.479 0.442 -28.101 1.00 91.69 336 PRO A N 1
ATOM 2687 C CA . PRO A 1 336 ? 14.488 1.077 -27.227 1.00 91.69 336 PRO A CA 1
ATOM 2688 C C . PRO A 1 336 ? 15.003 2.335 -26.507 1.00 91.69 336 PRO A C 1
ATOM 2690 O O . PRO A 1 336 ? 16.168 2.406 -26.116 1.00 91.69 336 PRO A O 1
ATOM 2693 N N . TYR A 1 337 ? 14.113 3.302 -26.262 1.00 92.25 337 TYR A N 1
ATOM 2694 C CA . TYR A 1 337 ? 14.421 4.564 -25.575 1.00 92.25 337 TYR A CA 1
ATOM 2695 C C . TYR A 1 337 ? 13.886 4.616 -24.135 1.00 92.25 337 TYR A C 1
ATOM 2697 O O . TYR A 1 337 ? 12.854 4.023 -23.816 1.00 92.25 337 TYR A O 1
ATOM 2705 N N . ILE A 1 338 ? 14.570 5.384 -23.281 1.00 94.38 338 ILE A N 1
ATOM 2706 C CA . ILE A 1 338 ? 14.117 5.790 -21.943 1.00 94.38 338 ILE A CA 1
ATOM 2707 C C . ILE A 1 338 ? 14.094 7.326 -21.887 1.00 94.38 338 ILE A C 1
ATOM 2709 O O . ILE A 1 338 ? 15.141 7.951 -21.675 1.00 94.38 338 ILE A O 1
ATOM 2713 N N . PRO A 1 339 ? 12.926 7.958 -22.105 1.00 94.31 339 PRO A N 1
ATOM 2714 C CA . PRO A 1 339 ? 12.766 9.389 -21.910 1.00 94.31 339 PRO A CA 1
ATOM 2715 C C . PRO A 1 339 ? 12.925 9.785 -20.437 1.00 94.31 339 PRO A C 1
ATOM 2717 O O . PRO A 1 339 ? 12.408 9.127 -19.530 1.00 94.31 339 PRO A O 1
ATOM 2720 N N . VAL A 1 340 ? 13.625 10.895 -20.218 1.00 94.25 340 VAL A N 1
ATOM 2721 C CA . VAL A 1 340 ? 13.807 11.555 -18.924 1.00 94.25 340 VAL A CA 1
ATOM 2722 C C . VAL A 1 340 ? 13.098 12.902 -19.002 1.00 94.25 340 VAL A C 1
ATOM 2724 O O . VAL A 1 340 ? 13.529 13.768 -19.763 1.00 94.25 340 VAL A O 1
ATOM 2727 N N . ILE A 1 341 ? 12.003 13.059 -18.255 1.00 92.62 341 ILE A N 1
ATOM 2728 C CA . ILE A 1 341 ? 11.141 14.252 -18.295 1.00 92.62 341 ILE A CA 1
ATOM 2729 C C . ILE A 1 341 ? 10.966 14.872 -16.903 1.00 92.62 341 ILE A C 1
ATOM 2731 O O . ILE A 1 341 ? 11.012 14.160 -15.896 1.00 92.62 341 ILE A O 1
ATOM 2735 N N . PRO A 1 342 ? 10.708 16.183 -16.804 1.00 90.75 342 PRO A N 1
ATOM 2736 C CA . PRO A 1 342 ? 10.333 16.792 -15.534 1.00 90.75 342 PRO A CA 1
ATOM 2737 C C . PRO A 1 342 ? 8.904 16.387 -15.126 1.00 90.75 342 PRO A C 1
ATOM 2739 O O . PRO A 1 342 ? 8.050 16.162 -15.988 1.00 90.75 342 PRO A O 1
ATOM 2742 N N . VAL A 1 343 ? 8.604 16.364 -13.816 1.00 87.38 343 VAL A N 1
ATOM 2743 C CA . VAL A 1 343 ? 7.253 16.028 -13.291 1.00 87.38 343 VAL A CA 1
ATOM 2744 C C . VAL A 1 343 ? 6.149 16.882 -13.926 1.00 87.38 343 VAL A C 1
ATOM 2746 O O . VAL A 1 343 ? 5.059 16.374 -14.163 1.00 87.38 343 VAL A O 1
ATOM 2749 N N . LYS A 1 344 ? 6.422 18.146 -14.278 1.00 86.38 344 LYS A N 1
ATOM 2750 C CA . LYS A 1 344 ? 5.447 19.030 -14.944 1.00 86.38 344 LYS A CA 1
ATOM 2751 C C . LYS A 1 344 ? 4.903 18.512 -16.275 1.00 86.38 344 LYS A C 1
ATOM 2753 O O . LYS A 1 344 ? 3.781 18.843 -16.637 1.00 86.38 344 LYS A O 1
ATOM 2758 N N . ASN A 1 345 ? 5.664 17.674 -16.975 1.00 87.69 345 ASN A N 1
ATOM 2759 C CA . ASN A 1 345 ? 5.252 17.117 -18.261 1.00 87.69 345 ASN A CA 1
ATOM 2760 C C . ASN A 1 345 ? 4.578 15.742 -18.095 1.00 87.69 345 ASN A C 1
ATOM 2762 O O . ASN A 1 345 ? 4.173 15.131 -19.085 1.00 87.69 345 ASN A O 1
ATOM 2766 N N . LEU A 1 346 ? 4.459 15.234 -16.862 1.00 87.12 346 LEU A N 1
ATOM 2767 C CA . LEU A 1 346 ? 3.818 13.958 -16.582 1.00 87.12 346 LEU A CA 1
ATOM 2768 C C . LEU A 1 346 ? 2.297 14.105 -16.701 1.00 87.12 346 LEU A C 1
ATOM 2770 O O . LEU A 1 346 ? 1.634 14.656 -15.827 1.00 87.12 346 LEU A O 1
ATOM 2774 N N . SER A 1 347 ? 1.737 13.570 -17.780 1.00 87.12 347 SER A N 1
ATOM 2775 C CA . SER A 1 347 ? 0.294 13.523 -18.010 1.00 87.12 347 SER A CA 1
ATOM 2776 C C . SER A 1 347 ? -0.119 12.174 -18.587 1.00 87.12 347 SER A C 1
ATOM 2778 O O . SER A 1 347 ? 0.701 11.427 -19.131 1.00 87.12 347 SER A O 1
ATOM 2780 N N . ILE A 1 348 ? -1.412 11.861 -18.483 1.00 85.56 348 ILE A N 1
ATOM 2781 C CA . ILE A 1 348 ? -1.959 10.624 -19.046 1.00 85.56 348 ILE A CA 1
ATOM 2782 C C . ILE A 1 348 ? -1.830 10.585 -20.574 1.00 85.56 348 ILE A C 1
ATOM 2784 O O . ILE A 1 348 ? -1.589 9.521 -21.138 1.00 85.56 348 ILE A O 1
ATOM 2788 N N . ASP A 1 349 ? -1.924 11.738 -21.237 1.00 88.19 349 ASP A N 1
ATOM 2789 C CA . ASP A 1 349 ? -1.815 11.839 -22.692 1.00 88.19 349 ASP A CA 1
ATOM 2790 C C . ASP A 1 349 ? -0.383 11.584 -23.162 1.00 88.19 349 ASP A C 1
ATOM 2792 O O . ASP A 1 349 ? -0.173 10.853 -24.128 1.00 88.19 349 ASP A O 1
ATOM 2796 N N . VAL A 1 350 ? 0.611 12.102 -22.432 1.00 89.44 350 VAL A N 1
ATOM 2797 C CA . VAL A 1 350 ? 2.024 11.791 -22.688 1.00 89.44 350 VAL A CA 1
ATOM 2798 C C . VAL A 1 350 ? 2.278 10.295 -22.513 1.00 89.44 350 VAL A C 1
ATOM 2800 O O . VAL A 1 350 ? 2.894 9.679 -23.375 1.00 89.44 350 VAL A O 1
ATOM 2803 N N . ILE A 1 351 ? 1.758 9.675 -21.452 1.00 89.25 351 ILE A N 1
ATOM 2804 C CA . ILE A 1 351 ? 1.949 8.236 -21.224 1.00 89.25 351 ILE A CA 1
ATOM 2805 C C . ILE A 1 351 ? 1.288 7.399 -22.322 1.00 89.25 351 ILE A C 1
ATOM 2807 O O . ILE A 1 351 ? 1.916 6.466 -22.816 1.00 89.25 351 ILE A O 1
ATOM 2811 N N . LYS A 1 352 ? 0.074 7.751 -22.762 1.00 89.88 352 LYS A N 1
ATOM 2812 C CA . LYS A 1 352 ? -0.585 7.087 -23.898 1.00 89.88 352 LYS A CA 1
ATOM 2813 C C . LYS A 1 352 ? 0.244 7.198 -25.176 1.00 89.88 352 LYS A C 1
ATOM 2815 O O . LYS A 1 352 ? 0.530 6.173 -25.780 1.00 89.88 352 LYS A O 1
ATOM 2820 N N . LYS A 1 353 ? 0.730 8.400 -25.516 1.00 90.44 353 LYS A N 1
ATOM 2821 C CA . LYS A 1 353 ? 1.636 8.606 -26.661 1.00 90.44 353 LYS A CA 1
ATOM 2822 C C . LYS A 1 353 ? 2.872 7.701 -26.592 1.00 90.44 353 LYS A C 1
ATOM 2824 O O . LYS A 1 353 ? 3.271 7.121 -27.598 1.00 90.44 353 LYS A O 1
ATOM 2829 N N . LEU A 1 354 ? 3.477 7.569 -25.408 1.00 90.44 354 LEU A N 1
ATOM 2830 C CA . LEU A 1 354 ? 4.646 6.710 -25.212 1.00 90.44 354 LEU A CA 1
ATOM 2831 C C . LEU A 1 354 ? 4.315 5.225 -25.398 1.00 90.44 354 LEU A C 1
ATOM 2833 O O . LEU A 1 354 ? 5.091 4.510 -26.028 1.00 90.44 354 LEU A O 1
ATOM 2837 N N . ILE A 1 355 ? 3.170 4.771 -24.883 1.00 89.38 355 ILE A N 1
ATOM 2838 C CA . ILE A 1 355 ? 2.699 3.388 -25.037 1.00 89.38 355 ILE A CA 1
ATOM 2839 C C . ILE A 1 355 ? 2.423 3.072 -26.510 1.00 89.38 355 ILE A C 1
ATOM 2841 O O . ILE A 1 355 ? 2.924 2.069 -27.016 1.00 89.38 355 ILE A O 1
ATOM 2845 N N . ASP A 1 356 ? 1.687 3.946 -27.198 1.00 89.81 356 ASP A N 1
ATOM 2846 C CA . ASP A 1 356 ? 1.279 3.754 -28.594 1.00 89.81 356 ASP A CA 1
ATOM 2847 C C . ASP A 1 356 ? 2.477 3.701 -29.551 1.00 89.81 356 ASP A C 1
ATOM 2849 O O . ASP A 1 356 ? 2.420 3.037 -30.585 1.00 89.81 356 ASP A O 1
ATOM 2853 N N . SER A 1 357 ? 3.589 4.354 -29.195 1.00 88.62 357 SER A N 1
ATOM 2854 C CA . SER A 1 357 ? 4.808 4.332 -30.006 1.00 88.62 357 SER A CA 1
ATOM 2855 C C . SER A 1 357 ? 5.469 2.954 -30.094 1.00 88.62 357 SER A C 1
ATOM 2857 O O . SER A 1 357 ? 6.111 2.649 -31.094 1.00 88.62 357 SER A O 1
ATOM 2859 N N . GLY A 1 358 ? 5.376 2.128 -29.044 1.00 87.31 358 GLY A N 1
ATOM 2860 C CA . GLY A 1 358 ? 6.099 0.854 -28.949 1.00 87.31 358 GLY A CA 1
ATOM 2861 C C . GLY A 1 358 ? 7.637 0.957 -28.930 1.00 87.31 358 GLY A C 1
ATOM 2862 O O . GLY A 1 358 ? 8.304 -0.075 -28.914 1.00 87.31 358 GLY A O 1
ATOM 2863 N N . LEU A 1 359 ? 8.215 2.168 -28.917 1.00 89.00 359 LEU A N 1
ATOM 2864 C CA . LEU A 1 359 ? 9.669 2.404 -28.964 1.00 89.00 359 LEU A CA 1
ATOM 2865 C C . LEU A 1 359 ? 10.299 2.625 -27.580 1.00 89.00 359 LEU A C 1
ATOM 2867 O O . LEU A 1 359 ? 11.524 2.709 -27.459 1.00 89.00 359 LEU A O 1
ATOM 2871 N N . VAL A 1 360 ? 9.476 2.744 -26.537 1.00 91.12 360 VAL A N 1
ATOM 2872 C CA . VAL A 1 360 ? 9.907 3.090 -25.178 1.00 91.12 360 VAL A CA 1
ATOM 2873 C C . VAL A 1 360 ? 9.911 1.869 -24.267 1.00 91.12 360 VAL A C 1
ATOM 2875 O O . VAL A 1 360 ? 8.911 1.163 -24.155 1.00 91.12 360 VAL A O 1
ATOM 2878 N N . SER A 1 361 ? 11.033 1.643 -23.579 1.00 91.06 361 SER A N 1
ATOM 2879 C CA . SER A 1 361 ? 11.193 0.538 -22.623 1.00 91.06 361 SER A CA 1
ATOM 2880 C C . SER A 1 361 ? 11.047 0.957 -21.160 1.00 91.06 361 SER A C 1
ATOM 2882 O O . SER A 1 361 ? 10.966 0.087 -20.293 1.00 91.06 361 SER A O 1
ATOM 2884 N N . GLY A 1 362 ? 10.986 2.257 -20.862 1.00 91.50 362 GLY A N 1
ATOM 2885 C CA . GLY A 1 362 ? 10.837 2.797 -19.509 1.00 91.50 362 GLY A CA 1
ATOM 2886 C C . GLY A 1 362 ? 10.761 4.319 -19.489 1.00 91.50 362 GLY A C 1
ATOM 2887 O O . GLY A 1 362 ? 11.104 4.965 -20.468 1.00 91.50 362 GLY A O 1
ATOM 2888 N N . LEU A 1 363 ? 10.323 4.899 -18.373 1.00 92.25 363 LEU A N 1
ATOM 2889 C CA . LEU A 1 363 ? 10.197 6.350 -18.204 1.00 92.25 363 LEU A CA 1
ATOM 2890 C C . LEU A 1 363 ? 10.875 6.786 -16.908 1.00 92.25 363 LEU A C 1
ATOM 2892 O O . LEU A 1 363 ? 10.675 6.184 -15.851 1.00 92.25 363 LEU A O 1
ATOM 2896 N N . MET A 1 364 ? 11.643 7.865 -16.974 1.00 92.88 364 MET A N 1
ATOM 2897 C CA . MET A 1 364 ? 12.224 8.489 -15.796 1.00 92.88 364 MET A CA 1
ATOM 2898 C C . MET A 1 364 ? 11.673 9.899 -15.630 1.00 92.88 364 MET A C 1
ATOM 2900 O O . MET A 1 364 ? 11.658 10.696 -16.565 1.00 92.88 364 MET A O 1
ATOM 2904 N N . VAL A 1 365 ? 11.201 10.197 -14.427 1.00 92.06 365 VAL A N 1
ATOM 2905 C CA . VAL A 1 365 ? 10.603 11.479 -14.074 1.00 92.06 365 VAL A CA 1
ATOM 2906 C C . VAL A 1 365 ? 11.462 12.124 -12.999 1.00 92.06 365 VAL A C 1
ATOM 2908 O O . VAL A 1 365 ? 11.815 11.459 -12.028 1.00 92.06 365 VAL A O 1
ATOM 2911 N N . HIS A 1 366 ? 11.795 13.402 -13.137 1.00 90.69 366 HIS A N 1
ATOM 2912 C CA . HIS A 1 366 ? 12.590 14.105 -12.133 1.00 90.69 366 HIS A CA 1
ATOM 2913 C C . HIS A 1 366 ? 11.874 15.320 -11.550 1.00 90.69 366 HIS A C 1
ATOM 2915 O O . HIS A 1 366 ? 11.101 15.996 -12.239 1.00 90.69 366 HIS A O 1
ATOM 2921 N N . ALA A 1 367 ? 12.148 15.601 -10.276 1.00 85.06 367 ALA A N 1
ATOM 2922 C CA . ALA A 1 367 ? 11.718 16.830 -9.625 1.00 85.06 367 ALA A CA 1
ATOM 2923 C C . ALA A 1 367 ? 12.239 18.055 -10.395 1.00 85.06 367 ALA A C 1
ATOM 2925 O O . ALA A 1 367 ? 13.348 18.046 -10.932 1.00 85.06 367 ALA A O 1
ATOM 2926 N N . ASN A 1 368 ? 11.421 19.098 -10.469 1.00 76.25 368 ASN A N 1
ATOM 2927 C CA . ASN A 1 368 ? 11.807 20.392 -11.014 1.00 76.25 368 ASN A CA 1
ATOM 2928 C C . ASN A 1 368 ? 11.374 21.473 -10.018 1.00 76.25 368 ASN A C 1
ATOM 2930 O O . ASN A 1 368 ? 10.383 21.283 -9.315 1.00 76.25 368 ASN A O 1
ATOM 2934 N N . ASN A 1 369 ? 12.095 22.593 -9.980 1.00 67.38 369 ASN A N 1
ATOM 2935 C CA . ASN A 1 369 ? 11.807 23.713 -9.077 1.00 67.38 369 ASN A CA 1
ATOM 2936 C C . ASN A 1 369 ? 10.625 24.579 -9.550 1.00 67.38 369 ASN A C 1
ATOM 2938 O O . ASN A 1 369 ? 10.202 25.487 -8.836 1.00 67.38 369 ASN A O 1
ATOM 2942 N N . ASP A 1 370 ? 10.078 24.294 -10.735 1.00 67.75 370 ASP A N 1
ATOM 2943 C CA . ASP A 1 370 ? 8.868 24.939 -11.240 1.00 67.75 370 ASP A CA 1
ATOM 2944 C C . ASP A 1 370 ? 7.646 24.515 -10.409 1.00 67.75 370 ASP A C 1
ATOM 2946 O O . ASP A 1 370 ? 7.392 23.325 -10.203 1.00 67.75 370 ASP A O 1
ATOM 2950 N N . SER A 1 371 ? 6.854 25.492 -9.966 1.00 67.06 371 SER A N 1
ATOM 2951 C CA . SER A 1 371 ? 5.588 25.240 -9.281 1.00 67.06 371 SER A CA 1
ATOM 2952 C C . SER A 1 371 ? 4.585 24.579 -10.226 1.00 67.06 371 SER A C 1
ATOM 2954 O O . SER A 1 371 ? 4.271 25.114 -11.288 1.00 67.06 371 SER A O 1
ATOM 2956 N N . LEU A 1 372 ? 4.060 23.427 -9.819 1.00 70.88 372 LEU A N 1
ATOM 2957 C CA . LEU A 1 372 ? 2.891 22.809 -10.436 1.00 70.88 372 LEU A CA 1
ATOM 2958 C C . LEU A 1 372 ? 1.632 23.516 -9.934 1.00 70.88 372 LEU A C 1
ATOM 2960 O O . LEU A 1 372 ? 1.419 23.563 -8.723 1.00 70.88 372 LEU A O 1
ATOM 2964 N N . ASP A 1 373 ? 0.786 24.001 -10.844 1.00 71.25 373 ASP A N 1
ATOM 2965 C CA . ASP A 1 373 ? -0.503 24.599 -10.469 1.00 71.25 373 ASP A CA 1
ATOM 2966 C C . ASP A 1 373 ? -1.420 23.554 -9.815 1.00 71.25 373 ASP A C 1
ATOM 2968 O O . ASP A 1 373 ? -2.001 23.784 -8.756 1.00 71.25 373 ASP A O 1
ATOM 2972 N N . TYR A 1 374 ? -1.527 22.374 -10.431 1.00 75.56 374 TYR A N 1
ATOM 2973 C CA . TYR A 1 374 ? -2.299 21.245 -9.919 1.00 75.56 374 TYR A CA 1
ATOM 2974 C C . TYR A 1 374 ? -1.832 19.935 -10.561 1.00 75.56 374 TYR A C 1
ATOM 2976 O O . TYR A 1 374 ? -1.632 19.845 -11.770 1.00 75.56 374 TYR A O 1
ATOM 2984 N N . PHE A 1 375 ? -1.689 18.883 -9.753 1.00 80.00 375 PHE A N 1
ATOM 2985 C CA . PHE A 1 375 ? -1.496 17.519 -10.242 1.00 80.00 375 PHE A CA 1
ATOM 2986 C C . PHE A 1 375 ? -2.036 16.517 -9.227 1.00 80.00 375 PHE A C 1
ATOM 2988 O O . PHE A 1 375 ? -1.723 16.576 -8.039 1.00 80.00 375 PHE A O 1
ATOM 2995 N N . THR A 1 376 ? -2.830 15.564 -9.700 1.00 83.75 376 THR A N 1
ATOM 2996 C CA . THR A 1 376 ? -3.379 14.496 -8.867 1.00 83.75 376 THR A CA 1
ATOM 2997 C C . THR A 1 376 ? -3.511 13.228 -9.699 1.00 83.75 376 THR A C 1
ATOM 2999 O O . THR A 1 376 ? -4.046 13.212 -10.808 1.00 83.75 376 THR A O 1
ATOM 3002 N N . HIS A 1 377 ? -2.954 12.149 -9.166 1.00 83.56 377 HIS A N 1
ATOM 3003 C CA . HIS A 1 377 ? -2.892 10.844 -9.819 1.00 83.56 377 HIS A CA 1
ATOM 3004 C C . HIS A 1 377 ? -4.138 9.989 -9.542 1.00 83.56 377 HIS A C 1
ATOM 3006 O O . HIS A 1 377 ? -4.288 8.918 -10.128 1.00 83.56 377 HIS A O 1
ATOM 3012 N N . ASP A 1 378 ? -5.007 10.439 -8.638 1.00 83.88 378 ASP A N 1
ATOM 3013 C CA . ASP A 1 378 ? -6.234 9.745 -8.251 1.00 83.88 378 ASP A CA 1
ATOM 3014 C C . ASP A 1 378 ? -7.368 10.009 -9.261 1.00 83.88 378 ASP A C 1
ATOM 3016 O O . ASP A 1 378 ? -7.251 10.856 -10.153 1.00 83.88 378 ASP A O 1
ATOM 3020 N N . TYR A 1 379 ? -8.477 9.288 -9.131 1.00 83.94 379 TYR A N 1
ATOM 3021 C CA . TYR A 1 379 ? -9.695 9.540 -9.895 1.00 83.94 379 TYR A CA 1
ATOM 3022 C C . TYR A 1 379 ? -10.300 10.908 -9.571 1.00 83.94 379 TYR A C 1
ATOM 3024 O O . TYR A 1 379 ? -10.099 11.460 -8.487 1.00 83.94 379 TYR A O 1
ATOM 3032 N N . GLN A 1 380 ? -11.125 11.420 -10.490 1.00 85.50 380 GLN A N 1
ATOM 3033 C CA . GLN A 1 380 ? -11.940 12.609 -10.217 1.00 85.50 380 GLN A CA 1
ATOM 3034 C C . GLN A 1 380 ? -12.955 12.386 -9.088 1.00 85.50 380 GLN A C 1
ATOM 3036 O O . GLN A 1 380 ? -13.277 13.291 -8.319 1.00 85.50 380 GLN A O 1
ATOM 3041 N N . CYS A 1 381 ? -13.414 11.142 -8.973 1.00 83.31 381 CYS A N 1
ATOM 3042 C CA . CYS A 1 381 ? -14.216 10.632 -7.876 1.00 83.31 381 CYS A CA 1
ATOM 3043 C C . CYS A 1 381 ? -13.420 9.512 -7.192 1.00 83.31 381 CYS A C 1
ATOM 3045 O O . CYS A 1 381 ? -13.364 8.410 -7.744 1.00 83.31 381 CYS A O 1
ATOM 3047 N N . PRO A 1 382 ? -12.782 9.766 -6.039 1.00 80.94 382 PRO A N 1
ATOM 3048 C CA . PRO A 1 382 ? -12.098 8.723 -5.277 1.00 80.94 382 PRO A CA 1
ATOM 3049 C C . PRO A 1 382 ? -13.029 7.551 -4.914 1.00 80.94 382 PRO A C 1
ATOM 3051 O O . PRO A 1 382 ? -14.211 7.763 -4.647 1.00 80.94 382 PRO A O 1
ATOM 3054 N N . ASN A 1 383 ? -12.495 6.322 -4.888 1.00 79.62 383 ASN A N 1
ATOM 3055 C CA . ASN A 1 383 ? -13.213 5.077 -4.550 1.00 79.62 383 ASN A CA 1
ATOM 3056 C C . ASN A 1 383 ? -14.581 4.901 -5.256 1.00 79.62 383 ASN A C 1
ATOM 3058 O O . ASN A 1 383 ? -15.600 4.681 -4.589 1.00 79.62 383 ASN A O 1
ATOM 3062 N N . PRO A 1 384 ? -14.654 4.971 -6.600 1.00 74.75 384 PRO A N 1
ATOM 3063 C CA . PRO A 1 384 ? -15.933 4.999 -7.313 1.00 74.75 384 PRO A CA 1
ATOM 3064 C C . PRO A 1 384 ? -16.738 3.696 -7.182 1.00 74.75 384 PRO A C 1
ATOM 3066 O O . PRO A 1 384 ? -17.961 3.726 -7.252 1.00 74.75 384 PRO A O 1
ATOM 3069 N N . LEU A 1 385 ? -16.073 2.550 -6.987 1.00 75.06 385 LEU A N 1
ATOM 3070 C CA . LEU A 1 385 ? -16.724 1.236 -6.880 1.00 75.06 385 LEU A CA 1
ATOM 3071 C C . LEU A 1 385 ? -17.347 0.985 -5.501 1.00 75.06 385 LEU A C 1
ATOM 3073 O O . LEU A 1 385 ? -18.330 0.246 -5.389 1.00 75.06 385 LEU A O 1
ATOM 3077 N N . SER A 1 386 ? -16.751 1.576 -4.467 1.00 74.00 386 SER A N 1
ATOM 3078 C CA . SER A 1 386 ? -17.114 1.341 -3.066 1.00 74.00 386 SER A CA 1
ATOM 3079 C C . SER A 1 386 ? -17.988 2.445 -2.482 1.00 74.00 386 SER A C 1
ATOM 3081 O O . SER A 1 386 ? -18.636 2.219 -1.460 1.00 74.00 386 SER A O 1
ATOM 3083 N N . SER A 1 387 ? -18.023 3.607 -3.134 1.00 70.12 387 SER A N 1
ATOM 3084 C CA . SER A 1 387 ? -18.871 4.738 -2.763 1.00 70.12 387 SER A CA 1
ATOM 3085 C C . SER A 1 387 ? -20.359 4.450 -2.998 1.00 70.12 387 SER A C 1
ATOM 3087 O O . SER A 1 387 ? -20.736 3.628 -3.833 1.00 70.12 387 SER A O 1
ATOM 3089 N N . ILE A 1 388 ? -21.220 5.144 -2.252 1.00 69.25 388 ILE A N 1
ATOM 3090 C CA . ILE A 1 388 ? -22.681 5.086 -2.417 1.00 69.25 388 ILE A CA 1
ATOM 3091 C C . ILE A 1 388 ? -23.095 5.766 -3.733 1.00 69.25 388 ILE A C 1
ATOM 3093 O O . ILE A 1 388 ? -22.549 6.806 -4.102 1.00 69.25 388 ILE A O 1
ATOM 3097 N N . ASP A 1 389 ? -24.093 5.206 -4.421 1.00 63.81 389 ASP A N 1
ATOM 3098 C CA . ASP A 1 389 ? -24.614 5.757 -5.673 1.00 63.81 389 ASP A CA 1
ATOM 3099 C C . ASP A 1 389 ? -25.134 7.199 -5.472 1.00 63.81 389 ASP A C 1
ATOM 3101 O O . ASP A 1 389 ? -25.995 7.465 -4.634 1.00 63.81 389 ASP A O 1
ATOM 3105 N N . GLY A 1 390 ? -24.607 8.150 -6.253 1.00 62.88 390 GLY A N 1
ATOM 3106 C CA . GLY A 1 390 ? -25.035 9.556 -6.248 1.00 62.88 390 GLY A CA 1
ATOM 3107 C C . GLY A 1 390 ? -24.200 10.532 -5.406 1.00 62.88 390 GLY A C 1
ATOM 3108 O O . GLY A 1 390 ? -24.522 11.722 -5.438 1.00 62.88 390 GLY A O 1
ATOM 3109 N N . THR A 1 391 ? -23.142 10.074 -4.719 1.00 64.75 391 THR A N 1
ATOM 3110 C CA . THR A 1 391 ? -22.183 10.917 -3.959 1.00 64.75 391 THR A CA 1
ATOM 3111 C C . THR A 1 391 ? -21.190 11.676 -4.838 1.00 64.75 391 THR A C 1
ATOM 3113 O O . THR A 1 391 ? -20.679 12.718 -4.432 1.00 64.75 391 THR A O 1
ATOM 3116 N N . CYS A 1 392 ? -20.933 11.180 -6.050 1.00 70.69 392 CYS A N 1
ATOM 3117 C CA . CYS A 1 392 ? -20.155 11.880 -7.064 1.00 70.69 392 CYS A CA 1
ATOM 3118 C C . CYS A 1 392 ? -21.015 12.065 -8.315 1.00 70.69 392 CYS A C 1
ATOM 3120 O O . CYS A 1 392 ? -21.390 11.097 -8.980 1.00 70.69 392 CYS A O 1
ATOM 3122 N N . ARG A 1 393 ? -21.375 13.316 -8.608 1.00 67.88 393 ARG A N 1
ATOM 3123 C CA . ARG A 1 393 ? -22.170 13.697 -9.786 1.00 67.88 393 ARG A CA 1
ATOM 3124 C C . ARG A 1 393 ? -21.296 14.521 -10.722 1.00 67.88 393 ARG A C 1
ATOM 3126 O O . ARG A 1 393 ? -20.282 15.062 -10.299 1.00 67.88 393 ARG A O 1
ATOM 3133 N N . LYS A 1 394 ? -21.706 14.664 -11.986 1.00 64.25 394 LYS A N 1
ATOM 3134 C CA . LYS A 1 394 ? -20.990 15.532 -12.941 1.00 64.25 394 LYS A CA 1
ATOM 3135 C C . LYS A 1 394 ? -20.835 16.970 -12.425 1.00 64.25 394 LYS A C 1
ATOM 3137 O O . LYS A 1 394 ? -19.815 17.583 -12.698 1.00 64.25 394 LYS A O 1
ATOM 3142 N N . ASP A 1 395 ? -21.796 17.437 -11.628 1.00 62.94 395 ASP A N 1
ATOM 3143 C CA . ASP A 1 395 ? -21.819 18.782 -11.036 1.00 62.94 395 ASP A CA 1
ATOM 3144 C C . ASP A 1 395 ? -21.117 18.858 -9.659 1.00 62.94 395 ASP A C 1
ATOM 3146 O O . ASP A 1 395 ? -21.112 19.901 -9.013 1.00 62.94 395 ASP A O 1
ATOM 3150 N N . SER A 1 396 ? -20.573 17.742 -9.157 1.00 68.75 396 SER A N 1
ATOM 3151 C CA . SER A 1 396 ? -19.857 17.669 -7.877 1.00 68.75 396 SER A CA 1
ATOM 3152 C C . SER A 1 396 ? -18.789 16.579 -7.943 1.00 68.75 396 SER A C 1
ATOM 3154 O O . SER A 1 396 ? -18.983 15.443 -7.496 1.00 68.75 396 SER A O 1
ATOM 3156 N N . MET A 1 397 ? -17.663 16.934 -8.563 1.00 77.44 397 MET A N 1
ATOM 3157 C CA . MET A 1 397 ? -16.452 16.122 -8.575 1.00 77.44 397 MET A CA 1
ATOM 3158 C C . MET A 1 397 ? -15.561 16.555 -7.416 1.00 77.44 397 MET A C 1
ATOM 3160 O O . MET A 1 397 ? -15.093 17.684 -7.381 1.00 77.44 397 MET A O 1
ATOM 3164 N N . TRP A 1 398 ? -15.292 15.648 -6.481 1.00 77.75 398 TRP A N 1
ATOM 3165 C CA . TRP A 1 398 ? -14.478 15.951 -5.296 1.00 77.75 398 TRP A CA 1
ATOM 3166 C C . TRP A 1 398 ? -13.001 16.203 -5.607 1.00 77.75 398 TRP A C 1
ATOM 3168 O O . TRP A 1 398 ? -12.289 16.798 -4.801 1.00 77.75 398 TRP A O 1
ATOM 3178 N N . ASN A 1 399 ? -12.532 15.723 -6.758 1.00 83.44 399 ASN A N 1
ATOM 3179 C CA . ASN A 1 399 ? -11.171 15.904 -7.231 1.00 83.44 399 ASN A CA 1
ATOM 3180 C C . ASN A 1 399 ? -11.177 16.322 -8.717 1.00 83.44 399 ASN A C 1
ATOM 3182 O O . ASN A 1 399 ? -10.860 15.509 -9.581 1.00 83.44 399 ASN A O 1
ATOM 3186 N N . PRO A 1 400 ? -11.540 17.566 -9.071 1.00 82.94 400 PRO A N 1
ATOM 3187 C CA . PRO A 1 400 ? -11.759 17.966 -10.470 1.00 82.94 400 PRO A CA 1
ATOM 3188 C C . PRO A 1 400 ? -10.536 17.734 -11.376 1.00 82.94 400 PRO A C 1
ATOM 3190 O O . PRO A 1 400 ? -10.675 17.348 -12.538 1.00 82.94 400 PRO A O 1
ATOM 3193 N N . HIS A 1 401 ? -9.331 17.874 -10.820 1.00 84.69 401 HIS A N 1
ATOM 3194 C CA . HIS A 1 401 ? -8.064 17.666 -11.525 1.00 84.69 401 HIS A CA 1
ATOM 3195 C C . HIS A 1 401 ? -7.615 16.192 -11.601 1.00 84.69 401 HIS A C 1
ATOM 3197 O O . HIS A 1 401 ? -6.516 15.920 -12.085 1.00 84.69 401 HIS A O 1
ATOM 3203 N N . GLY A 1 402 ? -8.426 15.244 -11.112 1.00 86.06 402 GLY A N 1
ATOM 3204 C CA . GLY A 1 402 ? -8.140 13.806 -11.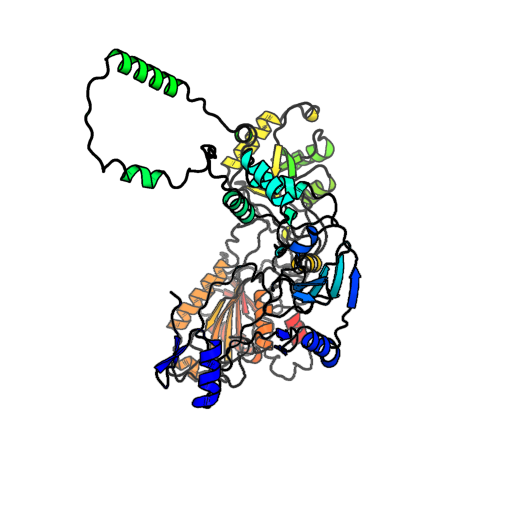070 1.00 86.06 402 GLY A CA 1
ATOM 3205 C C . GLY A 1 402 ? -7.785 13.215 -12.433 1.00 86.06 402 GLY A C 1
ATOM 3206 O O . GLY A 1 402 ? -8.625 13.178 -13.327 1.00 86.06 402 GLY A O 1
ATOM 3207 N N . THR A 1 403 ? -6.563 12.701 -12.590 1.00 84.31 403 THR A N 1
ATOM 3208 C CA . THR A 1 403 ? -6.103 12.102 -13.860 1.00 84.31 403 THR A CA 1
ATOM 3209 C C . THR A 1 403 ? -6.306 10.590 -13.943 1.00 84.31 403 THR A C 1
ATOM 3211 O O . THR A 1 403 ? -6.159 10.020 -15.022 1.00 84.31 403 THR A O 1
ATOM 3214 N N . ALA A 1 404 ? -6.614 9.927 -12.822 1.00 85.38 404 ALA A N 1
ATOM 3215 C CA . ALA A 1 404 ? -6.680 8.468 -12.696 1.00 85.38 404 ALA A CA 1
ATOM 3216 C C . ALA A 1 404 ? -5.388 7.723 -13.087 1.00 85.38 404 ALA A C 1
ATOM 3218 O O . ALA A 1 404 ? -5.409 6.509 -13.303 1.00 85.38 404 ALA A O 1
ATOM 3219 N N . LEU A 1 405 ? -4.251 8.425 -13.158 1.00 84.62 405 LEU A N 1
ATOM 3220 C CA . LEU A 1 405 ? -2.984 7.854 -13.605 1.00 84.62 405 LEU A CA 1
ATOM 3221 C C . LEU A 1 405 ? -2.509 6.685 -12.729 1.00 84.62 405 LEU A C 1
ATOM 3223 O O . LEU A 1 405 ? -1.912 5.737 -13.229 1.00 84.62 405 LEU A O 1
ATOM 3227 N N . LEU A 1 406 ? -2.815 6.717 -11.431 1.00 83.56 406 LEU A N 1
ATOM 3228 C CA . LEU A 1 406 ? -2.469 5.659 -10.480 1.00 83.56 406 LEU A CA 1
ATOM 3229 C C . LEU A 1 406 ? -3.074 4.292 -10.828 1.00 83.56 406 LEU A C 1
ATOM 3231 O O . LEU A 1 406 ? -2.557 3.261 -10.401 1.00 83.56 406 LEU A O 1
ATOM 3235 N N . PHE A 1 407 ? -4.180 4.295 -11.570 1.00 80.69 407 PHE A N 1
ATOM 3236 C CA . PHE A 1 407 ? -4.952 3.106 -11.917 1.00 80.69 407 PHE A CA 1
ATOM 3237 C C . PHE A 1 407 ? -4.775 2.697 -13.385 1.00 80.69 407 PHE A C 1
ATOM 3239 O O . PHE A 1 407 ? -5.404 1.737 -13.829 1.00 80.69 407 PHE A O 1
ATOM 3246 N N . ALA A 1 408 ? -3.936 3.411 -14.141 1.00 81.81 408 ALA A N 1
ATOM 3247 C CA . ALA A 1 408 ? -3.596 3.053 -15.511 1.00 81.81 408 ALA A CA 1
ATOM 3248 C C . ALA A 1 408 ? -2.633 1.852 -15.538 1.00 81.81 408 ALA A C 1
ATOM 3250 O O . ALA A 1 408 ? -1.696 1.780 -14.741 1.00 81.81 408 ALA A O 1
ATOM 3251 N N . ASP A 1 409 ? -2.840 0.919 -16.473 1.00 80.12 409 ASP A N 1
ATOM 3252 C CA . ASP A 1 409 ? -1.885 -0.167 -16.732 1.00 80.12 409 ASP A CA 1
ATOM 3253 C C . ASP A 1 409 ? -0.802 0.352 -17.684 1.00 80.12 409 ASP A C 1
ATOM 3255 O O . ASP A 1 409 ? -1.098 0.788 -18.800 1.00 80.12 409 ASP A O 1
ATOM 3259 N N . ILE A 1 410 ? 0.444 0.362 -17.212 1.00 84.25 410 ILE A N 1
ATOM 3260 C CA . ILE A 1 410 ? 1.595 0.904 -17.936 1.00 84.25 410 ILE A CA 1
ATOM 3261 C C . ILE A 1 410 ? 2.585 -0.249 -18.183 1.00 84.25 410 ILE A C 1
ATOM 3263 O O . ILE A 1 410 ? 3.048 -0.862 -17.216 1.00 84.25 410 ILE A O 1
ATOM 3267 N N . PRO A 1 411 ? 2.949 -0.540 -19.450 1.00 83.31 411 PRO A N 1
ATOM 3268 C CA . PRO A 1 411 ? 3.736 -1.722 -19.827 1.00 83.31 411 PRO A CA 1
ATOM 3269 C C . PRO A 1 411 ? 5.217 -1.639 -19.475 1.00 83.31 411 PRO A C 1
ATOM 3271 O O . PRO A 1 411 ? 5.929 -2.637 -19.582 1.00 83.31 411 PRO A O 1
ATOM 3274 N N . PHE A 1 412 ? 5.691 -0.468 -19.064 1.00 86.44 412 PHE A N 1
ATOM 3275 C CA . PHE A 1 412 ? 7.090 -0.206 -18.777 1.00 86.44 412 PHE A CA 1
ATOM 3276 C C . PHE A 1 412 ? 7.269 0.439 -17.392 1.00 86.44 412 PHE A C 1
ATOM 3278 O O . PHE A 1 412 ? 6.361 1.108 -16.892 1.00 86.44 412 PHE A O 1
ATOM 3285 N N . PRO A 1 413 ? 8.431 0.254 -16.739 1.00 89.38 413 PRO A N 1
ATOM 3286 C CA . PRO A 1 413 ? 8.689 0.829 -15.426 1.00 89.38 413 PRO A CA 1
ATOM 3287 C C . PRO A 1 413 ? 8.809 2.354 -15.482 1.00 89.38 413 PRO A C 1
ATOM 3289 O O . PRO A 1 413 ? 9.452 2.910 -16.374 1.00 89.38 413 PRO A O 1
ATOM 3292 N N . ILE A 1 414 ? 8.249 3.013 -14.466 1.00 90.25 414 ILE A N 1
ATOM 3293 C CA . ILE A 1 414 ? 8.412 4.449 -14.231 1.00 90.25 414 ILE A CA 1
ATOM 3294 C C . ILE A 1 414 ? 9.206 4.647 -12.944 1.00 90.25 414 ILE A C 1
ATOM 3296 O O . ILE A 1 414 ? 8.850 4.079 -11.910 1.00 90.25 414 ILE A O 1
ATOM 3300 N N . PHE A 1 415 ? 10.262 5.453 -12.997 1.00 91.94 415 PHE A N 1
ATOM 3301 C CA . PHE A 1 415 ? 11.048 5.837 -11.826 1.00 91.94 415 PHE A CA 1
ATOM 3302 C C . PHE A 1 415 ? 10.996 7.342 -11.601 1.00 91.94 415 PHE A C 1
ATOM 3304 O O . PHE A 1 415 ? 11.072 8.116 -12.550 1.00 91.94 415 PHE A O 1
ATOM 3311 N N . TYR A 1 416 ? 10.908 7.740 -10.336 1.00 90.94 416 TYR A N 1
ATOM 3312 C CA . TYR A 1 416 ? 10.994 9.124 -9.897 1.00 90.94 416 TYR A CA 1
ATOM 3313 C C . TYR A 1 416 ? 12.343 9.406 -9.232 1.00 90.94 416 TYR A C 1
ATOM 3315 O O . TYR A 1 416 ? 12.784 8.637 -8.375 1.00 90.94 416 TYR A O 1
ATOM 3323 N N . LEU A 1 417 ? 12.979 10.510 -9.621 1.00 90.75 417 LEU A N 1
ATOM 3324 C CA . LEU A 1 417 ? 14.209 11.032 -9.034 1.00 90.75 417 LEU A CA 1
ATOM 3325 C C . LEU A 1 417 ? 13.954 12.384 -8.373 1.00 90.75 417 LEU A C 1
ATOM 3327 O O . LEU A 1 417 ? 13.474 13.323 -9.007 1.00 90.75 417 LEU A O 1
ATOM 3331 N N . GLU A 1 418 ? 14.306 12.468 -7.096 1.00 87.31 418 GLU A N 1
ATOM 3332 C CA . GLU A 1 418 ? 14.196 13.688 -6.291 1.00 87.31 418 GLU A CA 1
ATOM 3333 C C . GLU A 1 418 ? 15.535 14.439 -6.205 1.00 87.31 418 GLU A C 1
ATOM 3335 O O . GLU A 1 418 ? 15.554 15.664 -6.175 1.00 87.31 418 GLU A O 1
ATOM 3340 N N . GLU A 1 419 ? 16.658 13.715 -6.206 1.00 89.44 419 GLU A N 1
ATOM 3341 C CA . GLU A 1 419 ? 18.004 14.271 -6.019 1.00 89.44 419 GLU A CA 1
ATOM 3342 C C . GLU A 1 419 ? 18.536 14.928 -7.309 1.00 89.44 419 GLU A C 1
ATOM 3344 O O . GLU A 1 419 ? 18.770 14.246 -8.309 1.00 89.44 419 GLU A O 1
ATOM 3349 N N . GLU A 1 420 ? 18.780 16.246 -7.288 1.00 88.69 420 GLU A N 1
ATOM 3350 C CA . GLU A 1 420 ? 19.277 16.999 -8.457 1.00 88.69 420 GLU A CA 1
ATOM 3351 C C . GLU A 1 420 ? 20.653 16.514 -8.955 1.00 88.69 420 GLU A C 1
ATOM 3353 O O . GLU A 1 420 ? 20.905 16.513 -10.161 1.00 88.69 420 GLU A O 1
ATOM 3358 N N . GLU A 1 421 ? 21.534 16.059 -8.056 1.00 91.44 421 GLU A N 1
ATOM 3359 C CA . GLU A 1 421 ? 22.868 15.544 -8.413 1.00 91.44 421 GLU A CA 1
ATOM 3360 C C . GLU A 1 421 ? 22.781 14.313 -9.328 1.00 91.44 421 GLU A C 1
ATOM 3362 O O . GLU A 1 421 ? 23.507 14.202 -10.319 1.00 91.44 421 GLU A O 1
ATOM 3367 N N . GLU A 1 422 ? 21.849 13.406 -9.038 1.00 92.31 422 GLU A N 1
ATOM 3368 C CA . GLU A 1 422 ? 21.626 12.194 -9.825 1.00 92.31 422 GLU A CA 1
ATOM 3369 C C . GLU A 1 422 ? 20.993 12.512 -11.186 1.00 92.31 422 GLU A C 1
ATOM 3371 O O . GLU A 1 422 ? 21.367 11.938 -12.212 1.00 92.31 422 GLU A O 1
ATOM 3376 N N . VAL A 1 423 ? 20.090 13.496 -11.230 1.00 91.94 423 VAL A N 1
ATOM 3377 C CA . VAL A 1 423 ? 19.521 14.009 -12.486 1.00 91.94 423 VAL A CA 1
ATOM 3378 C C . VAL A 1 423 ? 20.611 14.638 -13.357 1.00 91.94 423 VAL A C 1
ATOM 3380 O O . VAL A 1 423 ? 20.626 14.436 -14.575 1.00 91.94 423 VAL A O 1
ATOM 3383 N N . TRP A 1 424 ? 21.556 15.365 -12.751 1.00 92.12 424 TRP A N 1
ATOM 3384 C CA . TRP A 1 424 ? 22.672 15.975 -13.469 1.00 92.12 424 TRP A CA 1
ATOM 3385 C C . TRP A 1 424 ? 23.573 14.929 -14.132 1.00 92.12 424 TRP A C 1
ATOM 3387 O O . TRP A 1 424 ? 23.908 15.102 -15.301 1.00 92.12 424 TRP A O 1
ATOM 3397 N N . LYS A 1 425 ? 23.894 13.817 -13.456 1.00 93.12 425 LYS A N 1
ATOM 3398 C CA . LYS A 1 425 ? 24.685 12.716 -14.046 1.00 93.12 425 LYS A CA 1
ATOM 3399 C C . LYS A 1 425 ? 24.037 12.150 -15.308 1.00 93.12 425 LYS A C 1
ATOM 3401 O O . LYS A 1 425 ? 24.699 11.943 -16.324 1.00 93.12 425 LYS A O 1
ATOM 3406 N N . ILE A 1 426 ? 22.723 11.937 -15.262 1.00 93.50 426 ILE A N 1
ATOM 3407 C CA . ILE A 1 426 ? 21.944 11.437 -16.401 1.00 93.50 426 ILE A CA 1
ATOM 3408 C C . ILE A 1 426 ? 21.966 12.451 -17.548 1.00 93.50 426 ILE A C 1
ATOM 3410 O O . ILE A 1 426 ? 22.188 12.084 -18.704 1.00 93.50 426 ILE A O 1
ATOM 3414 N N . ARG A 1 427 ? 21.783 13.736 -17.228 1.00 93.25 427 ARG A N 1
ATOM 3415 C CA . ARG A 1 427 ? 21.829 14.828 -18.205 1.00 93.25 427 ARG A CA 1
ATOM 3416 C C . ARG A 1 427 ? 23.217 14.984 -18.831 1.00 93.25 427 ARG A C 1
ATOM 3418 O O . ARG A 1 427 ? 23.304 15.192 -20.039 1.00 93.25 427 ARG A O 1
ATOM 3425 N N . ASP A 1 428 ? 24.286 14.870 -18.047 1.00 94.25 428 ASP A N 1
ATOM 3426 C CA . ASP A 1 428 ? 25.671 14.917 -18.526 1.00 94.25 428 ASP A CA 1
ATOM 3427 C C . ASP A 1 428 ? 25.964 13.744 -19.470 1.00 94.25 428 ASP A C 1
ATOM 3429 O O . ASP A 1 428 ? 26.452 13.944 -20.583 1.00 94.25 428 ASP A O 1
ATOM 3433 N N . CYS A 1 429 ? 25.545 12.531 -19.096 1.00 93.44 429 CYS A N 1
ATOM 3434 C CA . CYS A 1 429 ? 25.695 11.352 -19.946 1.00 93.44 429 CYS A CA 1
ATOM 3435 C C . CYS A 1 429 ? 24.935 11.494 -21.274 1.00 93.44 429 CYS A C 1
ATOM 3437 O O . CYS A 1 429 ? 25.477 11.190 -22.340 1.00 93.44 429 CYS A O 1
ATOM 3439 N N . PHE A 1 430 ? 23.704 12.018 -21.232 1.00 93.00 430 PHE A N 1
ATOM 3440 C CA . PHE A 1 430 ? 22.918 12.313 -22.429 1.00 93.00 430 PHE A CA 1
ATOM 3441 C C . PHE A 1 430 ? 23.607 13.344 -23.332 1.00 93.00 430 PHE A C 1
ATOM 3443 O O . PHE A 1 430 ? 23.762 13.101 -24.526 1.00 93.00 430 PHE A O 1
ATOM 3450 N N . LYS A 1 431 ? 24.083 14.466 -22.784 1.00 93.00 431 LYS A N 1
ATOM 3451 C CA . LYS A 1 431 ? 24.764 15.507 -23.573 1.00 93.00 431 LYS A CA 1
ATOM 3452 C C . LYS A 1 431 ? 26.069 15.010 -24.188 1.00 93.00 431 LYS A C 1
ATOM 3454 O O . LYS A 1 431 ? 26.379 15.318 -25.334 1.00 93.00 431 LYS A O 1
ATOM 3459 N N . LYS A 1 432 ? 26.828 14.213 -23.437 1.00 92.12 432 LYS A N 1
ATOM 3460 C CA . LYS A 1 432 ? 28.128 13.691 -23.866 1.00 92.12 432 LYS A CA 1
ATOM 3461 C C . LYS A 1 432 ? 28.022 12.617 -24.942 1.00 92.12 432 LYS A C 1
ATOM 3463 O O . LYS A 1 432 ? 28.923 12.519 -25.773 1.00 92.12 432 LYS A O 1
ATOM 3468 N N . PHE A 1 433 ? 26.970 11.798 -24.911 1.00 90.19 433 PHE A N 1
ATOM 3469 C CA . PHE A 1 433 ? 26.869 10.627 -25.778 1.00 90.19 433 PHE A CA 1
ATOM 3470 C C . PHE A 1 433 ? 25.640 10.588 -26.669 1.00 90.19 433 PHE A C 1
ATOM 3472 O O . PHE A 1 433 ? 25.694 9.860 -27.635 1.00 90.19 433 PHE A O 1
ATOM 3479 N N . ASN A 1 434 ? 24.547 11.302 -26.440 1.00 89.94 434 ASN A N 1
ATOM 3480 C CA . ASN A 1 434 ? 23.294 11.072 -27.181 1.00 89.94 434 ASN A CA 1
ATOM 3481 C C . ASN A 1 434 ? 22.811 12.318 -27.951 1.00 89.94 434 ASN A C 1
ATOM 3483 O O . ASN A 1 434 ? 22.195 12.158 -29.005 1.00 89.94 434 ASN A O 1
ATOM 3487 N N . ASP A 1 435 ? 23.165 13.524 -27.496 1.00 88.12 435 ASP A N 1
ATOM 3488 C CA . ASP A 1 435 ? 22.695 14.828 -28.008 1.00 88.12 435 ASP A CA 1
ATOM 3489 C C . ASP A 1 435 ? 23.410 15.327 -29.287 1.00 88.12 435 ASP A C 1
ATOM 3491 O O . ASP A 1 435 ? 23.743 16.500 -29.437 1.00 88.12 435 ASP A O 1
ATOM 3495 N N . PHE A 1 436 ? 23.729 14.428 -30.218 1.00 85.06 436 PHE A N 1
ATOM 3496 C CA . PHE A 1 436 ? 24.264 14.801 -31.533 1.00 85.06 436 PHE A CA 1
ATOM 3497 C C . PHE A 1 436 ? 24.049 13.699 -32.569 1.00 85.06 436 PHE A C 1
ATOM 3499 O O . PHE A 1 436 ? 23.992 12.512 -32.231 1.00 85.06 436 PHE A O 1
ATOM 3506 N N . HIS A 1 437 ? 23.977 14.114 -33.841 1.00 79.31 437 HIS A N 1
ATOM 3507 C CA . HIS A 1 437 ? 23.865 13.249 -35.022 1.00 79.31 437 HIS A CA 1
ATOM 3508 C C . HIS A 1 437 ? 22.800 12.146 -34.867 1.00 79.31 437 HIS A C 1
ATOM 3510 O O . HIS A 1 437 ? 23.113 10.956 -34.843 1.00 79.31 437 HIS A O 1
ATOM 3516 N N . TYR A 1 438 ? 21.532 12.562 -34.760 1.00 78.31 438 TYR A N 1
ATOM 3517 C CA . TYR A 1 438 ? 20.385 11.682 -34.500 1.00 78.31 438 TYR A CA 1
ATOM 3518 C C . TYR A 1 438 ? 20.166 10.590 -35.565 1.00 78.31 438 TYR A C 1
ATOM 3520 O O . TYR A 1 438 ? 19.720 9.495 -35.240 1.00 78.31 438 TYR A O 1
ATOM 3528 N N . GLU A 1 439 ? 20.538 10.846 -36.819 1.00 77.06 439 GLU A N 1
ATOM 3529 C CA . GLU A 1 439 ? 20.394 9.885 -37.925 1.00 77.06 439 GLU A CA 1
ATOM 3530 C C . GLU A 1 439 ? 21.368 8.697 -37.828 1.00 77.06 439 GLU A C 1
ATOM 3532 O O . GLU A 1 439 ? 21.045 7.606 -38.280 1.00 77.06 439 GLU A O 1
ATOM 3537 N N . ALA A 1 440 ? 22.534 8.887 -37.197 1.00 79.31 440 ALA A N 1
ATOM 3538 C CA . ALA A 1 440 ? 23.592 7.878 -37.068 1.00 79.31 440 ALA A CA 1
ATOM 3539 C C . ALA A 1 440 ? 23.736 7.353 -35.625 1.00 79.31 440 ALA A C 1
ATOM 3541 O O . ALA A 1 440 ? 24.812 6.912 -35.217 1.00 79.31 440 ALA A O 1
ATOM 3542 N N . GLN A 1 441 ? 22.677 7.438 -34.808 1.00 81.00 441 GLN A N 1
ATOM 3543 C CA . GLN A 1 441 ? 22.725 6.977 -33.414 1.00 81.00 441 GLN A CA 1
ATOM 3544 C C . GLN A 1 441 ? 22.990 5.472 -33.290 1.00 81.00 441 GLN A C 1
ATOM 3546 O O . GLN A 1 441 ? 23.667 5.072 -32.347 1.00 81.00 441 GLN A O 1
ATOM 3551 N N . SER A 1 442 ? 22.522 4.645 -34.229 1.00 78.06 442 SER A N 1
ATOM 3552 C CA . SER A 1 442 ? 22.732 3.188 -34.199 1.00 78.06 442 SER A CA 1
ATOM 3553 C C . SER A 1 442 ? 24.204 2.771 -34.275 1.00 78.06 442 SER A C 1
ATOM 3555 O O . SER A 1 442 ? 24.573 1.713 -33.770 1.00 78.06 442 SER A O 1
ATOM 3557 N N . ASP A 1 443 ? 25.052 3.601 -34.886 1.00 82.81 443 ASP A N 1
ATOM 3558 C CA . ASP A 1 443 ? 26.409 3.211 -35.290 1.00 82.81 443 ASP A CA 1
ATOM 3559 C C . ASP A 1 443 ? 27.476 3.582 -34.247 1.00 82.81 443 ASP A C 1
ATOM 3561 O O . ASP A 1 443 ? 28.674 3.370 -34.452 1.00 82.81 443 ASP A O 1
ATOM 3565 N N . ARG A 1 444 ? 27.062 4.157 -33.112 1.00 85.94 444 ARG A N 1
ATOM 3566 C CA . ARG A 1 444 ? 27.954 4.750 -32.110 1.00 85.94 444 ARG A CA 1
ATOM 3567 C C . ARG A 1 444 ? 27.616 4.288 -30.690 1.00 85.94 444 ARG A C 1
ATOM 3569 O O . ARG A 1 444 ? 26.485 3.901 -30.417 1.00 85.94 444 ARG A O 1
ATOM 3576 N N . PRO A 1 445 ? 28.577 4.340 -29.750 1.00 88.88 445 PRO A N 1
ATOM 3577 C CA . PRO A 1 445 ? 28.301 4.008 -28.358 1.00 88.88 445 PRO A CA 1
ATOM 3578 C C . PRO A 1 445 ? 27.417 5.088 -27.722 1.00 88.88 445 PRO A C 1
ATOM 3580 O O . PRO A 1 445 ? 27.822 6.247 -27.610 1.00 88.88 445 PRO A O 1
ATOM 3583 N N . LEU A 1 446 ? 26.213 4.693 -27.309 1.00 91.69 446 LEU A N 1
ATOM 3584 C CA . LEU A 1 446 ? 25.229 5.558 -26.660 1.00 91.69 446 LEU A CA 1
ATOM 3585 C C . LEU A 1 446 ? 25.209 5.339 -25.146 1.00 91.69 446 LEU A C 1
ATOM 3587 O O . LEU A 1 446 ? 25.501 4.249 -24.649 1.00 91.69 446 LEU A O 1
ATOM 3591 N N . CYS A 1 447 ? 24.798 6.372 -24.414 1.00 93.75 447 CYS A N 1
ATOM 3592 C CA . CYS A 1 447 ? 24.477 6.244 -23.001 1.00 93.75 447 CYS A CA 1
ATOM 3593 C C . CYS A 1 447 ? 23.071 5.654 -22.826 1.00 93.75 447 CYS A C 1
ATOM 3595 O O . CYS A 1 447 ? 22.109 6.108 -23.454 1.00 93.75 447 CYS A O 1
ATOM 3597 N N . SER A 1 448 ? 22.948 4.646 -21.965 1.00 93.62 448 SER A N 1
ATOM 3598 C CA . SER A 1 448 ? 21.701 3.922 -21.706 1.00 93.62 448 SER A CA 1
ATOM 3599 C C . SER A 1 448 ? 21.426 3.806 -20.209 1.00 93.62 448 SER A C 1
ATOM 3601 O O . SER A 1 448 ? 22.343 3.866 -19.390 1.00 93.62 448 SER A O 1
ATOM 3603 N N . LEU A 1 449 ? 20.152 3.642 -19.860 1.00 93.62 449 LEU A N 1
ATOM 3604 C CA . LEU A 1 449 ? 19.702 3.333 -18.506 1.00 93.62 449 LEU A CA 1
ATOM 3605 C C . LEU A 1 449 ? 19.168 1.906 -18.440 1.00 93.62 449 LEU A C 1
ATOM 3607 O O . LEU A 1 449 ? 18.599 1.390 -19.400 1.00 93.62 449 LEU A O 1
ATOM 3611 N N . GLU A 1 450 ? 19.338 1.285 -17.277 1.00 92.25 450 GLU A N 1
ATOM 3612 C CA . GLU A 1 450 ? 18.779 -0.022 -16.935 1.00 92.25 450 GLU A CA 1
ATOM 3613 C C . GLU A 1 450 ? 17.845 0.151 -15.729 1.00 92.25 450 GLU A C 1
ATOM 3615 O O . GLU A 1 450 ? 18.287 0.432 -14.614 1.00 92.25 450 GLU A O 1
ATOM 3620 N N . LEU A 1 451 ? 16.541 -0.014 -15.949 1.00 90.50 451 LEU A N 1
ATOM 3621 C CA . LEU A 1 451 ? 15.500 0.130 -14.935 1.00 90.50 451 LEU A CA 1
ATOM 3622 C C . LEU A 1 451 ? 15.056 -1.250 -14.442 1.00 90.50 451 LEU A C 1
ATOM 3624 O O . LEU A 1 451 ? 14.442 -2.030 -15.173 1.00 90.50 451 LEU A O 1
ATOM 3628 N N . LYS A 1 452 ? 15.330 -1.554 -13.171 1.00 87.75 452 LYS A N 1
ATOM 3629 C CA . LYS A 1 452 ? 14.974 -2.841 -12.550 1.00 87.75 452 LYS A CA 1
ATOM 3630 C C . LYS A 1 452 ? 13.759 -2.698 -11.649 1.00 87.75 452 LYS A C 1
ATOM 3632 O O . LYS A 1 452 ? 13.887 -2.283 -10.504 1.00 87.75 452 LYS A O 1
ATOM 3637 N N . SER A 1 453 ? 12.591 -3.082 -12.162 1.00 82.69 453 SER A N 1
ATOM 3638 C CA . SER A 1 453 ? 11.336 -3.125 -11.398 1.00 82.69 453 SER A CA 1
ATOM 3639 C C . SER A 1 453 ? 10.487 -4.342 -11.791 1.00 82.69 453 SER A C 1
ATOM 3641 O O . SER A 1 453 ? 9.310 -4.226 -12.130 1.00 82.69 453 SER A O 1
ATOM 3643 N N . PHE A 1 454 ? 11.100 -5.533 -11.808 1.00 80.12 454 PHE A N 1
ATOM 3644 C CA . PHE A 1 454 ? 10.361 -6.761 -12.100 1.00 80.12 454 PHE A CA 1
ATOM 3645 C C . PHE A 1 454 ? 9.366 -7.072 -10.976 1.00 80.12 454 PHE A C 1
ATOM 3647 O O . PHE A 1 454 ? 9.747 -7.257 -9.818 1.00 80.12 454 PHE A O 1
ATOM 3654 N N . MET A 1 455 ? 8.090 -7.185 -11.337 1.00 79.00 455 MET A N 1
ATOM 3655 C CA . MET A 1 455 ? 7.005 -7.522 -10.419 1.00 79.00 455 MET A CA 1
ATOM 3656 C C . MET A 1 455 ? 6.585 -8.981 -10.628 1.00 79.00 455 MET A C 1
ATOM 3658 O O . MET A 1 455 ? 6.214 -9.386 -11.727 1.00 79.00 455 MET A O 1
ATOM 3662 N N . TYR A 1 456 ? 6.609 -9.784 -9.560 1.00 78.12 456 TYR A N 1
ATOM 3663 C CA . TYR A 1 456 ? 6.245 -11.211 -9.601 1.00 78.12 456 TYR A CA 1
ATOM 3664 C C . TYR A 1 456 ? 4.751 -11.462 -9.863 1.00 78.12 456 TYR A C 1
ATOM 3666 O O . TYR A 1 456 ? 4.370 -12.533 -10.352 1.00 78.12 456 TYR A O 1
ATOM 3674 N N . ALA A 1 457 ? 3.910 -10.499 -9.489 1.00 76.19 457 ALA A N 1
ATOM 3675 C CA . ALA A 1 457 ? 2.462 -10.574 -9.582 1.00 76.19 457 ALA A CA 1
ATOM 3676 C C . ALA A 1 457 ? 2.001 -10.378 -11.038 1.00 76.19 457 ALA A C 1
ATOM 3678 O O . ALA A 1 457 ? 2.481 -9.486 -11.729 1.00 76.19 457 ALA A O 1
ATOM 3679 N N . THR A 1 458 ? 1.051 -11.192 -11.507 1.00 72.06 458 THR A N 1
ATOM 3680 C CA . THR A 1 458 ? 0.584 -11.159 -12.905 1.00 72.06 458 THR A CA 1
ATOM 3681 C C . THR A 1 458 ? -0.936 -11.162 -12.993 1.00 72.06 458 THR A C 1
ATOM 3683 O O . THR A 1 458 ? -1.576 -11.902 -12.242 1.00 72.06 458 THR A O 1
ATOM 3686 N N . ILE A 1 459 ? -1.471 -10.499 -14.022 1.00 73.75 459 ILE A N 1
ATOM 3687 C CA . ILE A 1 459 ? -2.878 -10.554 -14.454 1.00 73.75 459 ILE A CA 1
ATOM 3688 C C . ILE A 1 459 ? -3.830 -9.863 -13.479 1.00 73.75 459 ILE A C 1
ATOM 3690 O O . ILE A 1 459 ? -4.199 -8.715 -13.689 1.00 73.75 459 ILE A O 1
ATOM 3694 N N . ASP A 1 460 ? -4.241 -10.560 -12.429 1.00 77.62 460 ASP A N 1
ATOM 3695 C CA . ASP A 1 460 ? -5.289 -10.122 -11.521 1.00 77.62 460 ASP A CA 1
ATOM 3696 C C . ASP A 1 460 ? -5.083 -10.705 -10.116 1.00 77.62 460 ASP A C 1
ATOM 3698 O O . ASP A 1 460 ? -4.287 -11.626 -9.878 1.00 77.62 460 ASP A O 1
ATOM 3702 N N . THR A 1 461 ? -5.807 -10.140 -9.154 1.00 84.12 461 THR A N 1
ATOM 3703 C CA . THR A 1 461 ? -5.781 -10.569 -7.755 1.00 84.12 461 THR A CA 1
ATOM 3704 C C . THR A 1 461 ? -6.134 -12.052 -7.565 1.00 84.12 461 THR A C 1
ATOM 3706 O O . THR A 1 461 ? -5.376 -12.731 -6.865 1.00 84.12 461 THR A O 1
ATOM 3709 N N . PRO A 1 462 ? -7.208 -12.625 -8.157 1.00 85.62 462 PRO A N 1
ATOM 3710 C CA . PRO A 1 462 ? -7.519 -14.042 -7.965 1.00 85.62 462 PRO A CA 1
ATOM 3711 C C . PRO A 1 462 ? -6.439 -14.969 -8.539 1.00 85.62 462 PRO A C 1
ATOM 3713 O O . PRO A 1 462 ? -6.073 -15.946 -7.881 1.00 85.62 462 PRO A O 1
ATOM 3716 N N . THR A 1 463 ? -5.859 -14.661 -9.702 1.00 84.81 463 THR A N 1
ATOM 3717 C CA . THR A 1 463 ? -4.761 -15.449 -10.279 1.00 84.81 463 THR A CA 1
ATOM 3718 C C . THR A 1 463 ? -3.516 -15.352 -9.420 1.00 84.81 463 THR A C 1
ATOM 3720 O O . THR A 1 463 ? -2.896 -16.379 -9.133 1.00 84.81 463 THR A O 1
ATOM 3723 N N . CYS A 1 464 ? -3.161 -14.152 -8.966 1.00 85.88 464 CYS A N 1
ATOM 3724 C CA . CYS A 1 464 ? -1.994 -13.972 -8.122 1.00 85.88 464 CYS A CA 1
ATOM 3725 C C . CYS A 1 464 ? -2.143 -14.667 -6.757 1.00 85.88 464 CYS A C 1
ATOM 3727 O O . CYS A 1 464 ? -1.229 -15.379 -6.323 1.00 85.88 464 CYS A O 1
ATOM 3729 N N . LYS A 1 465 ? -3.311 -14.553 -6.108 1.00 86.25 465 LYS A N 1
ATOM 3730 C CA . LYS A 1 465 ? -3.609 -15.257 -4.849 1.00 86.25 465 LYS A CA 1
ATOM 3731 C C . LYS A 1 465 ? -3.593 -16.769 -5.040 1.00 86.25 465 LYS A C 1
ATOM 3733 O O . LYS A 1 465 ? -2.967 -17.459 -4.242 1.00 86.25 465 LYS A O 1
ATOM 3738 N N . ARG A 1 466 ? -4.197 -17.282 -6.119 1.00 85.69 466 ARG A N 1
ATOM 3739 C CA . ARG A 1 466 ? -4.169 -18.711 -6.469 1.00 85.69 466 ARG A CA 1
ATOM 3740 C C . ARG A 1 466 ? -2.740 -19.209 -6.673 1.00 85.69 466 ARG A C 1
ATOM 3742 O O . ARG A 1 466 ? -2.372 -20.241 -6.138 1.00 85.69 466 ARG A O 1
ATOM 3749 N N . ARG A 1 467 ? -1.904 -18.477 -7.412 1.00 83.88 467 ARG A N 1
ATOM 3750 C CA . ARG A 1 467 ? -0.494 -18.850 -7.617 1.00 83.88 467 ARG A CA 1
ATOM 3751 C C . ARG A 1 467 ? 0.316 -18.809 -6.323 1.00 83.88 467 ARG A C 1
ATOM 3753 O O . ARG A 1 467 ? 1.190 -19.646 -6.145 1.00 83.88 467 ARG A O 1
ATOM 3760 N N . SER A 1 468 ? 0.014 -17.862 -5.436 1.00 85.00 468 SER A N 1
ATOM 3761 C CA . SER A 1 468 ? 0.680 -17.726 -4.135 1.00 85.00 468 SER A CA 1
ATOM 3762 C C . SER A 1 468 ? 0.244 -18.792 -3.126 1.00 85.00 468 SER A C 1
ATOM 3764 O O . SER A 1 468 ? 1.019 -19.126 -2.235 1.00 85.00 468 SER A O 1
ATOM 3766 N N . SER A 1 469 ? -0.978 -19.329 -3.243 1.00 79.75 469 SER A N 1
ATOM 3767 C CA . SER A 1 469 ? -1.484 -20.391 -2.362 1.00 79.75 469 SER A CA 1
ATOM 3768 C C . SER A 1 469 ? -1.080 -21.797 -2.806 1.00 79.75 469 SER A C 1
ATOM 3770 O O . SER A 1 469 ? -1.069 -22.717 -1.987 1.00 79.75 469 SER A O 1
ATOM 3772 N N . ILE A 1 470 ? -0.725 -21.987 -4.080 1.00 73.44 470 ILE A N 1
ATOM 3773 C CA . ILE A 1 470 ? -0.229 -23.273 -4.568 1.00 73.44 470 ILE A CA 1
ATOM 3774 C C . ILE A 1 470 ? 1.226 -23.441 -4.119 1.00 73.44 470 ILE A C 1
ATOM 3776 O O . ILE A 1 470 ? 2.152 -22.842 -4.663 1.00 73.44 470 ILE A O 1
ATOM 3780 N N . MET A 1 471 ? 1.442 -24.333 -3.155 1.00 61.44 471 MET A N 1
ATOM 3781 C CA . MET A 1 471 ? 2.776 -24.807 -2.792 1.00 61.44 471 MET A CA 1
ATOM 3782 C C . MET A 1 471 ? 3.323 -25.738 -3.886 1.00 61.44 471 MET A C 1
ATOM 3784 O O . MET A 1 471 ? 3.278 -26.958 -3.751 1.00 61.44 471 MET A O 1
ATOM 3788 N N . THR A 1 472 ? 3.825 -25.182 -4.994 1.00 57.91 472 THR A N 1
ATOM 3789 C CA . THR A 1 472 ? 4.504 -25.986 -6.030 1.00 57.91 472 THR A CA 1
ATOM 3790 C C . THR A 1 472 ? 5.948 -26.327 -5.658 1.00 57.91 472 THR A C 1
ATOM 3792 O O . THR A 1 472 ? 6.479 -27.321 -6.140 1.00 57.91 472 THR A O 1
ATOM 3795 N N . ASN A 1 473 ? 6.583 -25.514 -4.804 1.00 56.75 473 ASN A N 1
ATOM 3796 C CA . ASN A 1 473 ? 7.999 -25.604 -4.443 1.00 56.75 473 ASN A CA 1
ATOM 3797 C C . ASN A 1 473 ? 8.184 -25.670 -2.918 1.00 56.75 473 ASN A C 1
ATOM 3799 O O . ASN A 1 473 ? 7.357 -25.176 -2.156 1.00 56.75 473 ASN A O 1
ATOM 3803 N N . LEU A 1 474 ? 9.315 -26.230 -2.476 1.00 64.19 474 LEU A N 1
ATOM 3804 C CA . LEU A 1 474 ? 9.714 -26.298 -1.058 1.00 64.19 474 LEU A CA 1
ATOM 3805 C C . LEU A 1 474 ? 9.930 -24.925 -0.416 1.00 64.19 474 LEU A C 1
ATOM 3807 O O . LEU A 1 474 ? 9.783 -24.781 0.794 1.00 64.19 474 LEU A O 1
ATOM 3811 N N . ASN A 1 475 ? 10.239 -23.931 -1.247 1.00 61.84 475 ASN A N 1
ATOM 3812 C CA . ASN A 1 475 ? 10.162 -22.526 -0.892 1.00 61.84 475 ASN A CA 1
ATOM 3813 C C . ASN A 1 475 ? 8.904 -21.975 -1.568 1.00 61.84 475 ASN A C 1
ATOM 3815 O O . ASN A 1 475 ? 8.945 -21.748 -2.784 1.00 61.84 475 ASN A O 1
ATOM 3819 N N . PRO A 1 476 ? 7.781 -21.820 -0.845 1.00 65.12 476 PRO A N 1
ATOM 3820 C CA . PRO A 1 476 ? 6.599 -21.199 -1.419 1.00 65.12 476 PRO A CA 1
ATOM 3821 C C . PRO A 1 476 ? 6.977 -19.785 -1.862 1.00 65.12 476 PRO A C 1
ATOM 3823 O O . PRO A 1 476 ? 7.357 -18.944 -1.049 1.00 65.12 476 PRO A O 1
ATOM 3826 N N . VAL A 1 477 ? 6.931 -19.542 -3.172 1.00 73.06 477 VAL A N 1
ATOM 3827 C CA . VAL A 1 477 ? 7.142 -18.204 -3.723 1.00 73.06 477 VAL A CA 1
ATOM 3828 C C . VAL A 1 477 ? 5.813 -17.478 -3.605 1.00 73.06 477 VAL A C 1
ATOM 3830 O O . VAL A 1 477 ? 4.838 -17.839 -4.263 1.00 73.06 477 VAL A O 1
ATOM 3833 N N . LYS A 1 478 ? 5.768 -16.471 -2.737 1.00 81.94 478 LYS A N 1
ATOM 3834 C CA . LYS A 1 478 ? 4.624 -15.572 -2.640 1.00 81.94 478 LYS A CA 1
ATOM 3835 C C . LYS A 1 478 ? 4.709 -14.569 -3.790 1.00 81.94 478 LYS A C 1
ATOM 3837 O O . LYS A 1 478 ? 5.712 -13.876 -3.916 1.00 81.94 478 LYS A O 1
ATOM 3842 N N . PHE A 1 479 ? 3.693 -14.532 -4.652 1.00 84.25 479 PHE A N 1
ATOM 3843 C CA . PHE A 1 479 ? 3.677 -13.647 -5.824 1.00 84.25 479 PHE A CA 1
ATOM 3844 C C . PHE A 1 479 ? 3.039 -12.284 -5.521 1.00 84.25 479 PHE A C 1
ATOM 3846 O O . PHE A 1 479 ? 3.359 -11.315 -6.200 1.00 84.25 479 PHE A O 1
ATOM 3853 N N . CYS A 1 480 ? 2.154 -12.204 -4.524 1.00 85.25 480 CYS A N 1
ATOM 3854 C CA . CYS A 1 480 ? 1.560 -10.957 -4.036 1.00 85.25 480 CYS A CA 1
ATOM 3855 C C . CYS A 1 480 ? 1.159 -11.053 -2.565 1.00 85.25 480 CYS A C 1
ATOM 3857 O O . CYS A 1 480 ? 0.891 -12.134 -2.029 1.00 85.25 480 CYS A O 1
ATOM 3859 N N . ASP A 1 481 ? 1.042 -9.881 -1.955 1.00 85.75 481 ASP A N 1
ATOM 3860 C CA . ASP A 1 481 ? 0.544 -9.667 -0.607 1.00 85.75 481 ASP A CA 1
ATOM 3861 C C . ASP A 1 481 ? -0.833 -8.989 -0.652 1.00 85.75 481 ASP A C 1
ATOM 3863 O O . ASP A 1 481 ? -1.071 -8.157 -1.532 1.00 85.75 481 ASP A O 1
ATOM 3867 N N . PRO A 1 482 ? -1.766 -9.337 0.256 1.00 85.94 482 PRO A N 1
ATOM 3868 C CA . PRO A 1 482 ? -2.952 -8.517 0.445 1.00 85.94 482 PRO A CA 1
ATOM 3869 C C . PRO A 1 482 ? -2.523 -7.136 0.950 1.00 85.94 482 PRO A C 1
ATOM 3871 O O . PRO A 1 482 ? -1.720 -7.040 1.877 1.00 85.94 482 PRO A O 1
ATOM 3874 N N . LEU A 1 483 ? -3.067 -6.083 0.343 1.00 84.81 483 LEU A N 1
ATOM 3875 C CA . LEU A 1 483 ? -2.892 -4.727 0.840 1.00 84.81 483 LEU A CA 1
ATOM 3876 C C . LEU A 1 483 ? -3.761 -4.548 2.085 1.00 84.81 483 LEU A C 1
ATOM 3878 O O . LEU A 1 483 ? -4.950 -4.865 2.067 1.00 84.81 483 LEU A O 1
ATOM 3882 N N . GLY A 1 484 ? -3.163 -4.072 3.164 1.00 84.69 484 GLY A N 1
ATOM 3883 C CA . GLY A 1 484 ? -3.862 -3.843 4.414 1.00 84.69 484 GLY A CA 1
ATOM 3884 C C . GLY A 1 484 ? -2.881 -3.673 5.556 1.00 84.69 484 GLY A C 1
ATOM 3885 O O . GLY A 1 484 ? -1.715 -4.056 5.463 1.00 84.69 484 GLY A O 1
ATOM 3886 N N . ASP A 1 485 ? -3.383 -3.088 6.627 1.00 88.31 485 ASP A N 1
ATOM 3887 C CA . ASP A 1 485 ? -2.659 -2.851 7.865 1.00 88.31 485 ASP A CA 1
ATOM 3888 C C . ASP A 1 485 ? -3.698 -2.714 8.996 1.00 88.31 485 ASP A C 1
ATOM 3890 O O . ASP A 1 485 ? -4.878 -3.023 8.807 1.00 88.31 485 ASP A O 1
ATOM 3894 N N . SER A 1 486 ? -3.276 -2.311 10.188 1.00 91.69 486 SER A N 1
ATOM 3895 C CA . SER A 1 486 ? -4.132 -2.236 11.367 1.00 91.69 486 SER A CA 1
ATOM 3896 C C . SER A 1 486 ? -4.762 -0.854 11.526 1.00 91.69 486 SER A C 1
ATOM 3898 O O . SER A 1 486 ? -4.078 0.167 11.443 1.00 91.69 486 SER A O 1
ATOM 3900 N N . ASN A 1 487 ? -6.059 -0.834 11.835 1.00 93.19 487 ASN A N 1
ATOM 3901 C CA . ASN A 1 487 ? -6.708 0.349 12.393 1.00 93.19 487 ASN A CA 1
ATOM 3902 C C . ASN A 1 487 ? -6.259 0.540 13.844 1.00 93.19 487 ASN A C 1
ATOM 3904 O O . ASN A 1 487 ? -6.028 -0.434 14.567 1.00 93.19 487 ASN A O 1
ATOM 3908 N N . ILE A 1 488 ? -6.201 1.789 14.289 1.00 94.88 488 ILE A N 1
ATOM 3909 C CA . ILE A 1 488 ? -5.916 2.130 15.684 1.00 94.88 488 ILE A CA 1
ATOM 3910 C C . ILE A 1 488 ? -7.215 2.616 16.302 1.00 94.88 488 ILE A C 1
ATOM 3912 O O . ILE A 1 488 ? -7.890 3.459 15.722 1.00 94.88 488 ILE A O 1
ATOM 3916 N N . TRP A 1 489 ? -7.570 2.116 17.478 1.00 94.19 489 TRP A N 1
ATOM 3917 C CA . TRP A 1 489 ? -8.726 2.613 18.211 1.00 94.19 489 TRP A CA 1
ATOM 3918 C C . TRP A 1 489 ? -8.401 2.765 19.696 1.00 94.19 489 TRP A C 1
ATOM 3920 O O . TRP A 1 489 ? -7.543 2.064 20.234 1.00 94.19 489 TRP A O 1
ATOM 3930 N N . ALA A 1 490 ? -9.080 3.698 20.351 1.00 94.56 490 ALA A N 1
ATOM 3931 C CA . ALA A 1 490 ? -8.977 3.943 21.782 1.00 94.56 490 ALA A CA 1
ATOM 3932 C C . ALA A 1 490 ? -10.310 4.467 22.323 1.00 94.56 490 ALA A C 1
ATOM 3934 O O . ALA A 1 490 ? -11.073 5.093 21.594 1.00 94.56 490 ALA A O 1
ATOM 3935 N N . SER A 1 491 ? -10.582 4.256 23.608 1.00 93.31 491 SER A N 1
ATOM 3936 C CA . SER A 1 491 ? -11.719 4.868 24.300 1.00 93.31 491 SER A CA 1
ATOM 3937 C C . SER A 1 491 ? -11.247 5.974 25.248 1.00 93.31 491 SER A C 1
ATOM 3939 O O . SER A 1 491 ? -10.143 5.911 25.790 1.00 93.31 491 SER A O 1
ATOM 3941 N N . LEU A 1 492 ? -12.076 6.998 25.466 1.00 93.31 492 LEU A N 1
ATOM 3942 C CA . LEU A 1 492 ? -11.756 8.110 26.374 1.00 93.31 492 LEU A CA 1
ATOM 3943 C C . LEU A 1 492 ? -11.602 7.639 27.832 1.00 93.31 492 LEU A C 1
ATOM 3945 O O . LEU A 1 492 ? -10.713 8.089 28.571 1.00 93.31 492 LEU A O 1
ATOM 3949 N N . TYR A 1 493 ? -12.474 6.715 28.231 1.00 91.62 493 TYR A N 1
ATOM 3950 C CA . TYR A 1 493 ? -12.437 6.021 29.515 1.00 91.62 493 TYR A CA 1
ATOM 3951 C C . TYR A 1 493 ? -12.540 4.503 29.326 1.00 91.62 493 TYR A C 1
ATOM 3953 O O . TYR A 1 493 ? -13.011 4.055 28.272 1.00 91.62 493 TYR A O 1
ATOM 3961 N N . PRO A 1 494 ? -12.075 3.706 30.308 1.00 90.56 494 PRO A N 1
ATOM 3962 C CA . PRO A 1 494 ? -12.115 2.249 30.235 1.00 90.56 494 PRO A CA 1
ATOM 3963 C C . PRO A 1 494 ? -13.515 1.707 29.925 1.00 90.56 494 PRO A C 1
ATOM 3965 O O . PRO A 1 494 ? -14.517 2.243 30.384 1.00 90.56 494 PRO A O 1
ATOM 3968 N N . LEU A 1 495 ? -13.575 0.617 29.158 1.00 90.19 495 LEU A N 1
ATOM 3969 C CA . LEU A 1 495 ? -14.823 -0.079 28.807 1.00 90.19 495 LEU A CA 1
ATOM 3970 C C . LEU A 1 495 ? -15.299 -1.058 29.896 1.00 90.19 495 LEU A C 1
ATOM 3972 O O . LEU A 1 495 ? -16.262 -1.800 29.706 1.00 90.19 495 LEU A O 1
ATOM 3976 N N . VAL A 1 496 ? -14.584 -1.099 31.014 1.00 88.75 496 VAL A N 1
ATOM 3977 C CA . VAL A 1 496 ? -14.819 -1.992 32.145 1.00 88.75 496 VAL A CA 1
ATOM 3978 C C . VAL A 1 496 ? -14.780 -1.180 33.430 1.00 88.75 496 VAL A C 1
ATOM 3980 O O . VAL A 1 496 ? -14.028 -0.210 33.537 1.00 88.75 496 VAL A O 1
ATOM 3983 N N . GLU A 1 497 ? -15.558 -1.613 34.408 1.00 83.44 497 GLU A N 1
ATOM 3984 C CA . GLU A 1 497 ? -15.513 -1.127 35.784 1.00 83.44 497 GLU A CA 1
ATOM 3985 C C . GLU A 1 497 ? -14.933 -2.206 36.703 1.00 83.44 497 GLU A C 1
ATOM 3987 O O . GLU A 1 497 ? -14.948 -3.391 36.374 1.00 83.44 497 GLU A O 1
ATOM 3992 N N . GLY A 1 498 ? -14.440 -1.797 37.871 1.00 77.31 498 GLY A N 1
ATOM 3993 C CA . GLY A 1 498 ? -13.962 -2.707 38.910 1.00 77.31 498 GLY A CA 1
ATOM 3994 C C . GLY A 1 498 ? -12.441 -2.793 39.037 1.00 77.31 498 GLY A C 1
ATOM 3995 O O . GLY A 1 498 ? -11.670 -2.196 38.282 1.00 77.31 498 GLY A O 1
ATOM 3996 N N . SER A 1 499 ? -12.004 -3.514 40.070 1.00 74.69 499 SER A N 1
ATOM 3997 C CA . SER A 1 499 ? -10.583 -3.749 40.334 1.00 74.69 499 SER A CA 1
ATOM 3998 C C . SER A 1 499 ? -10.003 -4.762 39.337 1.00 74.69 499 SER A C 1
ATOM 4000 O O . SER A 1 499 ? -10.738 -5.491 38.678 1.00 74.69 499 SER A O 1
ATOM 4002 N N . ARG A 1 500 ? -8.670 -4.854 39.240 1.00 70.06 500 ARG A N 1
ATOM 4003 C CA . ARG A 1 500 ? -7.953 -5.687 38.248 1.00 70.06 500 ARG A CA 1
ATOM 4004 C C . ARG A 1 500 ? -8.385 -7.167 38.207 1.00 70.06 500 ARG A C 1
ATOM 4006 O O . ARG A 1 500 ? -8.158 -7.812 37.190 1.00 70.06 500 ARG A O 1
ATOM 4013 N N . ASN A 1 501 ? -8.989 -7.687 39.280 1.00 72.19 501 ASN A N 1
ATOM 4014 C CA . ASN A 1 501 ? -9.427 -9.083 39.395 1.00 72.19 501 ASN A CA 1
ATOM 4015 C C . ASN A 1 501 ? -10.955 -9.261 39.357 1.00 72.19 501 ASN A C 1
ATOM 4017 O O . ASN A 1 501 ? -11.429 -10.391 39.313 1.00 72.19 501 ASN A O 1
ATOM 4021 N N . GLU A 1 502 ? -11.714 -8.165 39.366 1.00 74.31 502 GLU A N 1
ATOM 4022 C CA . GLU A 1 502 ? -13.181 -8.142 39.378 1.00 74.31 502 GLU A CA 1
ATOM 4023 C C . GLU A 1 502 ? -13.686 -7.173 38.300 1.00 74.31 502 GLU A C 1
ATOM 4025 O O . GLU A 1 502 ? -14.532 -6.317 38.555 1.00 74.31 502 GLU A O 1
ATOM 4030 N N . THR A 1 503 ? -13.113 -7.247 37.094 1.00 78.81 503 THR A N 1
ATOM 4031 C CA . THR A 1 503 ? -13.530 -6.369 36.001 1.00 78.81 503 THR A CA 1
ATOM 4032 C C . THR A 1 503 ? -14.883 -6.816 35.461 1.00 78.81 503 THR A C 1
ATOM 4034 O O . THR A 1 503 ? -15.048 -7.969 35.056 1.00 78.81 503 THR A O 1
ATOM 4037 N N . VAL A 1 504 ? -15.837 -5.892 35.412 1.00 83.88 504 VAL A N 1
ATOM 4038 C CA . VAL A 1 504 ? -17.162 -6.091 34.823 1.00 83.88 504 VAL A CA 1
ATOM 4039 C C . VAL A 1 504 ? -17.269 -5.210 33.578 1.00 83.88 504 VAL A C 1
ATOM 4041 O O . VAL A 1 504 ? -16.998 -4.009 33.654 1.00 83.88 504 VAL A O 1
ATOM 4044 N N . PRO A 1 505 ? -17.644 -5.769 32.415 1.00 86.31 505 PRO A N 1
ATOM 4045 C CA . PRO A 1 505 ? -17.827 -4.983 31.206 1.00 86.31 505 PRO A CA 1
ATOM 4046 C C . PRO A 1 505 ? -19.015 -4.033 31.343 1.00 86.31 505 PRO A C 1
ATOM 4048 O O . PRO A 1 505 ? -20.084 -4.418 31.823 1.00 86.31 505 PRO A O 1
ATOM 4051 N N . LEU A 1 506 ? -18.834 -2.807 30.858 1.00 85.62 506 LEU A N 1
ATOM 4052 C CA . LEU A 1 506 ? -19.877 -1.792 30.809 1.00 85.62 506 LEU A CA 1
ATOM 4053 C C . LEU A 1 506 ? -20.919 -2.154 29.748 1.00 85.62 506 LEU A C 1
ATOM 4055 O O . LEU A 1 506 ? -20.760 -1.859 28.566 1.00 85.62 506 LEU A O 1
ATOM 4059 N N . ARG A 1 507 ? -21.986 -2.832 30.175 1.00 82.06 507 ARG A N 1
ATOM 4060 C CA . ARG A 1 507 ? -23.121 -3.199 29.318 1.00 82.06 507 ARG A CA 1
ATOM 4061 C C . ARG A 1 507 ? -24.130 -2.043 29.274 1.00 82.06 507 ARG A C 1
ATOM 4063 O O . ARG A 1 507 ? -24.323 -1.361 30.276 1.00 82.06 507 ARG A O 1
ATOM 4070 N N . ASN A 1 508 ? -24.804 -1.861 28.137 1.00 83.94 508 ASN A N 1
ATOM 4071 C CA . ASN A 1 508 ? -25.807 -0.808 27.890 1.00 83.94 508 ASN A CA 1
ATOM 4072 C C . ASN A 1 508 ? -25.258 0.631 27.822 1.00 83.94 508 ASN A C 1
ATOM 4074 O O . ASN A 1 508 ? -25.977 1.573 28.158 1.00 83.94 508 ASN A O 1
ATOM 4078 N N . TYR A 1 509 ? -24.006 0.801 27.397 1.00 88.62 509 TYR A N 1
ATOM 4079 C CA . TYR A 1 509 ? -23.439 2.114 27.085 1.00 88.62 509 TYR A CA 1
ATOM 4080 C C . TYR A 1 509 ? -23.589 2.408 25.595 1.00 88.62 509 TYR A C 1
ATOM 4082 O O . TYR A 1 509 ? -23.518 1.497 24.769 1.00 88.62 509 TYR A O 1
ATOM 4090 N N . LYS A 1 510 ? -23.777 3.684 25.263 1.00 89.69 510 LYS A N 1
ATOM 4091 C CA . LYS A 1 510 ? -23.699 4.187 23.891 1.00 89.69 510 LYS A CA 1
ATOM 4092 C C . LYS A 1 510 ? -22.337 4.819 23.627 1.00 89.69 510 LYS A C 1
ATOM 4094 O O . LYS A 1 510 ? -21.603 5.162 24.559 1.00 89.69 510 LYS A O 1
ATOM 4099 N N . TYR A 1 511 ? -21.988 4.951 22.351 1.00 89.81 511 TYR A N 1
ATOM 4100 C CA . TYR A 1 511 ? -20.682 5.431 21.920 1.00 89.81 511 TYR A CA 1
ATOM 4101 C C . TYR A 1 511 ? -20.784 6.565 20.900 1.00 89.81 511 TYR A C 1
ATOM 4103 O O . TYR A 1 511 ? -21.523 6.475 19.920 1.00 89.81 511 TYR A O 1
ATOM 4111 N N . ILE A 1 512 ? -19.975 7.606 21.099 1.00 88.94 512 ILE A N 1
ATOM 4112 C CA . ILE A 1 512 ? -19.648 8.599 20.073 1.00 88.94 512 ILE A CA 1
ATOM 4113 C C . ILE A 1 512 ? -18.326 8.190 19.436 1.00 88.94 512 ILE A C 1
ATOM 4115 O O . ILE A 1 512 ? -17.322 8.075 20.133 1.00 88.94 512 ILE A O 1
ATOM 4119 N N . VAL A 1 513 ? -18.292 8.005 18.124 1.00 90.38 513 VAL A N 1
ATOM 4120 C CA . VAL A 1 513 ? -17.060 7.727 17.385 1.00 90.38 513 VAL A CA 1
ATOM 4121 C C . VAL A 1 513 ? -16.506 9.026 16.809 1.00 90.38 513 VAL A C 1
ATOM 4123 O O . VAL A 1 513 ? -17.217 9.771 16.146 1.00 90.38 513 VAL A O 1
ATOM 4126 N N . VAL A 1 514 ? -15.225 9.294 17.037 1.00 91.56 514 VAL A N 1
ATOM 4127 C CA . VAL A 1 514 ? -14.462 10.354 16.375 1.00 91.56 514 VAL A CA 1
ATOM 4128 C C . VAL A 1 514 ? -13.364 9.685 15.566 1.00 91.56 514 VAL A C 1
ATOM 4130 O O . VAL A 1 514 ? -12.543 8.951 16.117 1.00 91.56 514 VAL A O 1
ATOM 4133 N N . SER A 1 515 ? -13.357 9.922 14.261 1.00 91.69 515 SER A N 1
ATOM 4134 C CA . SER A 1 515 ? -12.509 9.205 13.318 1.00 91.69 515 SER A CA 1
ATOM 4135 C C . SER A 1 515 ? -11.731 10.116 12.378 1.00 91.69 515 SER A C 1
ATOM 4137 O O . SER A 1 515 ? -12.099 11.274 12.163 1.00 91.69 515 SER A O 1
ATOM 4139 N N . ALA A 1 516 ? -10.609 9.599 11.879 1.00 90.69 516 ALA A N 1
ATOM 4140 C CA . ALA A 1 516 ? -9.835 10.208 10.806 1.00 90.69 516 ALA A CA 1
ATOM 4141 C C . ALA A 1 516 ? -9.024 9.149 10.041 1.00 90.69 516 ALA A C 1
ATOM 4143 O O . ALA A 1 516 ? -8.452 8.235 10.643 1.00 90.69 516 ALA A O 1
ATOM 4144 N N . ARG A 1 517 ? -8.877 9.320 8.726 1.00 88.00 517 ARG A N 1
ATOM 4145 C CA . ARG A 1 517 ? -7.916 8.560 7.910 1.00 88.00 517 ARG A CA 1
ATOM 4146 C C . ARG A 1 517 ? -6.460 8.791 8.308 1.00 88.00 517 ARG A C 1
ATOM 4148 O O . ARG A 1 517 ? -6.019 9.920 8.539 1.00 88.00 517 ARG A O 1
ATOM 4155 N N . MET A 1 518 ? -5.686 7.713 8.262 1.00 88.25 518 MET A N 1
ATOM 4156 C CA . MET A 1 518 ? -4.242 7.713 8.491 1.00 88.25 518 MET A CA 1
ATOM 4157 C C . MET A 1 518 ? -3.429 7.595 7.194 1.00 88.25 518 MET A C 1
ATOM 4159 O O . MET A 1 518 ? -2.282 8.037 7.138 1.00 88.25 518 MET A O 1
ATOM 4163 N N . ASP A 1 519 ? -4.005 7.019 6.141 1.00 86.06 519 ASP A N 1
ATOM 4164 C CA . ASP A 1 519 ? -3.292 6.664 4.918 1.00 86.06 519 ASP A CA 1
ATOM 4165 C C . ASP A 1 519 ? -3.306 7.760 3.840 1.00 86.06 519 ASP A C 1
ATOM 4167 O O . ASP A 1 519 ? -4.146 8.666 3.817 1.00 86.06 519 ASP A O 1
ATOM 4171 N N . THR A 1 520 ? -2.347 7.661 2.915 1.00 83.88 520 THR A N 1
ATOM 4172 C CA . THR A 1 520 ? -2.222 8.476 1.695 1.00 83.88 520 THR A CA 1
ATOM 4173 C C . THR A 1 520 ? -1.918 7.602 0.491 1.00 83.88 520 THR A C 1
ATOM 4175 O O . THR A 1 520 ? -1.404 6.490 0.618 1.00 83.88 520 THR A O 1
ATOM 4178 N N . THR A 1 521 ? -2.200 8.143 -0.689 1.00 80.94 521 THR A N 1
ATOM 4179 C CA . THR A 1 521 ? -1.844 7.556 -1.975 1.00 80.94 521 THR A CA 1
ATOM 4180 C C . THR A 1 521 ? -0.697 8.314 -2.621 1.00 80.94 521 THR A C 1
ATOM 4182 O O . THR A 1 521 ? -0.577 9.535 -2.523 1.00 80.94 521 THR A O 1
ATOM 4185 N N . SER A 1 522 ? 0.165 7.550 -3.284 1.00 82.25 522 SER A N 1
ATOM 4186 C CA . SER A 1 522 ? 1.144 8.061 -4.233 1.00 82.25 522 SER A CA 1
ATOM 4187 C C . SER A 1 522 ? 1.403 7.034 -5.329 1.00 82.25 522 SER A C 1
ATOM 4189 O O . SER A 1 522 ? 1.214 5.829 -5.121 1.00 82.25 522 SER A O 1
ATOM 4191 N N . MET A 1 523 ? 1.849 7.529 -6.482 1.00 80.38 523 MET A N 1
ATOM 4192 C CA . MET A 1 523 ? 2.328 6.747 -7.618 1.00 80.38 523 MET A CA 1
ATOM 4193 C C . MET A 1 523 ? 3.724 6.147 -7.379 1.00 80.38 523 MET A C 1
ATOM 4195 O O . MET A 1 523 ? 4.028 5.081 -7.915 1.00 80.38 523 MET A O 1
ATOM 4199 N N . PHE A 1 524 ? 4.556 6.797 -6.559 1.00 84.56 524 PHE A N 1
ATOM 4200 C CA . PHE A 1 524 ? 5.938 6.385 -6.291 1.00 84.56 524 PHE A CA 1
ATOM 4201 C C . PHE A 1 524 ? 6.110 5.902 -4.848 1.00 84.56 524 PHE A C 1
ATOM 4203 O O . PHE A 1 524 ? 5.455 6.382 -3.921 1.00 84.56 524 PHE A O 1
ATOM 4210 N N . GLU A 1 525 ? 6.994 4.924 -4.643 1.00 75.38 525 GLU A N 1
ATOM 4211 C CA . GLU A 1 525 ? 7.251 4.356 -3.317 1.00 75.38 525 GLU A CA 1
ATOM 4212 C C . GLU A 1 525 ? 7.774 5.417 -2.325 1.00 75.38 525 GLU A C 1
ATOM 4214 O O . GLU A 1 525 ? 8.599 6.257 -2.679 1.00 75.38 525 GLU A O 1
ATOM 4219 N N . LYS A 1 526 ? 7.338 5.359 -1.056 1.00 69.56 526 LYS A N 1
ATOM 4220 C CA . LYS A 1 526 ? 7.869 6.166 0.069 1.00 69.56 526 LYS A CA 1
ATOM 4221 C C . LYS A 1 526 ? 7.789 7.692 -0.087 1.00 69.56 526 LYS A C 1
ATOM 4223 O O . LYS A 1 526 ? 8.443 8.418 0.658 1.00 69.56 526 LYS A O 1
ATOM 4228 N N . THR A 1 527 ? 7.018 8.221 -1.029 1.00 66.62 527 THR A N 1
ATOM 4229 C CA . THR A 1 527 ? 6.743 9.668 -1.094 1.00 66.62 527 THR A CA 1
ATOM 4230 C C . THR A 1 527 ? 5.653 10.043 -0.095 1.00 66.62 527 THR A C 1
ATOM 4232 O O . THR A 1 527 ? 4.669 9.317 0.044 1.00 66.62 527 THR A O 1
ATOM 4235 N N . VAL A 1 528 ? 5.819 11.172 0.590 1.00 64.44 528 VAL A N 1
ATOM 4236 C CA . VAL A 1 528 ? 4.922 11.604 1.669 1.00 64.44 528 VAL A CA 1
ATOM 4237 C C . VAL A 1 528 ? 3.719 12.359 1.096 1.00 64.44 528 VAL A C 1
ATOM 4239 O O . VAL A 1 528 ? 3.890 13.323 0.355 1.00 64.44 528 VAL A O 1
ATOM 4242 N N . GLY A 1 529 ? 2.499 11.968 1.474 1.00 60.62 529 GLY A N 1
ATOM 4243 C CA . GLY A 1 529 ? 1.298 12.779 1.261 1.00 60.62 529 GLY A CA 1
ATOM 4244 C C . GLY A 1 529 ? 1.147 13.811 2.382 1.00 60.62 529 GLY A C 1
ATOM 4245 O O . GLY A 1 529 ? 0.648 13.482 3.455 1.00 60.62 529 GLY A O 1
ATOM 4246 N N . GLY A 1 530 ? 1.607 15.045 2.150 1.00 56.69 530 GLY A N 1
ATOM 4247 C CA . GLY A 1 530 ? 1.869 16.026 3.216 1.00 56.69 530 GLY A CA 1
ATOM 4248 C C . GLY A 1 530 ? 0.654 16.515 4.017 1.00 56.69 530 GLY A C 1
ATOM 4249 O O . GLY A 1 530 ? 0.701 16.516 5.242 1.00 56.69 530 GLY A O 1
ATOM 4250 N N . ASN A 1 531 ? -0.447 16.906 3.364 1.00 62.31 531 ASN A N 1
ATOM 4251 C CA . ASN A 1 531 ? -1.529 17.627 4.060 1.00 62.31 531 ASN A CA 1
ATOM 4252 C C . ASN A 1 531 ? -2.795 16.803 4.341 1.00 62.31 531 ASN A C 1
ATOM 4254 O O . ASN A 1 531 ? -3.543 17.149 5.252 1.00 62.31 531 ASN A O 1
ATOM 4258 N N . SER A 1 532 ? -3.068 15.727 3.594 1.00 68.06 532 SER A N 1
ATOM 4259 C CA . SER A 1 532 ? -4.406 15.110 3.627 1.00 68.06 532 SER A CA 1
ATOM 4260 C C . SER A 1 532 ? -4.744 14.370 4.939 1.00 68.06 532 SER A C 1
ATOM 4262 O O . SER A 1 532 ? -5.815 14.644 5.480 1.00 68.06 532 SER A O 1
ATOM 4264 N N . PRO A 1 533 ? -3.915 13.447 5.474 1.00 80.19 533 PRO A N 1
ATOM 4265 C CA . PRO A 1 533 ? -4.255 12.717 6.702 1.00 80.19 533 PRO A CA 1
ATOM 4266 C C . PRO A 1 533 ? -3.722 13.405 7.963 1.00 80.19 533 PRO A C 1
ATOM 4268 O O . PRO A 1 533 ? -4.365 13.368 9.009 1.00 80.19 533 PRO A O 1
ATOM 4271 N N . VAL A 1 534 ? -2.570 14.084 7.871 1.00 86.06 534 VAL A N 1
ATOM 4272 C CA . VAL A 1 534 ? -1.842 14.621 9.033 1.00 86.06 534 VAL A CA 1
ATOM 4273 C C . VAL A 1 534 ? -2.715 15.582 9.830 1.00 86.06 534 VAL A C 1
ATOM 4275 O O . VAL A 1 534 ? -2.767 15.497 11.054 1.00 86.06 534 VAL A O 1
ATOM 4278 N N . THR A 1 535 ? -3.468 16.447 9.148 1.00 85.81 535 THR A N 1
ATOM 4279 C CA . THR A 1 535 ? -4.345 17.415 9.813 1.00 85.81 535 THR A CA 1
ATOM 4280 C C . THR A 1 535 ? -5.457 16.724 10.599 1.00 85.81 535 THR A C 1
ATOM 4282 O O . THR A 1 535 ? -5.752 17.135 11.712 1.00 85.81 535 THR A O 1
ATOM 4285 N N . GLY A 1 536 ? -6.045 15.651 10.053 1.00 86.06 536 GLY A N 1
ATOM 4286 C CA . GLY A 1 536 ? -7.110 14.901 10.725 1.00 86.06 536 GLY A CA 1
ATOM 4287 C C . GLY A 1 536 ? -6.590 14.170 11.962 1.00 86.06 536 GLY A C 1
ATOM 4288 O O . GLY A 1 536 ? -7.173 14.293 13.036 1.00 86.06 536 GLY A O 1
ATOM 4289 N N . ILE A 1 537 ? -5.438 13.502 11.837 1.00 89.62 537 ILE A N 1
ATOM 4290 C CA . ILE A 1 537 ? -4.775 12.803 12.949 1.00 89.62 537 ILE A CA 1
ATOM 4291 C C . ILE A 1 537 ? -4.431 13.781 14.077 1.00 89.62 537 ILE A C 1
ATOM 4293 O O . ILE A 1 537 ? -4.756 13.531 15.238 1.00 89.62 537 ILE A O 1
ATOM 4297 N N . VAL A 1 538 ? -3.783 14.906 13.752 1.00 90.75 538 VAL A N 1
ATOM 4298 C CA . VAL A 1 538 ? -3.376 15.907 14.749 1.00 90.75 538 VAL A CA 1
ATOM 4299 C C . VAL A 1 538 ? -4.599 16.484 15.454 1.00 90.75 538 VAL A C 1
ATOM 4301 O O . VAL A 1 538 ? -4.598 16.568 16.685 1.00 90.75 538 VAL A O 1
ATOM 4304 N N . THR A 1 539 ? -5.659 16.826 14.716 1.00 89.56 539 THR A N 1
ATOM 4305 C CA . THR A 1 539 ? -6.903 17.319 15.317 1.00 89.56 539 THR A CA 1
ATOM 4306 C C . THR A 1 539 ? -7.546 16.263 16.211 1.00 89.56 539 THR A C 1
ATOM 4308 O O . THR A 1 539 ? -7.890 16.584 17.343 1.00 89.56 539 THR A O 1
ATOM 4311 N N . LEU A 1 540 ? -7.640 15.004 15.777 1.00 92.81 540 LEU A N 1
ATOM 4312 C CA . LEU A 1 540 ? -8.225 13.916 16.568 1.00 92.81 540 LEU A CA 1
ATOM 4313 C C . LEU A 1 540 ? -7.470 13.685 17.884 1.00 92.81 540 LEU A C 1
ATOM 4315 O O . LEU A 1 540 ? -8.086 13.622 18.947 1.00 92.81 540 LEU A O 1
ATOM 4319 N N . LEU A 1 541 ? -6.136 13.626 17.840 1.00 93.94 541 LEU A N 1
ATOM 4320 C CA . LEU A 1 541 ? -5.304 13.469 19.040 1.00 93.94 541 LEU A CA 1
ATOM 4321 C C . LEU A 1 541 ? -5.430 14.669 19.986 1.00 93.94 541 LEU A C 1
ATOM 4323 O O . LEU A 1 541 ? -5.467 14.513 21.208 1.00 93.94 541 LEU A O 1
ATOM 4327 N N . THR A 1 542 ? -5.520 15.871 19.420 1.00 93.25 542 THR A N 1
ATOM 4328 C CA . THR A 1 542 ? -5.699 17.111 20.179 1.00 93.25 542 THR A CA 1
ATOM 4329 C C . THR A 1 542 ? -7.066 17.138 20.863 1.00 93.25 542 THR A C 1
ATOM 4331 O O . THR A 1 542 ? -7.148 17.420 22.058 1.00 93.25 542 THR A O 1
ATOM 4334 N N . VAL A 1 543 ? -8.127 16.758 20.146 1.00 92.31 543 VAL A N 1
ATOM 4335 C CA . VAL A 1 543 ? -9.489 16.616 20.678 1.00 92.31 543 VAL A CA 1
ATOM 4336 C C . VAL A 1 543 ? -9.525 15.577 21.796 1.00 92.31 543 VAL A C 1
ATOM 4338 O O . VAL A 1 543 ? -10.040 15.874 22.869 1.00 92.31 543 VAL A O 1
ATOM 4341 N N . ALA A 1 544 ? -8.909 14.406 21.609 1.00 94.12 544 ALA A N 1
ATOM 4342 C CA . ALA A 1 544 ? -8.835 13.377 22.645 1.00 94.12 544 ALA A CA 1
ATOM 4343 C C . ALA A 1 544 ? -8.151 13.891 23.926 1.00 94.12 544 ALA A C 1
ATOM 4345 O O . ALA A 1 544 ? -8.639 13.662 25.035 1.00 94.12 544 ALA A O 1
ATOM 4346 N N . LYS A 1 545 ? -7.053 14.646 23.779 1.00 94.69 545 LYS A N 1
ATOM 4347 C CA . LYS A 1 545 ? -6.328 15.251 24.904 1.00 94.69 545 LYS A CA 1
ATOM 4348 C C . LYS A 1 545 ? -7.174 16.280 25.656 1.00 94.69 545 LYS A C 1
ATOM 4350 O O . LYS A 1 545 ? -7.207 16.246 26.885 1.00 94.69 545 LYS A O 1
ATOM 4355 N N . TYR A 1 546 ? -7.838 17.191 24.946 1.00 94.38 546 TYR A N 1
ATOM 4356 C CA . TYR A 1 546 ? -8.659 18.225 25.581 1.00 94.38 546 TYR A CA 1
ATOM 4357 C C . TYR A 1 546 ? -9.932 17.652 26.202 1.00 94.38 546 TYR A C 1
ATOM 4359 O O . TYR A 1 546 ? -10.245 17.992 27.341 1.00 94.38 546 TYR A O 1
ATOM 4367 N N . LEU A 1 547 ? -10.616 16.729 25.519 1.00 92.31 547 LEU A N 1
ATOM 4368 C CA . LEU A 1 547 ? -11.802 16.059 26.059 1.00 92.31 547 LEU A CA 1
ATOM 4369 C C . LEU A 1 547 ? -11.494 15.331 27.364 1.00 92.31 547 LEU A C 1
ATOM 4371 O O . LEU A 1 547 ? -12.292 15.401 28.291 1.00 92.31 547 LEU A O 1
ATOM 4375 N N . LYS A 1 548 ? -10.315 14.707 27.481 1.00 91.88 548 LYS A N 1
ATOM 4376 C CA . LYS A 1 548 ? -9.892 14.060 28.729 1.00 91.88 548 LYS A CA 1
ATOM 4377 C C . LYS A 1 548 ? -9.714 15.040 29.891 1.00 91.88 548 LYS A C 1
ATOM 4379 O O . LYS A 1 548 ? -9.889 14.646 31.039 1.00 91.88 548 LYS A O 1
ATOM 4384 N N . GLY A 1 549 ? -9.332 16.285 29.605 1.00 90.88 549 GLY A N 1
ATOM 4385 C CA . GLY A 1 549 ? -9.195 17.334 30.616 1.00 90.88 549 GLY A CA 1
ATOM 4386 C C . GLY A 1 549 ? -10.524 17.976 31.022 1.00 90.88 549 GLY A C 1
ATOM 4387 O O . GLY A 1 549 ? -10.623 18.485 32.134 1.00 90.88 549 GLY A O 1
ATOM 4388 N N . ILE A 1 550 ? -11.523 17.957 30.134 1.00 90.88 550 ILE A N 1
ATOM 4389 C CA . ILE A 1 550 ? -12.831 18.592 30.351 1.00 90.88 550 ILE A CA 1
ATOM 4390 C C . ILE A 1 550 ? -13.825 17.617 30.988 1.00 90.88 550 ILE A C 1
ATOM 4392 O O . ILE A 1 550 ? -14.452 17.958 31.986 1.00 90.88 550 ILE A O 1
ATOM 4396 N N . LEU A 1 551 ? -13.969 16.419 30.416 1.00 90.06 551 LEU A N 1
ATOM 4397 C CA . LEU A 1 551 ? -14.950 15.424 30.846 1.00 90.06 551 LEU A CA 1
ATOM 4398 C C . LEU A 1 551 ? -14.356 14.530 31.925 1.00 90.06 551 LEU A C 1
ATOM 4400 O O . LEU A 1 551 ? -13.314 13.906 31.702 1.00 90.06 551 LEU A O 1
ATOM 4404 N N . LYS A 1 552 ? -15.035 14.422 33.067 1.00 89.81 552 LYS A N 1
ATOM 4405 C CA . LYS A 1 552 ? -14.679 13.491 34.141 1.00 89.81 552 LYS A CA 1
ATOM 4406 C C . LYS A 1 552 ? -15.277 12.112 33.871 1.00 89.81 552 LYS A C 1
ATOM 4408 O O . LYS A 1 552 ? -16.161 11.937 33.039 1.00 89.81 552 LYS A O 1
ATOM 4413 N N . GLN A 1 553 ? -14.780 11.112 34.594 1.00 84.81 553 GLN A N 1
ATOM 4414 C CA . GLN A 1 553 ? -15.300 9.749 34.489 1.00 84.81 553 GLN A CA 1
ATOM 4415 C C . GLN A 1 553 ? -16.766 9.658 34.949 1.00 84.81 553 GLN A C 1
ATOM 4417 O O . GLN A 1 553 ? -17.547 8.914 34.368 1.00 84.81 553 GLN A O 1
ATOM 4422 N N . GLU A 1 554 ? -17.135 10.436 35.967 1.00 86.19 554 GLU A N 1
ATOM 4423 C CA . GLU A 1 554 ? -18.488 10.485 36.541 1.00 86.19 554 GLU A CA 1
ATOM 4424 C C . GLU A 1 554 ? -19.533 10.913 35.502 1.00 86.19 554 GLU A C 1
ATOM 4426 O O . GLU A 1 554 ? -20.548 10.234 35.354 1.00 86.19 554 GLU A O 1
ATOM 4431 N N . ASP A 1 555 ? -19.225 11.946 34.709 1.00 85.31 555 ASP A N 1
ATOM 4432 C CA . ASP A 1 555 ? -20.107 12.475 33.659 1.00 85.31 555 ASP A CA 1
ATOM 4433 C C . ASP A 1 555 ? -20.497 11.388 32.635 1.00 85.31 555 ASP A C 1
ATOM 4435 O O . ASP A 1 555 ? -21.619 11.344 32.132 1.00 85.31 555 ASP A O 1
ATOM 4439 N N . ILE A 1 556 ? -19.574 10.466 32.344 1.00 84.56 556 ILE A N 1
ATOM 4440 C CA . ILE A 1 556 ? -19.767 9.367 31.384 1.00 84.56 556 ILE A CA 1
ATOM 4441 C C . ILE A 1 556 ? -20.629 8.250 31.957 1.00 84.56 556 ILE A C 1
ATOM 4443 O O . ILE A 1 556 ? -21.435 7.665 31.232 1.00 84.56 556 ILE A O 1
ATOM 4447 N N . HIS A 1 557 ? -20.466 7.945 33.244 1.00 85.31 557 HIS A N 1
ATOM 4448 C CA . HIS A 1 557 ? -21.290 6.949 33.922 1.00 85.31 557 HIS A CA 1
ATOM 4449 C C . HIS A 1 557 ? -22.731 7.440 34.090 1.00 85.31 557 HIS A C 1
ATOM 4451 O O . HIS A 1 557 ? -23.665 6.661 33.892 1.00 85.31 557 HIS A O 1
ATOM 4457 N N . GLU A 1 558 ? -22.920 8.729 34.387 1.00 87.75 558 GLU A N 1
ATOM 4458 C CA . GLU A 1 558 ? -24.245 9.350 34.471 1.00 87.75 558 GLU A CA 1
ATOM 4459 C C . GLU A 1 558 ? -24.947 9.359 33.105 1.00 87.75 558 GLU A C 1
ATOM 4461 O O . GLU A 1 558 ? -26.092 8.917 32.993 1.00 87.75 558 GLU A O 1
ATOM 4466 N N . ALA A 1 559 ? -24.238 9.770 32.049 1.00 85.75 559 ALA A N 1
ATOM 4467 C CA . ALA A 1 559 ? -24.777 9.811 30.690 1.00 85.75 559 ALA A CA 1
ATOM 4468 C C . ALA A 1 559 ? -24.886 8.430 30.013 1.00 85.75 559 ALA A C 1
ATOM 4470 O O . ALA A 1 559 ? -25.549 8.309 28.984 1.00 85.75 559 ALA A O 1
ATOM 4471 N N . LYS A 1 560 ? -24.226 7.392 30.551 1.00 89.62 560 LYS A N 1
ATOM 4472 C CA . LYS A 1 560 ? -24.041 6.072 29.908 1.00 89.62 560 LYS A CA 1
ATOM 4473 C C . LYS A 1 560 ? -23.507 6.178 28.473 1.00 89.62 560 LYS A C 1
ATOM 4475 O O . LYS A 1 560 ? -23.889 5.405 27.592 1.00 89.62 560 LYS A O 1
ATOM 4480 N N . LEU A 1 561 ? -22.612 7.136 28.246 1.00 89.25 561 LEU A N 1
ATOM 4481 C CA . LEU A 1 561 ? -22.124 7.522 26.924 1.00 89.25 561 LEU A CA 1
ATOM 4482 C C . LEU A 1 561 ? -20.606 7.693 26.951 1.00 89.25 561 LEU A C 1
ATOM 4484 O O . LEU A 1 561 ? -20.092 8.526 27.691 1.00 89.25 561 LEU A O 1
ATOM 4488 N N . ASN A 1 562 ? -19.880 6.928 26.137 1.00 92.38 562 ASN A N 1
ATOM 4489 C CA . ASN A 1 562 ? -18.418 7.004 26.049 1.00 92.38 562 ASN A CA 1
ATOM 4490 C C . ASN A 1 562 ? -17.969 7.439 24.644 1.00 92.38 562 ASN A C 1
ATOM 4492 O O . ASN A 1 562 ? -18.727 7.362 23.681 1.00 92.38 562 ASN A O 1
ATOM 4496 N N . VAL A 1 563 ? -16.724 7.892 24.509 1.00 93.00 563 VAL A N 1
ATOM 4497 C CA . VAL A 1 563 ? -16.158 8.339 23.229 1.00 93.00 563 VAL A CA 1
ATOM 4498 C C . VAL A 1 563 ? -15.101 7.347 22.756 1.00 93.00 563 VAL A C 1
ATOM 4500 O O . VAL A 1 563 ? -14.199 6.980 23.513 1.00 93.00 563 VAL A O 1
ATOM 4503 N N . LEU A 1 564 ? -15.209 6.928 21.498 1.00 94.12 564 LEU A N 1
ATOM 4504 C CA . LEU A 1 564 ? -14.256 6.088 20.786 1.00 94.12 564 LEU A CA 1
ATOM 4505 C C . LEU A 1 564 ? -13.504 6.936 19.763 1.00 94.12 564 LEU A C 1
ATOM 4507 O O . LEU A 1 564 ? -14.108 7.591 18.923 1.00 94.12 564 LEU A O 1
ATOM 4511 N N . PHE A 1 565 ? -12.182 6.890 19.806 1.00 95.56 565 PHE A N 1
ATOM 4512 C CA . PHE A 1 565 ? -11.305 7.501 18.818 1.00 95.56 565 PHE A CA 1
ATOM 4513 C C . PHE A 1 565 ? -10.775 6.416 17.894 1.00 95.56 565 PHE A C 1
ATOM 4515 O O . PHE A 1 565 ? -10.252 5.417 18.388 1.00 95.56 565 PHE A O 1
ATOM 4522 N N . ILE A 1 566 ? -10.894 6.596 16.580 1.00 94.25 566 ILE A N 1
ATOM 4523 C CA . ILE A 1 566 ? -10.467 5.594 15.596 1.00 94.25 566 ILE A CA 1
ATOM 4524 C C . ILE A 1 566 ? -9.640 6.256 14.492 1.00 94.25 566 ILE A C 1
ATOM 4526 O O . ILE A 1 566 ? -10.056 7.239 13.891 1.00 94.25 566 ILE A O 1
ATOM 4530 N N . LEU A 1 567 ? -8.465 5.703 14.207 1.00 93.81 567 LEU A N 1
ATOM 4531 C CA . LEU A 1 567 ? -7.679 6.029 13.025 1.00 93.81 567 LEU A CA 1
ATOM 4532 C C . LEU A 1 567 ? -7.767 4.872 12.041 1.00 93.81 567 LEU A C 1
ATOM 4534 O O . LEU A 1 567 ? -7.347 3.748 12.344 1.00 93.81 567 LEU A O 1
ATOM 4538 N N . PHE A 1 568 ? -8.319 5.163 10.871 1.00 91.50 568 PHE A N 1
ATOM 4539 C CA . PHE A 1 568 ? -8.526 4.177 9.825 1.00 91.50 568 PHE A CA 1
ATOM 4540 C C . PHE A 1 568 ? -7.336 4.103 8.877 1.00 91.50 568 PHE A C 1
ATOM 4542 O O . PHE A 1 568 ? -6.759 5.125 8.501 1.00 91.50 568 PHE A O 1
ATOM 4549 N N . ASN A 1 569 ? -6.971 2.882 8.494 1.00 91.25 569 ASN A N 1
ATOM 4550 C CA . ASN A 1 569 ? -5.905 2.623 7.539 1.00 91.25 569 ASN A CA 1
ATOM 4551 C C . ASN A 1 569 ? -6.460 1.903 6.306 1.00 91.25 569 ASN A C 1
ATOM 4553 O O . ASN A 1 569 ? -7.253 0.970 6.421 1.00 91.25 569 ASN A O 1
ATOM 4557 N N . GLY A 1 570 ? -6.001 2.306 5.123 1.00 87.88 570 GLY A N 1
ATOM 4558 C CA . GLY A 1 570 ? -6.458 1.752 3.850 1.00 87.88 570 GLY A CA 1
ATOM 4559 C C . GLY A 1 570 ? -7.763 2.363 3.335 1.00 87.88 570 GLY A C 1
ATOM 4560 O O . GLY A 1 570 ? -8.473 1.716 2.569 1.00 87.88 570 GLY A O 1
ATOM 4561 N N . GLU A 1 571 ? -8.083 3.597 3.722 1.00 85.19 571 GLU A N 1
ATOM 4562 C CA . GLU A 1 571 ? -9.302 4.285 3.285 1.00 85.19 571 GLU A CA 1
ATOM 4563 C C . GLU A 1 571 ? -9.227 4.742 1.829 1.00 85.19 571 GLU A C 1
ATOM 4565 O O . GLU A 1 571 ? -10.219 4.716 1.105 1.00 85.19 571 GLU A O 1
ATOM 4570 N N . THR A 1 572 ? -8.031 5.087 1.354 1.00 83.25 572 THR A N 1
ATOM 4571 C CA . THR A 1 572 ? -7.779 5.413 -0.060 1.00 83.25 572 THR A CA 1
ATOM 4572 C C . THR A 1 572 ? -7.908 4.228 -1.013 1.00 83.25 572 THR A C 1
ATOM 4574 O O . THR A 1 572 ? -7.932 4.418 -2.225 1.00 83.25 572 THR A O 1
ATOM 4577 N N . TYR A 1 573 ? -7.970 3.013 -0.477 1.00 82.69 573 TYR A N 1
ATOM 4578 C CA . TYR A 1 573 ? -8.041 1.778 -1.242 1.00 82.69 573 TYR A CA 1
ATOM 4579 C C . TYR A 1 573 ? -9.391 1.114 -1.012 1.00 82.69 573 TYR A C 1
ATOM 4581 O O . TYR A 1 573 ? -9.441 0.044 -0.423 1.00 82.69 573 TYR A O 1
ATOM 4589 N N . ASP A 1 574 ? -10.485 1.739 -1.450 1.00 82.56 574 ASP A N 1
ATOM 4590 C CA . ASP A 1 574 ? -11.826 1.156 -1.313 1.00 82.56 574 ASP A CA 1
ATOM 4591 C C . ASP A 1 574 ? -12.254 0.889 0.148 1.00 82.56 574 ASP A C 1
ATOM 4593 O O . ASP A 1 574 ? -12.979 -0.067 0.425 1.00 82.56 574 ASP A O 1
ATOM 4597 N N . TYR A 1 575 ? -11.855 1.757 1.089 1.00 85.38 575 TYR A N 1
ATOM 4598 C CA . TYR A 1 575 ? -12.325 1.719 2.484 1.00 85.38 575 TYR A CA 1
ATOM 4599 C C . TYR A 1 575 ? -12.010 0.405 3.225 1.00 85.38 575 TYR A C 1
ATOM 4601 O O . TYR A 1 575 ? -12.841 -0.112 3.974 1.00 85.38 575 TYR A O 1
ATOM 4609 N N . ILE A 1 576 ? -10.822 -0.181 3.017 1.00 87.19 576 ILE A N 1
ATOM 4610 C CA . ILE A 1 576 ? -10.458 -1.488 3.604 1.00 87.19 576 ILE A CA 1
ATOM 4611 C C . ILE A 1 576 ? -10.590 -1.479 5.134 1.00 87.19 576 ILE A C 1
ATOM 4613 O O . ILE A 1 576 ? -11.106 -2.440 5.714 1.00 87.19 576 ILE A O 1
ATOM 4617 N N . GLY A 1 577 ? -10.114 -0.417 5.790 1.00 89.19 577 GLY A N 1
ATOM 4618 C CA . GLY A 1 577 ? -10.060 -0.316 7.246 1.00 89.19 577 GLY A CA 1
ATOM 4619 C C . GLY A 1 577 ? -11.445 -0.225 7.872 1.00 89.19 577 GLY A C 1
ATOM 4620 O O . GLY A 1 577 ? -11.808 -1.039 8.727 1.00 89.19 577 GLY A O 1
ATOM 4621 N N . SER A 1 578 ? -12.225 0.751 7.442 1.00 87.19 578 SER A N 1
ATOM 4622 C CA . SER A 1 578 ? -13.582 1.020 7.910 1.00 87.19 578 SER A CA 1
ATOM 4623 C C . SER A 1 578 ? -14.575 -0.095 7.564 1.00 87.19 578 SER A C 1
ATOM 4625 O O . SER A 1 578 ? -15.333 -0.524 8.440 1.00 87.19 578 SER A O 1
ATOM 4627 N N . GLN A 1 579 ? -14.515 -0.673 6.355 1.00 86.25 579 GLN A N 1
ATOM 4628 C CA . GLN A 1 579 ? -15.321 -1.851 6.000 1.00 86.25 579 GLN A CA 1
ATOM 4629 C C . GLN A 1 579 ? -15.011 -3.037 6.908 1.00 86.25 579 GLN A C 1
ATOM 4631 O O . GLN A 1 579 ? -15.924 -3.747 7.344 1.00 86.25 579 GLN A O 1
ATOM 4636 N N . ARG A 1 580 ? -13.725 -3.263 7.213 1.00 89.31 580 ARG A N 1
ATOM 4637 C CA . ARG A 1 580 ? -13.333 -4.353 8.106 1.00 89.31 580 ARG A CA 1
ATOM 4638 C C . ARG A 1 580 ? -13.866 -4.140 9.519 1.00 89.31 580 ARG A C 1
ATOM 4640 O O . ARG A 1 580 ? -14.342 -5.105 10.115 1.00 89.31 580 ARG A O 1
ATOM 4647 N N . LEU A 1 581 ? -13.810 -2.911 10.033 1.00 89.38 581 LEU A N 1
ATOM 4648 C CA . LEU A 1 581 ? -14.351 -2.581 11.351 1.00 89.38 581 LEU A CA 1
ATOM 4649 C C . LEU A 1 581 ? -15.857 -2.855 11.415 1.00 89.38 581 LEU A C 1
ATOM 4651 O O . LEU A 1 581 ? -16.312 -3.531 12.336 1.00 89.38 581 LEU A O 1
ATOM 4655 N N . LEU A 1 582 ? -16.617 -2.384 10.424 1.00 86.62 582 LEU A N 1
ATOM 4656 C CA . LEU A 1 582 ? -18.058 -2.620 10.362 1.00 86.62 582 LEU A CA 1
ATOM 4657 C C . LEU A 1 582 ? -18.379 -4.117 10.311 1.00 86.62 582 LEU A C 1
ATOM 4659 O O . LEU A 1 582 ? -19.267 -4.585 11.021 1.00 86.62 582 LEU A O 1
ATOM 4663 N N . TYR A 1 583 ? -17.646 -4.874 9.490 1.00 87.12 583 TYR A N 1
ATOM 4664 C CA . TYR A 1 583 ? -17.799 -6.324 9.411 1.00 87.12 583 TYR A CA 1
ATOM 4665 C C . TYR A 1 583 ? -17.585 -6.988 10.778 1.00 87.12 583 TYR A C 1
ATOM 4667 O O . TYR A 1 583 ? -18.370 -7.852 11.169 1.00 87.12 583 TYR A O 1
ATOM 4675 N N . ASP A 1 584 ? -16.554 -6.569 11.517 1.00 90.00 584 ASP A N 1
ATOM 4676 C CA . ASP A 1 584 ? -16.257 -7.099 12.850 1.00 90.00 584 ASP A CA 1
ATOM 4677 C C . ASP A 1 584 ? -17.340 -6.711 13.872 1.00 90.00 584 ASP A C 1
ATOM 4679 O O . ASP A 1 584 ? -17.791 -7.566 14.631 1.00 90.00 584 ASP A O 1
ATOM 4683 N N . MET A 1 585 ? -17.855 -5.478 13.840 1.00 88.12 585 MET A N 1
ATOM 4684 C CA . MET A 1 585 ? -18.973 -5.047 14.695 1.00 88.12 585 MET A CA 1
ATOM 4685 C C . MET A 1 585 ? -20.268 -5.825 14.410 1.00 88.12 585 MET A C 1
ATOM 4687 O O . MET A 1 585 ? -20.942 -6.262 15.340 1.00 88.12 585 MET A O 1
ATOM 4691 N N . LEU A 1 586 ? -20.603 -6.055 13.134 1.00 85.88 586 LEU A N 1
ATOM 4692 C CA . LEU A 1 586 ? -21.784 -6.834 12.730 1.00 85.88 586 LEU A CA 1
ATOM 4693 C C . LEU A 1 586 ? -21.692 -8.305 13.153 1.00 85.88 586 LEU A C 1
ATOM 4695 O O . LEU A 1 586 ? -22.712 -8.941 13.414 1.00 85.88 586 LEU A O 1
ATOM 4699 N N . LYS A 1 587 ? -20.476 -8.859 13.210 1.00 87.44 587 LYS A N 1
ATOM 4700 C CA . LYS A 1 587 ? -20.227 -10.224 13.690 1.00 87.44 587 LYS A CA 1
ATOM 4701 C C . LYS A 1 587 ? -20.128 -10.334 15.211 1.00 87.44 587 LYS A C 1
ATOM 4703 O O . LYS A 1 587 ? -20.126 -11.454 15.710 1.00 87.44 587 LYS A O 1
ATOM 4708 N N . GLY A 1 588 ? -20.084 -9.215 15.936 1.00 87.56 588 GLY A N 1
ATOM 4709 C CA . GLY A 1 588 ? -19.834 -9.203 17.380 1.00 87.56 588 GLY A CA 1
ATOM 4710 C C . GLY A 1 588 ? -18.375 -9.499 17.750 1.00 87.56 588 GLY A C 1
ATOM 4711 O O . GLY A 1 588 ? -18.092 -9.877 18.879 1.00 87.56 588 GLY A O 1
ATOM 4712 N N . ASP A 1 589 ? -17.454 -9.318 16.804 1.00 90.19 589 ASP A N 1
ATOM 4713 C CA . ASP A 1 589 ? -16.017 -9.595 16.913 1.00 90.19 589 ASP A CA 1
ATOM 4714 C C . ASP A 1 589 ? -15.187 -8.340 17.271 1.00 90.19 589 ASP A C 1
ATOM 4716 O O . ASP A 1 589 ? -13.953 -8.358 17.222 1.00 90.19 589 ASP A O 1
ATOM 4720 N N . PHE A 1 590 ? -15.850 -7.234 17.619 1.00 90.31 590 PHE A N 1
ATOM 4721 C CA . PHE A 1 590 ? -15.234 -5.979 18.048 1.00 90.31 590 PHE A CA 1
ATOM 4722 C C . PHE A 1 590 ? -15.658 -5.652 19.493 1.00 90.31 590 PHE A C 1
ATOM 4724 O O . PHE A 1 590 ? -16.854 -5.716 19.794 1.00 90.31 590 PHE A O 1
ATOM 4731 N N . PRO A 1 591 ? -14.722 -5.292 20.400 1.00 88.06 591 PRO A N 1
ATOM 4732 C CA . PRO A 1 591 ? -13.305 -4.964 20.163 1.00 88.06 591 PRO A CA 1
ATOM 4733 C C . PRO A 1 591 ? -12.322 -6.140 20.065 1.00 88.06 591 PRO A C 1
ATOM 4735 O O . PRO A 1 591 ? -11.187 -5.956 19.622 1.00 88.06 591 PRO A O 1
ATOM 4738 N N . VAL A 1 592 ? -12.728 -7.338 20.490 1.00 86.88 592 VAL A N 1
ATOM 4739 C CA . VAL A 1 592 ? -11.896 -8.549 20.474 1.00 86.88 592 VAL A CA 1
ATOM 4740 C C . VAL A 1 592 ? -12.688 -9.692 19.850 1.00 86.88 592 VAL A C 1
ATOM 4742 O O . VAL A 1 592 ? -13.865 -9.874 20.152 1.00 86.88 592 VAL A O 1
ATOM 4745 N N . LYS A 1 593 ? -12.021 -10.474 18.998 1.00 87.19 593 LYS A N 1
ATOM 4746 C CA . LYS A 1 593 ? -12.637 -11.568 18.239 1.00 87.19 593 LYS A CA 1
ATOM 4747 C C . LYS A 1 593 ? -12.929 -12.781 19.115 1.00 87.19 593 LYS A C 1
ATOM 4749 O O . LYS A 1 593 ? -12.096 -13.149 19.944 1.00 87.19 593 LYS A O 1
ATOM 4754 N N . GLY A 1 594 ? -14.051 -13.448 18.849 1.00 81.88 594 GLY A N 1
ATOM 4755 C CA . GLY A 1 594 ? -14.403 -14.721 19.484 1.00 81.88 594 GLY A CA 1
ATOM 4756 C C . GLY A 1 594 ? -14.792 -14.614 20.961 1.00 81.88 594 GLY A C 1
ATOM 4757 O O . GLY A 1 594 ? -14.576 -15.565 21.709 1.00 81.88 594 GLY A O 1
ATOM 4758 N N . LEU A 1 595 ? -15.321 -13.465 21.392 1.00 81.50 595 LEU A N 1
ATOM 4759 C CA . LEU A 1 595 ? -15.907 -13.310 22.722 1.00 81.50 595 LEU A CA 1
ATOM 4760 C C . LEU A 1 595 ? -17.371 -13.767 22.728 1.00 81.50 595 LEU A C 1
ATOM 4762 O O . LEU A 1 595 ? -18.165 -13.336 21.896 1.00 81.50 595 LEU A O 1
ATOM 4766 N N . ASP A 1 596 ? -17.743 -14.573 23.721 1.00 79.38 596 ASP A N 1
ATOM 4767 C CA . ASP A 1 596 ? -19.144 -14.923 23.970 1.00 79.38 596 ASP A CA 1
ATOM 4768 C C . ASP A 1 596 ? -19.922 -13.726 24.555 1.00 79.38 596 ASP A C 1
ATOM 4770 O O . ASP A 1 596 ? -19.364 -12.876 25.257 1.00 79.38 596 ASP A O 1
ATOM 4774 N N . GLU A 1 597 ? -21.242 -13.666 24.352 1.00 74.00 597 GLU A N 1
ATOM 4775 C CA . GLU A 1 597 ? -22.090 -12.568 24.866 1.00 74.00 597 GLU A CA 1
ATOM 4776 C C . GLU A 1 597 ? -22.084 -12.455 26.410 1.00 74.00 597 GLU A C 1
ATOM 4778 O O . GLU A 1 597 ? -22.339 -11.396 26.996 1.00 74.00 597 GLU A O 1
ATOM 4783 N N . THR A 1 598 ? -21.740 -13.536 27.110 1.00 73.81 598 THR A N 1
ATOM 4784 C CA . THR A 1 598 ? -21.620 -13.588 28.576 1.00 73.81 598 THR A CA 1
ATOM 4785 C C . THR A 1 598 ? -20.197 -13.344 29.079 1.00 73.81 598 THR A C 1
ATOM 4787 O O . THR A 1 598 ? -19.932 -13.556 30.259 1.00 73.81 598 THR A O 1
ATOM 4790 N N . ASN A 1 599 ? -19.269 -12.907 28.220 1.00 81.06 599 ASN A N 1
ATOM 4791 C CA . ASN A 1 599 ? -17.886 -12.685 28.629 1.00 81.06 599 ASN A CA 1
ATOM 4792 C C . ASN A 1 599 ? -17.759 -11.596 29.717 1.00 81.06 599 ASN A C 1
ATOM 4794 O O . ASN A 1 599 ? -18.577 -10.673 29.816 1.00 81.06 599 ASN A O 1
ATOM 4798 N N . SER A 1 600 ? -16.704 -11.717 30.522 1.00 75.75 600 SER A N 1
ATOM 4799 C CA . SER A 1 600 ? -16.328 -10.782 31.589 1.00 75.75 600 SER A CA 1
ATOM 4800 C C . SER A 1 600 ? -15.113 -9.919 31.224 1.00 75.75 600 SER A C 1
ATOM 4802 O O . SER A 1 600 ? -14.507 -9.316 32.104 1.00 75.75 600 SER A O 1
ATOM 4804 N N . ILE A 1 601 ? -14.706 -9.907 29.949 1.00 81.56 601 ILE A N 1
ATOM 4805 C CA . ILE A 1 601 ? -13.455 -9.286 29.499 1.00 81.56 601 ILE A CA 1
ATOM 4806 C C . ILE A 1 601 ? -13.731 -7.878 28.971 1.00 81.56 601 ILE A C 1
ATOM 4808 O O . ILE A 1 601 ? -13.169 -6.915 29.482 1.00 81.56 601 ILE A O 1
ATOM 4812 N N . LEU A 1 602 ? -14.591 -7.750 27.957 1.00 86.00 602 LEU A N 1
ATOM 4813 C CA . LEU A 1 602 ? -14.927 -6.482 27.307 1.00 86.00 602 LEU A CA 1
ATOM 4814 C C . LEU A 1 602 ? -16.375 -6.506 26.793 1.00 86.00 602 LEU A C 1
ATOM 4816 O O . LEU A 1 602 ? -16.878 -7.568 26.412 1.00 86.00 602 LEU A O 1
ATOM 4820 N N . PRO A 1 603 ? -17.060 -5.350 26.741 1.00 88.75 603 PRO A N 1
ATOM 4821 C CA . PRO A 1 603 ? -18.346 -5.269 26.065 1.00 88.75 603 PRO A CA 1
ATOM 4822 C C . PRO A 1 603 ? -18.163 -5.513 24.562 1.00 88.75 603 PRO A C 1
ATOM 4824 O O . PRO A 1 603 ? -17.181 -5.069 23.969 1.00 88.75 603 PRO A O 1
ATOM 4827 N N . ILE A 1 604 ? -19.119 -6.216 23.957 1.00 89.69 604 ILE A N 1
ATOM 4828 C CA . ILE A 1 604 ? -19.218 -6.347 22.501 1.00 89.69 604 ILE A CA 1
ATOM 4829 C C . ILE A 1 604 ? -19.887 -5.074 21.991 1.00 89.69 604 ILE A C 1
ATOM 4831 O O . ILE A 1 604 ? -20.992 -4.763 22.429 1.00 89.69 604 ILE A O 1
ATOM 4835 N N . ILE A 1 605 ? -19.224 -4.350 21.091 1.00 88.94 605 ILE A N 1
ATOM 4836 C CA . ILE A 1 605 ? -19.738 -3.089 20.547 1.00 88.94 605 ILE A CA 1
ATOM 4837 C C . ILE A 1 605 ? -20.343 -3.375 19.176 1.00 88.94 605 ILE A C 1
ATOM 4839 O O . ILE A 1 605 ? -19.636 -3.783 18.249 1.00 88.94 605 ILE A O 1
ATOM 4843 N N . ARG A 1 606 ? -21.654 -3.162 19.052 1.00 87.75 606 ARG A N 1
ATOM 4844 C CA . ARG A 1 606 ? -22.394 -3.328 17.796 1.00 87.75 606 ARG A CA 1
ATOM 4845 C C . ARG A 1 606 ? -22.629 -1.975 17.123 1.00 87.75 606 ARG A C 1
ATOM 4847 O O . ARG A 1 606 ? -22.535 -0.941 17.785 1.00 87.75 606 ARG A O 1
ATOM 4854 N N . PRO A 1 607 ? -22.987 -1.950 15.827 1.00 83.44 607 PRO A N 1
ATOM 4855 C CA . PRO A 1 607 ? -23.328 -0.697 15.154 1.00 83.44 607 PRO A CA 1
ATOM 4856 C C . PRO A 1 607 ? -24.484 0.050 15.840 1.00 83.44 607 PRO A C 1
ATOM 4858 O O . PRO A 1 607 ? -24.458 1.273 15.904 1.00 83.44 607 PRO A O 1
ATOM 4861 N N . ASP A 1 608 ? -25.435 -0.679 16.435 1.00 82.19 608 ASP A N 1
ATOM 4862 C CA . ASP A 1 608 ? -26.573 -0.118 17.183 1.00 82.19 608 ASP A CA 1
ATOM 4863 C C . ASP A 1 608 ? -26.171 0.626 18.468 1.00 82.19 608 ASP A C 1
ATOM 4865 O O . ASP A 1 608 ? -26.967 1.374 19.044 1.00 82.19 608 ASP A O 1
ATOM 4869 N N . ASP A 1 609 ? -24.950 0.408 18.961 1.00 85.88 609 ASP A N 1
ATOM 4870 C CA . ASP A 1 609 ? -24.421 1.080 20.148 1.00 85.88 609 ASP A CA 1
ATOM 4871 C C . ASP A 1 609 ? -23.775 2.428 19.822 1.00 85.88 609 ASP A C 1
ATOM 4873 O O . ASP A 1 609 ? -23.458 3.186 20.737 1.00 85.88 609 ASP A O 1
ATOM 4877 N N . ILE A 1 610 ? -23.616 2.758 18.539 1.00 85.38 610 ILE A N 1
ATOM 4878 C CA . ILE A 1 610 ? -23.043 4.024 18.088 1.00 85.38 610 ILE A CA 1
ATOM 4879 C C . ILE A 1 610 ? -24.164 5.052 17.915 1.00 85.38 610 ILE A C 1
ATOM 4881 O O . ILE A 1 610 ? -25.054 4.889 17.086 1.00 85.38 610 ILE A O 1
ATOM 4885 N N . GLU A 1 611 ? -24.101 6.136 18.683 1.00 80.31 611 GLU A N 1
ATOM 4886 C CA . GLU A 1 611 ? -25.089 7.220 18.638 1.00 80.31 611 GLU A CA 1
ATOM 4887 C C . GLU A 1 611 ? -24.687 8.328 17.654 1.00 80.31 611 GLU A C 1
ATOM 4889 O O . GLU A 1 611 ? -25.522 8.869 16.927 1.00 80.31 611 GLU A O 1
ATOM 4894 N N . LEU A 1 612 ? -23.392 8.651 17.605 1.00 79.12 612 LEU A N 1
ATOM 4895 C CA . LEU A 1 612 ? -22.836 9.727 16.787 1.00 79.12 612 LEU A CA 1
ATOM 4896 C C . LEU A 1 612 ? -21.473 9.325 16.211 1.00 79.12 612 LEU A C 1
ATOM 4898 O O . LEU A 1 612 ? -20.700 8.636 16.869 1.00 79.12 612 LEU A O 1
ATOM 4902 N N . PHE A 1 613 ? -21.160 9.777 14.998 1.00 82.12 613 PHE A N 1
ATOM 4903 C CA . PHE A 1 613 ? -19.922 9.482 14.274 1.00 82.12 613 PHE A CA 1
ATOM 4904 C C . PHE A 1 613 ? -19.463 10.762 13.603 1.00 82.12 613 PHE A C 1
ATOM 4906 O O . PHE A 1 613 ? -20.141 11.335 12.750 1.00 82.12 613 PHE A O 1
ATOM 4913 N N . ILE A 1 614 ? -18.301 11.218 14.030 1.00 84.19 614 ILE A N 1
ATOM 4914 C CA . ILE A 1 614 ? -17.665 12.438 13.575 1.00 84.19 614 ILE A CA 1
ATOM 4915 C C . ILE A 1 614 ? -16.427 12.015 12.801 1.00 84.19 614 ILE A C 1
ATOM 4917 O O . ILE A 1 614 ? -15.607 11.245 13.300 1.00 84.19 614 ILE A O 1
ATOM 4921 N N . GLU A 1 615 ? -16.286 12.534 11.592 1.00 84.75 615 GLU A N 1
ATOM 4922 C CA . GLU A 1 615 ? -15.151 12.270 10.721 1.00 84.75 615 GLU A CA 1
ATOM 4923 C C . GLU A 1 615 ? -14.398 13.573 10.447 1.00 84.75 615 GLU A C 1
ATOM 4925 O O . GLU A 1 615 ? -14.968 14.583 10.021 1.00 84.75 615 GLU A O 1
ATOM 4930 N N . LEU A 1 616 ? -13.095 13.559 10.714 1.00 86.00 616 LEU A N 1
ATOM 4931 C CA . LEU A 1 616 ? -12.217 14.713 10.570 1.00 86.00 616 LEU A CA 1
ATOM 4932 C C . LEU A 1 616 ? -11.336 14.542 9.342 1.00 86.00 616 LEU A C 1
ATOM 4934 O O . LEU A 1 616 ? -10.555 13.593 9.256 1.00 86.00 616 LEU A O 1
ATOM 4938 N N . SER A 1 617 ? -11.383 15.491 8.405 1.00 80.19 617 SER A N 1
ATOM 4939 C CA . SER A 1 617 ? -10.537 15.374 7.223 1.00 80.19 617 SER A CA 1
ATOM 4940 C C . SER A 1 617 ? -10.184 16.691 6.550 1.00 80.19 617 SER A C 1
ATOM 4942 O O . SER A 1 617 ? -11.009 17.586 6.430 1.00 80.19 617 SER A O 1
ATOM 4944 N N . GLN A 1 618 ? -8.949 16.783 6.043 1.00 77.75 618 GLN A N 1
ATOM 4945 C CA . GLN A 1 618 ? -8.460 17.923 5.256 1.00 77.75 618 GLN A CA 1
ATOM 4946 C C . GLN A 1 618 ? -8.739 19.284 5.926 1.00 77.75 618 GLN A C 1
ATOM 4948 O O . GLN A 1 618 ? -9.359 20.182 5.355 1.00 77.75 618 GLN A O 1
ATOM 4953 N N . LEU A 1 619 ? -8.272 19.432 7.168 1.00 78.06 619 LEU A N 1
ATOM 4954 C CA . LEU A 1 619 ? -8.504 20.615 8.007 1.00 78.06 619 LEU A CA 1
ATOM 4955 C C . LEU A 1 619 ? -7.401 21.687 7.875 1.00 78.06 619 LEU A C 1
ATOM 4957 O O . LEU A 1 619 ? -7.495 22.753 8.477 1.00 78.06 619 LEU A O 1
ATOM 4961 N N . GLY A 1 620 ? -6.348 21.423 7.096 1.00 67.25 620 GLY A N 1
ATOM 4962 C CA . GLY A 1 620 ? -5.131 22.249 7.060 1.00 67.25 620 GLY A CA 1
ATOM 4963 C C . GLY A 1 620 ? -5.114 23.441 6.102 1.00 67.25 620 GLY A C 1
ATOM 4964 O O . GLY A 1 620 ? -4.086 24.102 6.026 1.00 67.25 620 GLY A O 1
ATOM 4965 N N . ASN A 1 621 ? -6.180 23.716 5.345 1.00 65.56 621 ASN A N 1
ATOM 4966 C CA . ASN A 1 621 ? -6.154 24.764 4.311 1.00 65.56 621 ASN A CA 1
ATOM 4967 C C . ASN A 1 621 ? -6.486 26.158 4.882 1.00 65.56 621 ASN A C 1
ATOM 4969 O O . ASN A 1 621 ? -7.359 26.242 5.717 1.00 65.56 621 ASN A O 1
ATOM 4973 N N . ASN A 1 622 ? -5.880 27.266 4.449 1.00 56.88 622 ASN A N 1
ATOM 4974 C CA . ASN A 1 622 ? -5.944 28.582 5.134 1.00 56.88 622 ASN A CA 1
ATOM 4975 C C . ASN A 1 622 ? -7.280 29.389 5.048 1.00 56.88 622 ASN A C 1
ATOM 4977 O O . ASN A 1 622 ? -7.259 30.600 5.241 1.00 56.88 622 ASN A O 1
ATOM 4981 N N . ARG A 1 623 ? -8.447 28.784 4.771 1.00 62.50 623 ARG A N 1
ATOM 4982 C CA . ARG A 1 623 ? -9.742 29.514 4.633 1.00 62.50 623 ARG A CA 1
ATOM 4983 C C . ARG A 1 623 ? -10.513 29.617 5.956 1.00 62.50 623 ARG A C 1
ATOM 4985 O O . ARG A 1 623 ? -10.675 28.605 6.606 1.00 62.50 623 ARG A O 1
ATOM 4992 N N . ASP A 1 624 ? -11.077 30.743 6.380 1.00 66.62 624 ASP A N 1
ATOM 4993 C CA . ASP A 1 624 ? -11.738 30.875 7.711 1.00 66.62 624 ASP A CA 1
ATOM 4994 C C . ASP A 1 624 ? -13.052 30.072 7.931 1.00 66.62 624 ASP A C 1
ATOM 4996 O O . ASP A 1 624 ? -13.731 30.232 8.950 1.00 66.62 624 ASP A O 1
ATOM 5000 N N . GLU A 1 625 ? -13.413 29.188 7.000 1.00 74.31 625 GLU A N 1
ATOM 5001 C CA . GLU A 1 625 ? -14.672 28.442 6.975 1.00 74.31 625 GLU A CA 1
ATOM 5002 C C . GLU A 1 625 ? -14.443 26.937 7.136 1.00 74.31 625 GLU A C 1
ATOM 5004 O O . GLU A 1 625 ? -13.561 26.360 6.504 1.00 74.31 625 GLU A O 1
ATOM 5009 N N . LEU A 1 626 ? -15.264 26.293 7.963 1.00 76.31 626 LEU A N 1
ATOM 5010 C CA . LEU A 1 626 ? -15.332 24.843 8.110 1.00 76.31 626 LEU A CA 1
ATOM 5011 C C . LEU A 1 626 ? -16.634 24.338 7.497 1.00 76.31 626 LEU A C 1
ATOM 5013 O O . LEU A 1 626 ? -17.716 24.808 7.842 1.00 76.31 626 LEU A O 1
ATOM 5017 N N . TYR A 1 627 ? -16.533 23.351 6.620 1.00 77.19 627 TYR A N 1
ATOM 5018 C CA . TYR A 1 627 ? -17.671 22.721 5.972 1.00 77.19 627 TYR A CA 1
ATOM 5019 C C . TYR A 1 627 ? -18.076 21.480 6.742 1.00 77.19 627 TYR A C 1
ATOM 5021 O O . TYR A 1 627 ? -17.234 20.664 7.114 1.00 77.19 627 TYR A O 1
ATOM 5029 N N . MET A 1 628 ? -19.375 21.361 6.978 1.00 77.25 628 MET A N 1
ATOM 5030 C CA . MET A 1 628 ? -19.987 20.278 7.723 1.00 77.25 628 MET A CA 1
ATOM 5031 C C . MET A 1 628 ? -20.998 19.563 6.833 1.00 77.25 628 MET A C 1
ATOM 5033 O O . MET A 1 628 ? -22.070 20.098 6.536 1.00 77.25 628 MET A O 1
ATOM 5037 N N . HIS A 1 629 ? -20.653 18.351 6.411 1.00 76.62 629 HIS A N 1
ATOM 5038 C CA . HIS A 1 629 ? -21.507 17.519 5.563 1.00 76.62 629 HIS A CA 1
ATOM 5039 C C . HIS A 1 629 ? -22.267 16.508 6.417 1.00 76.62 629 HIS A C 1
ATOM 5041 O O . HIS A 1 629 ? -21.652 15.882 7.281 1.00 76.62 629 HIS A O 1
ATOM 5047 N N . TYR A 1 630 ? -23.571 16.345 6.166 1.00 73.12 630 TYR A N 1
ATOM 5048 C CA . TYR A 1 630 ? -24.435 15.418 6.904 1.00 73.12 630 TYR A CA 1
ATOM 5049 C C . TYR A 1 630 ? -25.531 14.791 6.024 1.00 73.12 630 TYR A C 1
ATOM 5051 O O . TYR A 1 630 ? -25.982 15.377 5.036 1.00 73.12 630 TYR A O 1
ATOM 5059 N N . LEU A 1 631 ? -25.954 13.574 6.393 1.00 62.72 631 LEU A N 1
ATOM 5060 C CA . LEU A 1 631 ? -26.908 12.750 5.634 1.00 62.72 631 LEU A CA 1
ATOM 5061 C C . LEU A 1 631 ? -28.358 12.857 6.118 1.00 62.72 631 LEU A C 1
ATOM 5063 O O . LEU A 1 631 ? -29.279 12.959 5.310 1.00 62.72 631 LEU A O 1
ATOM 5067 N N . GLN A 1 632 ? -28.580 12.781 7.432 1.00 60.72 632 GLN A N 1
ATOM 5068 C CA . GLN A 1 632 ? -29.926 12.699 7.998 1.00 60.72 632 GLN A CA 1
ATOM 5069 C C . GLN A 1 632 ? -30.392 14.075 8.471 1.00 60.72 632 GLN A C 1
ATOM 5071 O O . GLN A 1 632 ? -29.678 14.776 9.186 1.00 60.72 632 GLN A O 1
ATOM 5076 N N . ASN A 1 633 ? -31.618 14.447 8.108 1.00 54.06 633 ASN A N 1
ATOM 5077 C CA . ASN A 1 633 ? -32.234 15.700 8.532 1.00 54.06 633 ASN A CA 1
ATOM 5078 C C . ASN A 1 633 ? -32.758 15.587 9.980 1.00 54.06 633 ASN A C 1
ATOM 5080 O O . ASN A 1 633 ? -33.962 15.603 10.222 1.00 54.06 633 ASN A O 1
ATOM 5084 N N . ARG A 1 634 ? -31.861 15.397 10.957 1.00 55.22 634 ARG A N 1
ATOM 5085 C CA . ARG A 1 634 ? -32.184 15.554 12.385 1.00 55.22 634 ARG A CA 1
ATOM 5086 C C . ARG A 1 634 ? -32.018 17.028 12.747 1.00 55.22 634 ARG A C 1
ATOM 5088 O O . ARG A 1 634 ? -30.980 17.443 13.259 1.00 55.22 634 ARG A O 1
ATOM 5095 N N . THR A 1 635 ? -33.042 17.816 12.438 1.00 54.19 635 THR A N 1
ATOM 5096 C CA . THR A 1 635 ? -33.069 19.274 12.629 1.00 54.19 635 THR A CA 1
ATOM 5097 C C . THR A 1 635 ? -32.774 19.705 14.069 1.00 54.19 635 THR A C 1
ATOM 5099 O O . THR A 1 635 ? -32.063 20.682 14.260 1.00 54.19 635 THR A O 1
ATOM 5102 N N . GLU A 1 636 ? -33.237 18.980 15.090 1.00 60.62 636 GLU A N 1
ATOM 5103 C CA . GLU A 1 636 ? -33.120 19.423 16.492 1.00 60.62 636 GLU A CA 1
ATOM 5104 C C . GLU A 1 636 ? -31.685 19.409 17.042 1.00 60.62 636 GLU A C 1
ATOM 5106 O O . GLU A 1 636 ? -31.224 20.415 17.582 1.00 60.62 636 GLU A O 1
ATOM 5111 N N . TRP A 1 637 ? -30.943 18.308 16.876 1.00 65.94 637 TRP A N 1
ATOM 5112 C CA . TRP A 1 637 ? -29.552 18.237 17.343 1.00 65.94 637 TRP A CA 1
ATOM 5113 C C . TRP A 1 637 ? -28.649 19.161 16.526 1.00 65.94 637 TRP A C 1
ATOM 5115 O O . TRP A 1 637 ? -27.781 19.820 17.087 1.00 65.94 637 TRP A O 1
ATOM 5125 N N . LEU A 1 638 ? -28.861 19.244 15.206 1.00 64.38 638 LEU A N 1
ATOM 5126 C CA . LEU A 1 638 ? -28.077 20.112 14.323 1.00 64.38 638 LEU A CA 1
ATOM 5127 C C . LEU A 1 638 ? -28.204 21.580 14.743 1.00 64.38 638 LEU A C 1
ATOM 5129 O O . LEU A 1 638 ? -27.207 22.295 14.807 1.00 64.38 638 LEU A O 1
ATOM 5133 N N . LEU A 1 639 ? -29.425 22.011 15.070 1.00 65.62 639 LEU A N 1
ATOM 5134 C CA . LEU A 1 639 ? -29.692 23.350 15.584 1.00 65.62 639 LEU A CA 1
ATOM 5135 C C . LEU A 1 639 ? -29.039 23.572 16.953 1.00 65.62 639 LEU A C 1
ATOM 5137 O O . LEU A 1 639 ? -28.441 24.624 17.151 1.00 65.62 639 LEU A O 1
ATOM 5141 N N . LEU A 1 640 ? -29.086 22.584 17.855 1.00 68.19 640 LEU A N 1
ATOM 5142 C CA . LEU A 1 640 ? -28.419 22.644 19.162 1.00 68.19 640 LEU A CA 1
ATOM 5143 C C . LEU A 1 640 ? -26.887 22.730 19.033 1.00 68.19 640 LEU A C 1
ATOM 5145 O O . LEU A 1 640 ? -26.219 23.476 19.749 1.00 68.19 640 LEU A O 1
ATOM 5149 N N . PHE A 1 641 ? -26.312 21.972 18.102 1.00 70.00 641 PHE A N 1
ATOM 5150 C CA . PHE A 1 641 ? -24.889 22.017 17.799 1.00 70.00 641 PHE A CA 1
ATOM 5151 C C . PHE A 1 641 ? -24.501 23.383 17.236 1.00 70.00 641 PHE A C 1
ATOM 5153 O O . PHE A 1 641 ? -23.610 24.034 17.774 1.00 70.00 641 PHE A O 1
ATOM 5160 N N . LEU A 1 642 ? -25.212 23.869 16.214 1.00 67.00 642 LEU A N 1
ATOM 5161 C CA . LEU A 1 642 ? -24.955 25.181 15.619 1.00 67.00 642 LEU A CA 1
ATOM 5162 C C . LEU A 1 642 ? -25.168 26.327 16.619 1.00 67.00 642 LEU A C 1
ATOM 5164 O O . LEU A 1 642 ? -24.404 27.290 16.589 1.00 67.00 642 LEU A O 1
ATOM 5168 N N . SER A 1 643 ? -26.134 26.224 17.541 1.00 68.00 643 SER A N 1
A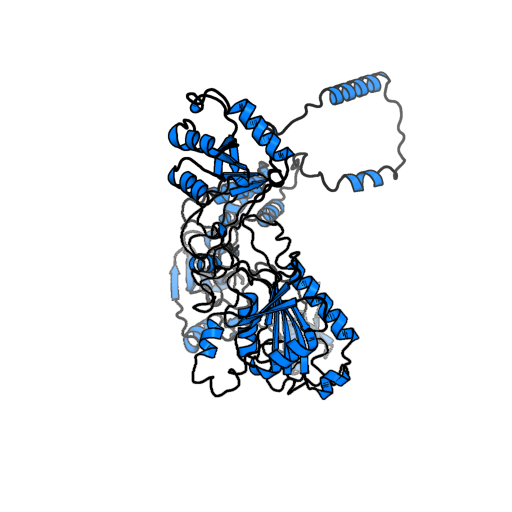TOM 5169 C CA . SER A 1 643 ? -26.350 27.239 18.581 1.00 68.00 643 SER A CA 1
ATOM 5170 C C . SER A 1 643 ? -25.218 27.283 19.607 1.00 68.00 643 SER A C 1
ATOM 5172 O O . SER A 1 643 ? -24.858 28.362 20.068 1.00 68.00 643 SER A O 1
ATOM 5174 N N . ASN A 1 644 ? -24.635 26.130 19.948 1.00 66.75 644 ASN A N 1
ATOM 5175 C CA . ASN A 1 644 ? -23.539 26.037 20.918 1.00 66.75 644 ASN A CA 1
ATOM 5176 C C . ASN A 1 644 ? -22.170 26.350 20.295 1.00 66.75 644 ASN A C 1
ATOM 5178 O O . ASN A 1 644 ? -21.279 26.864 20.968 1.00 66.75 644 ASN A O 1
ATOM 5182 N N . VAL A 1 645 ? -22.000 26.055 19.006 1.00 64.69 645 VAL A N 1
ATOM 5183 C CA . VAL A 1 645 ? -20.749 26.256 18.263 1.00 64.69 645 VAL A CA 1
ATOM 5184 C C . VAL A 1 645 ? -20.657 27.661 17.656 1.00 64.69 645 VAL A C 1
ATOM 5186 O O . VAL A 1 645 ? -19.557 28.194 17.520 1.00 64.69 645 VAL A O 1
ATOM 5189 N N . GLY A 1 646 ? -21.793 28.311 17.376 1.00 52.75 646 GLY A N 1
ATOM 5190 C CA . GLY A 1 646 ? -21.876 29.672 16.829 1.00 52.75 646 GLY A CA 1
ATOM 5191 C C . GLY A 1 646 ? -21.270 30.787 17.698 1.00 52.75 646 GLY A C 1
ATOM 5192 O O . GLY A 1 646 ? -21.238 31.935 17.265 1.00 52.75 646 GLY A O 1
ATOM 5193 N N . ALA A 1 647 ? -20.766 30.469 18.895 1.00 50.34 647 ALA A N 1
ATOM 5194 C CA . ALA A 1 647 ? -20.001 31.379 19.752 1.00 50.34 647 ALA A CA 1
ATOM 5195 C C . ALA A 1 647 ? -18.473 31.355 19.489 1.00 50.34 647 ALA A C 1
ATOM 5197 O O . ALA A 1 647 ? -17.738 32.137 20.094 1.00 50.34 647 ALA A O 1
ATOM 5198 N N . GLY A 1 648 ? -17.981 30.457 18.624 1.00 55.91 648 GLY A N 1
ATOM 5199 C CA . GLY A 1 648 ? -16.563 30.322 18.263 1.00 55.91 648 GLY A CA 1
ATOM 5200 C C . GLY A 1 648 ? -16.121 31.183 17.068 1.00 55.91 648 GLY A C 1
ATOM 5201 O O . GLY A 1 648 ? -16.934 31.706 16.315 1.00 55.91 648 GLY A O 1
ATOM 5202 N N . THR A 1 649 ? -14.804 31.319 16.873 1.00 55.06 649 THR A N 1
ATOM 5203 C CA . THR A 1 649 ? -14.181 32.184 15.847 1.00 55.06 649 THR A CA 1
ATOM 5204 C C . THR A 1 649 ? -14.260 31.658 14.406 1.00 55.06 649 THR A C 1
ATOM 5206 O O . THR A 1 649 ? -14.001 32.421 13.479 1.00 55.06 649 THR A O 1
ATOM 5209 N N . SER A 1 650 ? -14.605 30.384 14.186 1.00 63.75 650 SER A N 1
ATOM 5210 C CA . SER A 1 650 ? -14.674 29.765 12.851 1.00 63.75 650 SER A CA 1
ATOM 5211 C C . SER A 1 650 ? -16.113 29.680 12.340 1.00 63.75 650 SER A C 1
ATOM 5213 O O . SER A 1 650 ? -17.001 29.224 13.059 1.00 63.75 650 SER A O 1
ATOM 5215 N N . LYS A 1 651 ? -16.351 30.081 11.084 1.00 69.06 651 LYS A N 1
ATOM 5216 C CA . LYS A 1 651 ? -17.679 29.986 10.456 1.00 69.06 651 LYS A CA 1
ATOM 5217 C C . LYS A 1 651 ? -17.941 28.553 9.997 1.00 69.06 651 LYS A C 1
ATOM 5219 O O . LYS A 1 651 ? -17.138 27.999 9.253 1.00 69.06 651 LYS A O 1
ATOM 5224 N N . PHE A 1 652 ? -19.068 27.972 10.405 1.00 71.38 652 PHE A N 1
ATOM 5225 C CA . PHE A 1 652 ? -19.505 26.652 9.943 1.00 71.38 652 PHE A CA 1
ATOM 5226 C C . PHE A 1 652 ? -20.488 26.792 8.778 1.00 71.38 652 PHE A C 1
ATOM 5228 O O . PHE A 1 652 ? -21.522 27.445 8.912 1.00 71.38 652 PHE A O 1
ATOM 5235 N N . VAL A 1 653 ? -20.177 26.158 7.650 1.00 73.31 653 VAL A N 1
ATOM 5236 C CA . VAL A 1 653 ? -21.050 26.059 6.477 1.00 73.31 653 VAL A CA 1
ATOM 5237 C C . VAL A 1 653 ? -21.610 24.646 6.418 1.00 73.31 653 VAL A C 1
ATOM 5239 O O . VAL A 1 653 ? -20.866 23.672 6.333 1.00 73.31 653 VAL A O 1
ATOM 5242 N N . THR A 1 654 ? -22.929 24.509 6.479 1.00 71.25 654 THR A N 1
ATOM 5243 C CA . THR A 1 654 ? -23.577 23.194 6.515 1.00 71.25 654 THR A CA 1
ATOM 5244 C C . THR A 1 654 ? -24.087 22.799 5.134 1.00 71.25 654 THR A C 1
ATOM 5246 O O . THR A 1 654 ? -24.823 23.568 4.516 1.00 71.25 654 THR A O 1
ATOM 5249 N N . LEU A 1 655 ? -23.754 21.592 4.678 1.00 68.00 655 LEU A N 1
ATOM 5250 C CA . LEU A 1 655 ? -24.139 21.065 3.367 1.00 68.00 655 LEU A CA 1
ATOM 5251 C C . LEU A 1 655 ? -24.929 19.760 3.537 1.00 68.00 655 LEU A C 1
ATOM 5253 O O . LEU A 1 655 ? -24.413 18.765 4.049 1.00 68.00 655 LEU A O 1
ATOM 5257 N N . TYR A 1 656 ? -26.194 19.774 3.113 1.00 66.25 656 TYR A N 1
ATOM 5258 C CA . TYR A 1 656 ? -27.085 18.613 3.164 1.00 66.25 656 TYR A CA 1
ATOM 5259 C C . TYR A 1 656 ? -26.944 17.745 1.908 1.00 66.25 656 TYR A C 1
ATOM 5261 O O . TYR A 1 656 ? -26.894 18.269 0.797 1.00 66.25 656 TYR A O 1
ATOM 5269 N N . SER A 1 657 ? -26.945 16.417 2.075 1.00 62.47 657 SER A N 1
ATOM 5270 C CA . SER A 1 657 ? -27.010 15.424 0.984 1.00 62.47 657 SER A CA 1
ATOM 5271 C C . SER A 1 657 ? -25.830 15.418 -0.008 1.00 62.47 657 SER A C 1
ATOM 5273 O O . SER A 1 657 ? -25.856 14.657 -0.978 1.00 62.47 657 SER A O 1
ATOM 5275 N N . LEU A 1 658 ? -24.784 16.210 0.230 1.00 63.06 658 LEU A N 1
ATOM 5276 C CA . LEU A 1 658 ? -23.551 16.206 -0.551 1.00 63.06 658 LEU A CA 1
ATOM 5277 C C . LEU A 1 658 ? -22.409 15.728 0.342 1.00 63.06 658 LEU A C 1
ATOM 5279 O O . LEU A 1 658 ? -21.832 16.526 1.078 1.00 63.06 658 LEU A O 1
ATOM 5283 N N . VAL A 1 659 ? -22.111 14.430 0.322 1.00 66.75 659 VAL A N 1
ATOM 5284 C CA . VAL A 1 659 ? -21.070 13.858 1.182 1.00 66.75 659 VAL A CA 1
ATOM 5285 C C . VAL A 1 659 ? -19.855 13.430 0.359 1.00 66.75 659 VAL A C 1
ATOM 5287 O O . VAL A 1 659 ? -20.032 12.703 -0.623 1.00 66.75 659 VAL A O 1
ATOM 5290 N N . PRO A 1 660 ? -18.632 13.840 0.751 1.00 68.69 660 PRO A N 1
ATOM 5291 C CA . PRO A 1 660 ? -17.411 13.346 0.129 1.00 68.69 660 PRO A CA 1
ATOM 5292 C C . PRO A 1 660 ? -17.216 11.829 0.287 1.00 68.69 660 PRO A C 1
ATOM 5294 O O . PRO A 1 660 ? -17.665 11.254 1.278 1.00 68.69 660 PRO A O 1
ATOM 5297 N N . PRO A 1 661 ? -16.504 11.178 -0.655 1.00 61.22 661 PRO A N 1
ATOM 5298 C CA . PRO A 1 661 ? -16.128 9.771 -0.564 1.00 61.22 661 PRO A CA 1
ATOM 5299 C C . PRO A 1 661 ? -15.243 9.560 0.667 1.00 61.22 661 PRO A C 1
ATOM 5301 O O . PRO A 1 661 ? -14.094 10.008 0.692 1.00 61.22 661 PRO A O 1
ATOM 5304 N N . ARG A 1 662 ? -15.769 8.881 1.693 1.00 66.75 662 ARG A N 1
ATOM 5305 C CA . ARG A 1 662 ? -15.180 8.858 3.039 1.00 66.75 662 ARG A CA 1
ATOM 5306 C C . ARG A 1 662 ? -15.485 7.602 3.855 1.00 66.75 662 ARG A C 1
ATOM 5308 O O . ARG A 1 662 ? -16.254 6.756 3.413 1.00 66.75 662 ARG A O 1
ATOM 5315 N N . GLU A 1 663 ? -14.843 7.493 5.018 1.00 57.06 663 GLU A N 1
ATOM 5316 C CA . GLU A 1 663 ? -14.595 6.258 5.777 1.00 57.06 663 GLU A CA 1
ATOM 5317 C C . GLU A 1 663 ? -15.855 5.418 6.045 1.00 57.06 663 GLU A C 1
ATOM 5319 O O . GLU A 1 663 ? -15.839 4.199 5.937 1.00 57.06 663 GLU A O 1
ATOM 5324 N N . PHE A 1 664 ? -16.998 6.041 6.320 1.00 54.69 664 PHE A N 1
ATOM 5325 C CA . PHE A 1 664 ? -18.239 5.299 6.579 1.00 54.69 664 PHE A CA 1
ATOM 5326 C C . PHE A 1 664 ? -19.124 5.094 5.327 1.00 54.69 664 PHE A C 1
ATOM 5328 O O . PHE A 1 664 ? -20.164 4.443 5.380 1.00 54.69 664 PHE A O 1
ATOM 5335 N N . TYR A 1 665 ? -18.739 5.607 4.158 1.00 58.62 665 TYR A N 1
ATOM 5336 C CA . TYR A 1 665 ? -19.575 5.636 2.950 1.00 58.62 665 TYR A CA 1
ATOM 5337 C C . TYR A 1 665 ? -19.344 4.424 2.059 1.00 58.62 665 TYR A C 1
ATOM 5339 O O . TYR A 1 665 ? -18.924 4.534 0.908 1.00 58.62 665 TYR A O 1
ATOM 5347 N N . THR A 1 666 ? -19.650 3.246 2.594 1.00 55.81 666 THR A N 1
ATOM 5348 C CA . THR A 1 666 ? -19.499 1.994 1.852 1.00 55.81 666 THR A CA 1
ATOM 5349 C C . THR A 1 666 ? -20.834 1.591 1.236 1.00 55.81 666 THR A C 1
ATOM 5351 O O . THR A 1 666 ? -21.890 1.687 1.865 1.00 55.81 666 THR A O 1
ATOM 5354 N N . ARG A 1 667 ? -20.814 1.084 0.003 1.00 51.78 667 ARG A N 1
ATOM 5355 C CA . ARG A 1 667 ? -22.004 0.537 -0.670 1.00 51.78 667 ARG A CA 1
ATOM 5356 C C . ARG A 1 667 ? -22.721 -0.534 0.167 1.00 51.78 667 ARG A C 1
ATOM 5358 O O . ARG A 1 667 ? -23.939 -0.664 0.090 1.00 51.78 667 ARG A O 1
ATOM 5365 N N . ALA A 1 668 ? -21.979 -1.263 1.005 1.00 48.25 668 ALA A N 1
ATOM 5366 C CA . ALA A 1 668 ? -22.533 -2.206 1.974 1.00 48.25 668 ALA A CA 1
ATOM 5367 C C . ALA A 1 668 ? -23.452 -1.515 2.996 1.00 48.25 668 ALA A C 1
ATOM 5369 O O . ALA A 1 668 ? -24.542 -2.014 3.257 1.00 48.25 668 ALA A O 1
ATOM 5370 N N . ILE A 1 669 ? -23.065 -0.344 3.506 1.00 57.53 669 ILE A N 1
ATOM 5371 C CA . ILE A 1 669 ? -23.894 0.466 4.409 1.00 57.53 669 ILE A CA 1
ATOM 5372 C C . ILE A 1 669 ? -25.104 1.039 3.669 1.00 57.53 669 ILE A C 1
ATOM 5374 O O . ILE A 1 669 ? -26.209 0.965 4.194 1.00 57.53 669 ILE A O 1
ATOM 5378 N N . GLY A 1 670 ? -24.936 1.523 2.433 1.00 51.62 670 GLY A N 1
ATOM 5379 C CA . GLY A 1 670 ? -26.063 1.982 1.608 1.00 51.62 670 GLY A CA 1
ATOM 5380 C C . GLY A 1 670 ? -27.115 0.889 1.363 1.00 51.62 670 GLY A C 1
ATOM 5381 O O . GLY A 1 670 ? -28.313 1.151 1.422 1.00 51.62 670 GLY A O 1
ATOM 5382 N N . ASN A 1 671 ? -26.683 -0.359 1.160 1.00 49.41 671 ASN A N 1
ATOM 5383 C CA . ASN A 1 671 ? -27.590 -1.501 1.025 1.00 49.41 671 ASN A CA 1
ATOM 5384 C C . ASN A 1 671 ? -28.259 -1.882 2.354 1.00 49.41 671 ASN A C 1
ATOM 5386 O O . ASN A 1 671 ? -29.449 -2.180 2.356 1.00 49.41 671 ASN A O 1
ATOM 5390 N N . ILE A 1 672 ? -27.531 -1.824 3.476 1.00 51.72 672 ILE A N 1
ATOM 5391 C CA . ILE A 1 672 ? -28.090 -2.038 4.823 1.00 51.72 672 ILE A CA 1
ATOM 5392 C C . ILE A 1 672 ? -29.137 -0.960 5.161 1.00 51.72 672 ILE A C 1
ATOM 5394 O O . ILE A 1 672 ? -30.178 -1.275 5.727 1.00 51.72 672 ILE A O 1
ATOM 5398 N N . MET A 1 673 ? -28.904 0.296 4.764 1.00 46.50 673 MET A N 1
ATOM 5399 C CA . MET A 1 673 ? -29.850 1.407 4.942 1.00 46.50 673 MET A CA 1
ATOM 5400 C C . MET A 1 673 ? -31.137 1.257 4.112 1.00 46.50 673 MET A C 1
ATOM 5402 O O . MET A 1 673 ? -32.166 1.816 4.489 1.00 46.50 673 MET A O 1
ATOM 5406 N N . ASN A 1 674 ? -31.093 0.510 3.003 1.00 44.91 674 ASN A N 1
ATOM 5407 C CA . ASN A 1 674 ? -32.216 0.324 2.077 1.00 44.91 674 ASN A CA 1
ATOM 5408 C C . ASN A 1 674 ? -33.003 -0.984 2.298 1.00 44.91 674 ASN A C 1
ATOM 5410 O O . ASN A 1 674 ? -33.984 -1.224 1.592 1.00 44.91 674 ASN A O 1
ATOM 5414 N N . ASP A 1 675 ? -32.600 -1.839 3.241 1.00 42.62 675 ASP A N 1
ATOM 5415 C CA . ASP A 1 675 ? -33.251 -3.129 3.486 1.00 42.62 675 ASP A CA 1
ATOM 5416 C C . ASP A 1 675 ? -34.442 -2.998 4.473 1.00 42.62 675 ASP A C 1
ATOM 5418 O O . ASP A 1 675 ? -34.258 -2.598 5.630 1.00 42.62 675 ASP A O 1
ATOM 5422 N N . PRO A 1 676 ? -35.677 -3.361 4.064 1.00 41.12 676 PRO A N 1
ATOM 5423 C CA . PRO A 1 676 ? -36.869 -3.303 4.912 1.00 41.12 676 PRO A CA 1
ATOM 5424 C C . PRO A 1 676 ? -36.829 -4.198 6.156 1.00 41.12 676 PRO A C 1
ATOM 5426 O O . PRO A 1 676 ? -37.548 -3.910 7.113 1.00 41.12 676 PRO A O 1
ATOM 5429 N N . ALA A 1 677 ? -35.985 -5.234 6.204 1.00 41.78 677 ALA A N 1
ATOM 5430 C CA . ALA A 1 677 ? -35.805 -6.043 7.413 1.00 41.78 677 ALA A CA 1
ATOM 5431 C C . ALA A 1 677 ? -35.088 -5.274 8.542 1.00 41.78 677 ALA A C 1
ATOM 5433 O O . ALA A 1 677 ? -35.332 -5.535 9.720 1.00 41.78 677 ALA A O 1
ATOM 5434 N N . TYR A 1 678 ? -34.255 -4.291 8.184 1.00 41.97 678 TYR A N 1
ATOM 5435 C CA . TYR A 1 678 ? -33.465 -3.468 9.105 1.00 41.97 678 TYR A CA 1
ATOM 5436 C C . TYR A 1 678 ? -34.100 -2.102 9.413 1.00 41.97 678 TYR A C 1
ATOM 5438 O O . TYR A 1 678 ? -33.706 -1.426 10.366 1.00 41.97 678 TYR A O 1
ATOM 5446 N N . LEU A 1 679 ? -35.159 -1.741 8.681 1.00 38.38 679 LEU A N 1
ATOM 5447 C CA . LEU A 1 679 ? -36.025 -0.589 8.954 1.00 38.38 679 LEU A CA 1
ATOM 5448 C C . LEU A 1 679 ? -36.748 -0.680 10.313 1.00 38.38 679 LEU A C 1
ATOM 5450 O O . LEU A 1 679 ? -37.089 0.350 10.890 1.00 38.38 679 LEU A O 1
ATOM 5454 N N . GLY A 1 680 ? -36.955 -1.893 10.843 1.00 33.66 680 GLY A N 1
ATOM 5455 C CA . GLY A 1 680 ? -37.602 -2.127 12.142 1.00 33.66 680 GLY A CA 1
ATOM 5456 C C . GLY A 1 680 ? -36.652 -2.325 13.331 1.00 33.66 680 GLY A C 1
ATOM 5457 O O . GLY A 1 680 ? -37.100 -2.270 14.474 1.00 33.66 680 GLY A O 1
ATOM 5458 N N . SER A 1 681 ? -35.355 -2.554 13.100 1.00 35.91 681 SER A N 1
ATOM 5459 C CA . SER A 1 681 ? -34.404 -2.991 14.130 1.00 35.91 681 SER A CA 1
ATOM 5460 C C . SER A 1 681 ? -33.263 -1.994 14.335 1.00 35.91 681 SER A C 1
ATOM 5462 O O . SER A 1 681 ? -32.129 -2.337 14.047 1.00 35.91 681 SER A O 1
ATOM 5464 N N . GLY A 1 682 ? -33.531 -0.763 14.787 1.00 38.47 682 GLY A N 1
ATOM 5465 C CA . GLY A 1 682 ? -32.513 0.162 15.338 1.00 38.47 682 GLY A CA 1
ATOM 5466 C C . GLY A 1 682 ? -31.397 0.670 14.402 1.00 38.47 682 GLY A C 1
ATOM 5467 O O . GLY A 1 682 ? -30.847 1.737 14.646 1.00 38.47 682 GLY A O 1
ATOM 5468 N N . ILE A 1 683 ? -31.140 -0.003 13.283 1.00 38.31 683 ILE A N 1
ATOM 5469 C CA . ILE A 1 683 ? -30.117 0.287 12.275 1.00 38.31 683 ILE A CA 1
ATOM 5470 C C . ILE A 1 683 ? -30.476 1.555 11.480 1.00 38.31 683 ILE A C 1
ATOM 5472 O O . ILE A 1 683 ? -29.613 2.220 10.919 1.00 38.31 683 ILE A O 1
ATOM 5476 N N . MET A 1 684 ? -31.743 1.983 11.529 1.00 34.97 684 MET A N 1
ATOM 5477 C CA . MET A 1 684 ? -32.215 3.299 11.067 1.00 34.97 684 MET A CA 1
ATOM 5478 C C . MET A 1 684 ? -31.682 4.491 11.896 1.00 34.97 684 MET A C 1
ATOM 5480 O O . MET A 1 684 ? -31.833 5.639 11.475 1.00 34.97 684 MET A O 1
ATOM 5484 N N . CYS A 1 685 ? -31.038 4.247 13.046 1.00 37.50 685 CYS A N 1
ATOM 5485 C CA . CYS A 1 685 ? -30.350 5.258 13.858 1.00 37.50 685 CYS A CA 1
ATOM 5486 C C . CYS A 1 685 ? -28.859 5.394 13.514 1.00 37.50 685 CYS A C 1
ATOM 5488 O O . CYS A 1 685 ? -28.097 5.847 14.365 1.00 37.50 685 CYS A O 1
ATOM 5490 N N . ILE A 1 686 ? -28.432 5.048 12.291 1.00 40.12 686 ILE A N 1
ATOM 5491 C CA . ILE A 1 686 ? -27.090 5.385 11.800 1.00 40.12 686 ILE A CA 1
ATOM 5492 C C . ILE A 1 686 ? -26.992 6.912 11.656 1.00 40.12 686 ILE A C 1
ATOM 5494 O O . ILE A 1 686 ? -27.213 7.492 10.599 1.00 40.12 686 ILE A O 1
ATOM 5498 N N . ILE A 1 687 ? -26.707 7.527 12.800 1.00 44.72 687 ILE A N 1
ATOM 5499 C CA . ILE A 1 687 ? -25.665 8.497 13.025 1.00 44.72 687 ILE A CA 1
ATOM 5500 C C . ILE A 1 687 ? -25.763 9.769 12.183 1.00 44.72 687 ILE A C 1
ATOM 5502 O O . ILE A 1 687 ? -25.594 9.786 10.965 1.00 44.72 687 ILE A O 1
ATOM 5506 N N . LEU A 1 688 ? -25.898 10.890 12.884 1.00 41.09 688 LEU A N 1
ATOM 5507 C CA . LEU A 1 688 ? -25.558 12.188 12.334 1.00 41.09 688 LEU A CA 1
ATOM 5508 C C . LEU A 1 688 ? -24.062 12.205 11.970 1.00 41.09 688 LEU A C 1
ATOM 5510 O O . LEU A 1 688 ? -23.205 12.513 12.790 1.00 41.09 688 LEU A O 1
ATOM 5514 N N . MET A 1 689 ? -23.743 11.815 10.741 1.00 50.81 689 MET A N 1
ATOM 5515 C CA . MET A 1 689 ? -22.372 11.834 10.255 1.00 50.81 689 MET A CA 1
ATOM 5516 C C . MET A 1 689 ? -21.978 13.262 9.996 1.00 50.81 689 MET A C 1
ATOM 5518 O O . MET A 1 689 ? -22.597 13.922 9.167 1.00 50.81 689 MET A O 1
ATOM 5522 N N . MET A 1 690 ? -20.971 13.725 10.722 1.00 50.03 690 MET A N 1
ATOM 5523 C CA . MET A 1 690 ? -20.423 15.057 10.540 1.00 50.03 690 MET A CA 1
ATOM 5524 C C . MET A 1 690 ? -19.048 14.914 9.930 1.00 50.03 690 MET A C 1
ATOM 5526 O O . MET A 1 690 ? -18.100 14.542 10.619 1.00 50.03 690 MET A O 1
ATOM 5530 N N . VAL A 1 691 ? -18.944 15.210 8.642 1.00 54.72 691 VAL A N 1
ATOM 5531 C CA . VAL A 1 691 ? -17.638 15.373 8.011 1.00 54.72 691 VAL A CA 1
ATOM 5532 C C . VAL A 1 691 ? -17.252 16.832 8.149 1.00 54.72 691 VAL A C 1
ATOM 5534 O O . VAL A 1 691 ? -17.922 17.688 7.573 1.00 54.72 691 VAL A O 1
ATOM 5537 N N . LEU A 1 692 ? -16.182 17.104 8.892 1.00 52.84 692 LEU A N 1
ATOM 5538 C CA . LEU A 1 692 ? -15.581 18.431 8.954 1.00 52.84 692 LEU A CA 1
ATOM 5539 C C . LEU A 1 692 ? -14.429 18.508 7.955 1.00 52.84 692 LEU A C 1
ATOM 5541 O O . LEU A 1 692 ? -13.429 17.803 8.112 1.00 52.84 692 LEU A O 1
ATOM 5545 N N . SER A 1 693 ? -14.566 19.370 6.947 1.00 61.06 693 SER A N 1
ATOM 5546 C CA . SER A 1 693 ? -13.507 19.653 5.973 1.00 61.06 693 SER A CA 1
ATOM 5547 C C . SER A 1 693 ? -13.398 21.128 5.625 1.00 61.06 693 SER A C 1
ATOM 5549 O O . SER A 1 693 ? -14.362 21.875 5.718 1.00 61.06 693 SER A O 1
ATOM 5551 N N . ARG A 1 694 ? -12.207 21.567 5.210 1.00 57.03 694 ARG A N 1
ATOM 5552 C CA . ARG A 1 694 ? -11.941 22.970 4.839 1.00 57.03 694 ARG A CA 1
ATOM 5553 C C . ARG A 1 694 ? -11.970 23.211 3.319 1.00 57.03 694 ARG A C 1
ATOM 5555 O O . ARG A 1 694 ? -11.816 24.347 2.883 1.00 57.03 694 ARG A O 1
ATOM 5562 N N . ASN A 1 695 ? -12.158 22.151 2.524 1.00 52.06 695 ASN A N 1
ATOM 5563 C CA . ASN A 1 695 ? -12.266 22.194 1.064 1.00 52.06 695 ASN A CA 1
ATOM 5564 C C . ASN A 1 695 ? -13.716 21.963 0.622 1.00 52.06 695 ASN A C 1
ATOM 5566 O O . ASN A 1 695 ? -14.255 20.876 0.815 1.00 52.06 695 ASN A O 1
ATOM 5570 N N . SER A 1 696 ? -14.302 22.965 -0.024 1.00 43.66 696 SER A N 1
ATOM 5571 C CA . SER A 1 696 ? -15.533 22.854 -0.809 1.00 43.66 696 SER A CA 1
ATOM 5572 C C . SER A 1 696 ? -15.298 23.480 -2.184 1.00 43.66 696 SER A C 1
ATOM 5574 O O . SER A 1 696 ? -15.987 24.417 -2.587 1.00 43.66 696 SER A O 1
ATOM 5576 N N . ASP A 1 697 ? -14.263 23.036 -2.888 1.00 39.81 697 ASP A N 1
ATOM 5577 C CA . ASP A 1 697 ? -14.181 23.382 -4.303 1.00 39.81 697 ASP A CA 1
ATOM 5578 C C . ASP A 1 697 ? -15.187 22.464 -5.018 1.00 39.81 697 ASP A C 1
ATOM 5580 O O . ASP A 1 697 ? -14.904 21.308 -5.330 1.00 39.81 697 ASP A O 1
ATOM 5584 N N . HIS A 1 698 ? -16.422 22.969 -5.101 1.00 38.16 698 HIS A N 1
ATOM 5585 C CA . HIS A 1 698 ? -17.306 22.713 -6.230 1.00 38.16 698 HIS A CA 1
ATOM 5586 C C . HIS A 1 698 ? -16.613 23.125 -7.526 1.00 38.16 698 HIS A C 1
ATOM 5588 O O . HIS A 1 698 ? -15.945 24.188 -7.509 1.00 38.16 698 HIS A O 1
#

Secondary structure (DSSP, 8-state):
---PEEPTTT--EESSHHHHHHHHHHHS-------EEEEE-TTT--EESSHHHHHHHHHHHH----EEEEEE-S-SSSGGGTEEE-S--EEETTEEEEEEEETT---EEE-SS-PPP---PPPPTT--SS-SS----EEEEEE-SS-EEEEEEE---SS---GGGSPPPHHHHHHHHHHHHTT--HHHHHHHHHHT---GGG--GGGG--HHHHHHHHHHTT--S-----TTS--SSHHHHHTTSTTS----------HHHHHHHHHHHHHHHHT------HHHHH-PPPPS-EEB----SS------SS-EEEEEEE-SSHHHHHHHHHH-SS-SEEEEEEGGG--HHHHHHHHHHS-BS-EEEE--SSPPS--B-S-SSSSTTTSPTTSSBTTB-SSTTB--GGGS--SS-EEEE--HHHHHHHHHHHHHHTSS-GGGGGGSPPPEEEE-------S-HHHHHHHHH---SSS------------EEEESS-SEES-TTS-EE-TT-EEEEEEEE-----SBTT----STTHHHHHHHHHHHHHHHHHS-HHHHHHHTEEEEEEEESSTTTTTHHHHHHHHHHHHT-SSSTT--TT-SS-PPPPGGGEEEEEEE----SS-SEEEEEESS--HHHHHHHHHHHTTSSSEEEEEES---S-TT--HHHHHHHT-TTTTTSSGGG--EEEEEES----

InterPro domains:
  IPR008710 Nicastrin [PTHR21092] (269-632)
  IPR013087 Zinc finger C2H2-type [PS00028] (7-28)
  IPR013087 Zinc finger C2H2-type [PS00028] (41-62)
  IPR013087 Zinc finger C2H2-type [PS50157] (5-33)
  IPR013087 Zinc finger C2H2-type [SM00355] (5-28)
  IPR013087 Zinc finger C2H2-type [SM00355] (39-62)
  IPR036236 Zinc finger C2H2 superfamily [SSF57667] (6-59)
  IPR041084 Nicastrin, small lobe [PF18266] (296-457)